Protein AF-A0A7C8ESF1-F1 (afdb_monomer_lite)

Radius of gyration: 34.56 Å; chains: 1; bounding box: 86×54×99 Å

Structure (mmCIF, N/CA/C/O backbone):
data_AF-A0A7C8ESF1-F1
#
_entry.id   AF-A0A7C8ESF1-F1
#
loop_
_atom_site.group_PDB
_atom_site.id
_atom_site.type_symbol
_atom_site.label_atom_id
_atom_site.label_alt_id
_atom_site.label_comp_id
_atom_site.label_asym_id
_atom_site.label_entity_id
_atom_site.label_seq_id
_atom_site.pdbx_PDB_ins_code
_atom_site.Cartn_x
_atom_site.Cartn_y
_atom_site.Cartn_z
_atom_site.occupancy
_atom_site.B_iso_or_equiv
_atom_site.auth_seq_id
_atom_site.auth_comp_id
_atom_site.auth_asym_id
_atom_site.auth_atom_id
_atom_site.pdbx_PDB_model_num
ATOM 1 N N . MET A 1 1 ? -6.216 -26.451 42.206 1.00 38.75 1 MET A N 1
ATOM 2 C CA . MET A 1 1 ? -6.228 -25.078 41.640 1.00 38.75 1 MET A CA 1
ATOM 3 C C . MET A 1 1 ? -7.623 -24.472 41.781 1.00 38.75 1 MET A C 1
ATOM 5 O O . MET A 1 1 ? -8.581 -25.033 41.266 1.00 38.75 1 MET A O 1
ATOM 9 N N . ASN A 1 2 ? -7.763 -23.366 42.518 1.00 33.62 2 ASN A N 1
ATOM 10 C CA . ASN A 1 2 ? -9.049 -22.713 42.814 1.00 33.62 2 ASN A CA 1
ATOM 11 C C . ASN A 1 2 ? -9.488 -21.764 41.678 1.00 33.62 2 ASN A C 1
ATOM 13 O O . ASN A 1 2 ? -9.467 -20.542 41.820 1.00 33.62 2 ASN A O 1
ATOM 17 N N . TRP A 1 3 ? -9.931 -22.327 40.552 1.00 37.59 3 TRP A N 1
ATOM 18 C CA . TRP A 1 3 ? -10.369 -21.573 39.365 1.00 37.59 3 TRP A CA 1
ATOM 19 C C . TRP A 1 3 ? -11.531 -20.595 39.637 1.00 37.59 3 TRP A C 1
ATOM 21 O O . TRP A 1 3 ? -11.656 -19.569 38.970 1.00 37.59 3 TRP A O 1
ATOM 31 N N . ARG A 1 4 ? -12.339 -20.821 40.686 1.00 39.44 4 ARG A N 1
ATOM 32 C CA . ARG A 1 4 ? -13.482 -19.956 41.053 1.00 39.44 4 ARG A CA 1
ATOM 33 C C . ARG A 1 4 ? -13.109 -18.527 41.487 1.00 39.44 4 ARG A C 1
ATOM 35 O O . ARG A 1 4 ? -13.996 -17.675 41.472 1.00 39.44 4 ARG A O 1
ATOM 42 N N . ARG A 1 5 ? -11.845 -18.252 41.846 1.00 47.25 5 ARG A N 1
ATOM 43 C CA . ARG A 1 5 ? -11.350 -16.894 42.172 1.00 47.25 5 ARG A CA 1
ATOM 44 C C . ARG A 1 5 ? -10.657 -16.174 40.996 1.00 47.25 5 ARG A C 1
ATOM 46 O O . ARG A 1 5 ? -10.412 -14.984 41.125 1.00 47.25 5 ARG A O 1
ATOM 53 N N . SER A 1 6 ? -10.365 -16.856 39.878 1.00 54.59 6 SER A N 1
ATOM 54 C CA . SER A 1 6 ? -9.547 -16.318 38.760 1.00 54.59 6 SER A CA 1
ATOM 55 C C . SER A 1 6 ? -10.320 -15.484 37.726 1.00 54.59 6 SER A C 1
ATOM 57 O O . SER A 1 6 ? -9.838 -14.444 37.294 1.00 54.59 6 SER A O 1
ATOM 59 N N . VAL A 1 7 ? -11.571 -15.863 37.436 1.00 57.94 7 VAL A N 1
ATOM 60 C CA . VAL A 1 7 ? -12.437 -15.230 36.416 1.00 57.94 7 VAL A CA 1
ATOM 61 C C . VAL A 1 7 ? -12.548 -13.692 36.506 1.00 57.94 7 VAL A C 1
ATOM 63 O O . VAL A 1 7 ? -12.585 -13.054 35.456 1.00 57.94 7 VAL A O 1
ATOM 66 N N . PRO A 1 8 ? -12.609 -13.055 37.697 1.00 68.88 8 PRO A N 1
ATOM 67 C CA . PRO A 1 8 ? -12.653 -11.595 37.788 1.00 68.88 8 PRO A CA 1
ATOM 68 C C . PRO A 1 8 ? -11.363 -10.928 37.294 1.00 68.88 8 PRO A C 1
ATOM 70 O O . PRO A 1 8 ? -11.441 -9.923 36.600 1.00 68.88 8 PRO A O 1
ATOM 73 N N . GLY A 1 9 ? -10.195 -11.502 37.604 1.00 74.44 9 GLY A N 1
ATOM 74 C CA . GLY A 1 9 ? -8.898 -10.925 37.237 1.00 74.44 9 GLY A CA 1
ATOM 75 C C . GLY A 1 9 ? -8.623 -10.996 35.735 1.00 74.44 9 GLY A C 1
ATOM 76 O O . GLY A 1 9 ? -8.138 -10.029 35.152 1.00 74.44 9 GLY A O 1
ATOM 77 N N . ASP A 1 10 ? -9.003 -12.102 35.095 1.00 81.25 10 ASP A N 1
ATOM 78 C CA . ASP A 1 10 ? -8.840 -12.271 33.647 1.00 81.25 10 ASP A CA 1
ATOM 79 C C . ASP A 1 10 ? -9.777 -11.331 32.869 1.00 81.25 10 ASP A C 1
ATOM 81 O O . ASP A 1 10 ? -9.379 -10.719 31.877 1.00 81.25 10 ASP A O 1
ATOM 85 N N . ALA A 1 11 ? -11.012 -11.149 33.353 1.00 82.56 11 ALA A N 1
ATOM 86 C CA . ALA A 1 11 ? -11.959 -10.199 32.773 1.00 82.56 11 ALA A CA 1
ATOM 87 C C . ALA A 1 11 ? -11.512 -8.737 32.965 1.00 82.56 11 ALA A C 1
ATOM 89 O O . ALA A 1 11 ? -11.650 -7.938 32.041 1.00 82.56 11 ALA A O 1
ATOM 90 N N . GLU A 1 12 ? -10.951 -8.389 34.130 1.00 83.56 12 GLU A N 1
ATOM 91 C CA . GLU A 1 12 ? -10.347 -7.074 34.389 1.00 83.56 12 GLU A CA 1
ATOM 92 C C . GLU A 1 12 ? -9.217 -6.774 33.394 1.00 83.56 12 GLU A C 1
ATOM 94 O O . GLU A 1 12 ? -9.239 -5.729 32.739 1.00 83.56 12 GLU A O 1
ATOM 99 N N . PHE A 1 13 ? -8.272 -7.707 33.228 1.00 84.62 13 PHE A N 1
ATOM 100 C CA . PHE A 1 13 ? -7.167 -7.569 32.277 1.00 84.62 13 PHE A CA 1
ATOM 101 C C . PHE A 1 13 ? -7.671 -7.371 30.844 1.00 84.62 13 PHE A C 1
ATOM 103 O O . PHE A 1 13 ? -7.254 -6.431 30.168 1.00 84.62 13 PHE A O 1
ATOM 110 N N . LEU A 1 14 ? -8.602 -8.213 30.389 1.00 87.44 14 LEU A N 1
ATOM 111 C CA . LEU A 1 14 ? -9.125 -8.136 29.027 1.00 87.44 14 LEU A CA 1
ATOM 112 C C . LEU A 1 14 ? -9.928 -6.854 28.770 1.00 87.44 14 LEU A C 1
ATOM 114 O O . LEU A 1 14 ? -9.835 -6.300 27.678 1.00 87.44 14 LEU A O 1
ATOM 118 N N . LEU A 1 15 ? -10.683 -6.347 29.753 1.00 87.94 15 LEU A N 1
ATOM 119 C CA . LEU A 1 15 ? -11.397 -5.073 29.618 1.00 87.94 15 LEU A CA 1
ATOM 120 C C . LEU A 1 15 ? -10.437 -3.886 29.515 1.00 87.94 15 LEU A C 1
ATOM 122 O O . LEU A 1 15 ? -10.655 -3.007 28.684 1.00 87.94 15 LEU A O 1
ATOM 126 N N . VAL A 1 16 ? -9.367 -3.865 30.313 1.00 87.31 16 VAL A N 1
ATOM 127 C CA . VAL A 1 16 ? -8.328 -2.826 30.226 1.00 87.31 16 VAL A CA 1
ATOM 128 C C . VAL A 1 16 ? -7.547 -2.938 28.915 1.00 87.31 16 VAL A C 1
ATOM 130 O O . VAL A 1 16 ? -7.277 -1.920 28.281 1.00 87.31 16 VAL A O 1
ATOM 133 N N . ALA A 1 17 ? -7.230 -4.153 28.463 1.00 86.75 17 ALA A N 1
ATOM 134 C CA . ALA A 1 17 ? -6.596 -4.375 27.168 1.00 86.75 17 ALA A CA 1
ATOM 135 C C . ALA A 1 17 ? -7.489 -3.887 26.022 1.00 86.75 17 ALA A C 1
ATOM 137 O O . ALA A 1 17 ? -7.033 -3.133 25.170 1.00 86.75 17 ALA A O 1
ATOM 138 N N . LEU A 1 18 ? -8.782 -4.216 26.032 1.00 89.12 18 LEU A N 1
ATOM 139 C CA . LEU A 1 18 ? -9.747 -3.685 25.067 1.00 89.12 18 LEU A CA 1
ATOM 140 C C . LEU A 1 18 ? -9.844 -2.155 25.127 1.00 89.12 18 LEU A C 1
ATOM 142 O O . LEU A 1 18 ? -9.913 -1.509 24.083 1.00 89.12 18 LEU A O 1
ATOM 146 N N . ALA A 1 19 ? -9.797 -1.574 26.328 1.00 89.06 19 ALA A N 1
ATOM 147 C CA . ALA A 1 19 ? -9.779 -0.131 26.533 1.00 89.06 19 ALA A CA 1
ATOM 148 C C . ALA A 1 19 ? -8.524 0.534 25.929 1.00 89.06 19 ALA A C 1
ATOM 150 O O . ALA A 1 19 ? -8.604 1.615 25.352 1.00 89.06 19 ALA A O 1
ATOM 151 N N . ALA A 1 20 ? -7.371 -0.135 26.003 1.00 88.06 20 ALA A N 1
ATOM 152 C CA . ALA A 1 20 ? -6.144 0.299 25.342 1.00 88.06 20 ALA A CA 1
ATOM 153 C C . ALA A 1 20 ? -6.200 0.109 23.819 1.00 88.06 20 ALA A C 1
ATOM 155 O O . ALA A 1 20 ? -5.658 0.932 23.090 1.00 88.06 20 ALA A O 1
ATOM 156 N N . LEU A 1 21 ? -6.837 -0.953 23.324 1.00 86.06 21 LEU A N 1
ATOM 157 C CA . LEU A 1 21 ? -6.815 -1.321 21.906 1.00 86.06 21 LEU A CA 1
ATOM 158 C C . LEU A 1 21 ? -7.822 -0.551 21.056 1.00 86.06 21 LEU A C 1
ATOM 160 O O . LEU A 1 21 ? -7.535 -0.265 19.898 1.00 86.06 21 LEU A O 1
ATOM 164 N N . TRP A 1 22 ? -9.000 -0.225 21.588 1.00 86.12 22 TRP A N 1
ATOM 165 C CA . TRP A 1 22 ? -10.079 0.309 20.755 1.00 86.12 22 TRP A CA 1
ATOM 166 C C . TRP A 1 22 ? -9.762 1.628 20.028 1.00 86.12 22 TRP A C 1
ATOM 168 O O . TRP A 1 22 ? -10.202 1.752 18.885 1.00 86.12 22 TRP A O 1
ATOM 178 N N . PRO A 1 23 ? -8.973 2.585 20.568 1.00 84.56 23 PRO A N 1
ATOM 179 C CA . PRO A 1 23 ? -8.634 3.794 19.816 1.00 84.56 23 PRO A CA 1
ATOM 180 C C . PRO A 1 23 ? -7.794 3.479 18.569 1.00 84.56 23 PRO A C 1
ATOM 182 O O . PRO A 1 23 ? -7.879 4.177 17.560 1.00 84.56 23 PRO A O 1
ATOM 185 N N . TRP A 1 24 ? -7.030 2.381 18.603 1.00 77.69 24 TRP A N 1
ATOM 186 C CA . TRP A 1 24 ? -6.234 1.892 17.475 1.00 77.69 24 TRP A CA 1
ATOM 187 C C . TRP A 1 24 ? -7.077 1.195 16.402 1.00 77.69 24 TRP A C 1
ATOM 189 O O . TRP A 1 24 ? -6.559 0.900 15.329 1.00 77.69 24 TRP A O 1
ATOM 199 N N . GLU A 1 25 ? -8.379 0.972 16.624 1.00 72.50 25 GLU A N 1
ATOM 200 C CA . GLU A 1 25 ? -9.291 0.444 15.598 1.00 72.50 25 GLU A CA 1
ATOM 201 C C . GLU A 1 25 ? -9.361 1.364 14.365 1.00 72.50 25 GLU A C 1
ATOM 203 O O . GLU A 1 25 ? -9.624 0.895 13.258 1.00 72.50 25 GLU A O 1
ATOM 208 N N . ALA A 1 26 ? -9.051 2.658 14.533 1.00 63.19 26 ALA A N 1
ATOM 209 C CA . ALA A 1 26 ? -8.864 3.602 13.432 1.00 63.19 26 ALA A CA 1
ATOM 210 C C . ALA A 1 26 ? -7.755 3.175 12.455 1.00 63.19 26 ALA A C 1
ATOM 212 O O . ALA A 1 26 ? -7.830 3.505 11.282 1.00 63.19 26 ALA A O 1
ATOM 213 N N . TYR A 1 27 ? -6.762 2.426 12.927 1.00 61.25 27 TYR A N 1
ATOM 214 C CA . TYR A 1 27 ? -5.633 1.903 12.168 1.00 61.25 27 TYR A CA 1
ATOM 215 C C . TYR A 1 27 ? -5.773 0.396 11.970 1.00 61.25 27 TYR A C 1
ATOM 217 O O . TYR A 1 27 ? -4.797 -0.311 12.166 1.00 61.25 27 TYR A O 1
ATOM 225 N N . GLY A 1 28 ? -6.968 -0.121 11.655 1.00 59.97 28 GLY A N 1
ATOM 226 C CA . GLY A 1 28 ? -7.347 -1.543 11.767 1.00 59.97 28 GLY A CA 1
ATOM 227 C C . GLY A 1 28 ? -6.354 -2.620 11.276 1.00 59.97 28 GLY A C 1
ATOM 228 O O . GLY A 1 28 ? -6.535 -3.786 11.617 1.00 59.97 28 GLY A O 1
ATOM 229 N N . PHE A 1 29 ? -5.310 -2.259 10.527 1.00 59.25 29 PHE A N 1
ATOM 230 C CA . PHE A 1 29 ? -4.129 -3.064 10.218 1.00 59.25 29 PHE A CA 1
ATOM 231 C C . PHE A 1 29 ? -3.128 -3.286 11.382 1.00 59.25 29 PHE A C 1
ATOM 233 O O . PHE A 1 29 ? -2.571 -4.374 11.471 1.00 59.25 29 PHE A O 1
ATOM 240 N N . LEU A 1 30 ? -2.920 -2.321 12.292 1.00 58.16 30 LEU A N 1
ATOM 241 C CA . LEU A 1 30 ? -1.971 -2.401 13.427 1.00 58.16 30 LEU A CA 1
ATOM 242 C C . LEU A 1 30 ? -2.368 -3.429 14.488 1.00 58.16 30 LEU A C 1
ATOM 244 O O . LEU A 1 30 ? -1.597 -3.755 15.386 1.00 58.16 30 LEU A O 1
ATOM 248 N N . LEU A 1 31 ? -3.603 -3.908 14.401 1.00 62.31 31 LEU A N 1
ATOM 249 C CA . LEU A 1 31 ? -4.202 -4.816 15.360 1.00 62.31 31 LEU A CA 1
ATOM 250 C C . LEU A 1 31 ? -4.304 -6.237 14.814 1.00 62.31 31 LEU A C 1
ATOM 252 O O . LEU A 1 31 ? -4.970 -7.051 15.442 1.00 62.31 31 LEU A O 1
ATOM 256 N N . PHE A 1 32 ? -3.707 -6.568 13.668 1.00 66.69 32 PHE A N 1
ATOM 257 C CA . PHE A 1 32 ? -3.646 -7.965 13.242 1.00 66.69 32 PHE A CA 1
ATOM 258 C C . PHE A 1 32 ? -2.593 -8.719 14.045 1.00 66.69 32 PHE A C 1
ATOM 260 O O . PHE A 1 32 ? -1.491 -8.224 14.286 1.00 66.69 32 PHE A O 1
ATOM 267 N N . ILE A 1 33 ? -2.945 -9.936 14.447 1.00 63.16 33 ILE A N 1
ATOM 268 C CA . ILE A 1 33 ? -1.964 -10.878 14.969 1.00 63.16 33 ILE A CA 1
ATOM 269 C C . ILE A 1 33 ? -1.245 -11.476 13.748 1.00 63.16 33 ILE A C 1
ATOM 271 O O . ILE A 1 33 ? -1.924 -12.001 12.862 1.00 63.16 33 ILE A O 1
ATOM 275 N N . PRO A 1 34 ? 0.094 -11.396 13.652 1.00 58.56 34 PRO A N 1
ATOM 276 C CA . PRO A 1 34 ? 0.841 -11.966 12.533 1.00 58.56 34 PRO A CA 1
ATOM 277 C C . PRO A 1 34 ? 0.426 -13.411 12.229 1.00 58.56 34 PRO A C 1
ATOM 279 O O . PRO A 1 34 ? 0.375 -14.245 13.130 1.00 58.56 34 PRO A O 1
ATOM 282 N N . GLY A 1 35 ? 0.092 -13.700 10.968 1.00 57.66 35 GLY A N 1
ATOM 283 C CA . GLY A 1 35 ? -0.333 -15.035 10.519 1.00 57.66 35 GLY A CA 1
ATOM 284 C C . GLY A 1 35 ? -1.775 -15.433 10.868 1.00 57.66 35 GLY A C 1
ATOM 285 O O . GLY A 1 35 ? -2.270 -16.426 10.344 1.00 57.66 35 GLY A O 1
ATOM 286 N N . LEU A 1 36 ? -2.486 -14.655 11.689 1.00 57.06 36 LEU A N 1
ATOM 287 C CA . LEU A 1 36 ? -3.892 -14.878 12.020 1.00 57.06 36 LEU A CA 1
ATOM 288 C C . LEU A 1 36 ? -4.739 -13.760 11.401 1.00 57.06 36 LEU A C 1
ATOM 290 O O . LEU A 1 36 ? -4.570 -12.582 11.701 1.00 57.06 36 LEU A O 1
ATOM 294 N N . HIS A 1 37 ? -5.722 -14.113 10.572 1.00 63.81 37 HIS A N 1
ATOM 295 C CA . HIS A 1 37 ? -6.664 -13.156 9.965 1.00 63.81 37 HIS A CA 1
ATOM 296 C C . HIS A 1 37 ? -7.643 -12.508 10.979 1.00 63.81 37 HIS A C 1
ATOM 298 O O . HIS A 1 37 ? -8.702 -12.007 10.596 1.00 63.81 37 HIS A O 1
ATOM 304 N N . VAL A 1 38 ? -7.311 -12.510 12.274 1.00 66.00 38 VAL A N 1
ATOM 305 C CA . VAL A 1 38 ? -8.133 -12.025 13.387 1.00 66.00 38 VAL A CA 1
ATOM 306 C C . VAL A 1 38 ? -7.488 -10.780 13.994 1.00 66.00 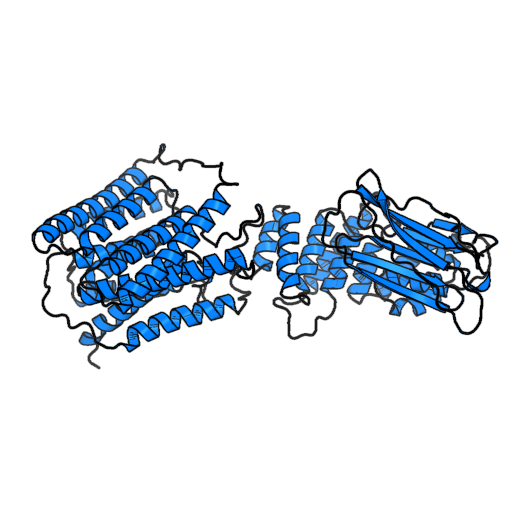38 VAL A C 1
ATOM 308 O O . VAL A 1 38 ? -6.279 -10.737 14.225 1.00 66.00 38 VAL A O 1
ATOM 311 N N . THR A 1 39 ? -8.300 -9.757 14.273 1.00 76.69 39 THR A N 1
ATOM 312 C CA . THR A 1 39 ? -7.829 -8.559 14.976 1.00 76.69 39 THR A CA 1
ATOM 313 C C . THR A 1 39 ? -7.701 -8.828 16.474 1.00 76.69 39 THR A C 1
ATOM 315 O O . THR A 1 39 ? -8.508 -9.551 17.059 1.00 76.69 39 THR A O 1
ATOM 318 N N . LEU A 1 40 ? -6.734 -8.199 17.135 1.00 78.56 40 LEU A N 1
ATOM 319 C CA . LEU A 1 40 ? -6.502 -8.320 18.569 1.00 78.56 40 LEU A CA 1
ATOM 320 C C . LEU A 1 40 ? -7.717 -7.847 19.376 1.00 78.56 40 LEU A C 1
ATOM 322 O O . LEU A 1 40 ? -8.057 -8.460 20.384 1.00 78.56 40 LEU A O 1
ATOM 326 N N . ILE A 1 41 ? -8.427 -6.818 18.893 1.00 82.75 41 ILE A N 1
ATOM 327 C CA . ILE A 1 41 ? -9.723 -6.406 19.454 1.00 82.75 41 ILE A CA 1
ATOM 328 C C . ILE A 1 41 ? -10.737 -7.546 19.349 1.00 82.75 41 ILE A C 1
ATOM 330 O O . ILE A 1 41 ? -11.419 -7.831 20.326 1.00 82.75 41 ILE A O 1
ATOM 334 N N . GLY A 1 42 ? -10.833 -8.208 18.192 1.00 83.88 42 GLY A N 1
ATOM 335 C CA . GLY A 1 42 ? -11.729 -9.348 17.998 1.00 83.88 42 GLY A CA 1
ATOM 336 C C . GLY A 1 42 ? -11.398 -10.507 18.937 1.00 83.88 42 GLY A C 1
ATOM 337 O O . GLY A 1 42 ? -12.298 -11.048 19.575 1.00 83.88 42 GLY A O 1
ATOM 338 N N . PHE A 1 43 ? -10.112 -10.833 19.090 1.00 84.50 43 PHE A N 1
ATOM 339 C CA . PHE A 1 43 ? -9.645 -11.880 20.000 1.00 84.50 43 PHE A CA 1
ATOM 340 C C . PHE A 1 43 ? -9.943 -11.547 21.469 1.00 84.50 43 PHE A C 1
ATOM 342 O O . PHE A 1 43 ? -10.525 -12.360 22.188 1.00 84.50 43 PHE A O 1
ATOM 349 N N . ALA A 1 44 ? -9.616 -10.331 21.913 1.00 86.12 44 ALA A N 1
ATOM 350 C CA . ALA A 1 44 ? -9.881 -9.893 23.280 1.00 86.12 44 ALA A CA 1
ATOM 351 C C . ALA A 1 44 ? -11.391 -9.784 23.568 1.00 86.12 44 ALA A C 1
ATOM 353 O O . ALA A 1 44 ? -11.848 -10.212 24.627 1.00 86.12 44 ALA A O 1
ATOM 354 N N . ALA A 1 45 ? -12.185 -9.290 22.611 1.00 87.62 45 ALA A N 1
ATOM 355 C CA . ALA A 1 45 ? -13.641 -9.234 22.716 1.00 87.62 45 ALA A CA 1
ATOM 356 C C . ALA A 1 45 ? -14.244 -10.637 22.819 1.00 87.62 45 ALA A C 1
ATOM 358 O O . ALA A 1 45 ? -15.082 -10.878 23.688 1.00 87.62 45 ALA A O 1
ATOM 359 N N . PHE A 1 46 ? -13.781 -11.575 21.988 1.00 88.81 46 PHE A N 1
ATOM 360 C CA . PHE A 1 46 ? -14.187 -12.974 22.068 1.00 88.81 46 PHE A CA 1
ATOM 361 C C . PHE A 1 46 ? -13.848 -13.573 23.435 1.00 88.81 46 PHE A C 1
ATOM 363 O O . PHE A 1 46 ? -14.708 -14.207 24.037 1.00 88.81 46 PHE A O 1
ATOM 370 N N . GLY A 1 47 ? -12.654 -13.306 23.974 1.00 88.25 47 GLY A N 1
ATOM 371 C CA . GLY A 1 47 ? -12.268 -13.727 25.323 1.00 88.25 47 GLY A CA 1
ATOM 372 C C . GLY A 1 47 ? -13.225 -13.214 26.406 1.00 88.25 47 GLY A C 1
ATOM 373 O O . GLY A 1 47 ? -13.713 -13.996 27.220 1.00 88.25 47 GLY A O 1
ATOM 374 N N . VAL A 1 48 ? -13.571 -11.921 26.386 1.00 88.06 48 VAL A N 1
ATOM 375 C CA . VAL A 1 48 ? -14.522 -11.328 27.348 1.00 88.06 48 VAL A CA 1
ATOM 376 C C . VAL A 1 48 ? -15.924 -11.930 27.206 1.00 88.06 48 VAL A C 1
ATOM 378 O O . VAL A 1 48 ? -16.564 -12.255 28.210 1.00 88.06 48 VAL A O 1
ATOM 381 N N . ILE A 1 49 ? -16.400 -12.118 25.973 1.00 89.81 49 ILE A N 1
ATOM 382 C CA . ILE A 1 49 ? -17.705 -12.732 25.692 1.00 89.81 49 ILE A CA 1
ATOM 383 C C . ILE A 1 49 ? -17.717 -14.203 26.133 1.00 89.81 49 ILE A C 1
ATOM 385 O O . ILE A 1 49 ? -18.682 -14.642 26.757 1.00 89.81 49 ILE A O 1
ATOM 389 N N . ALA A 1 50 ? -16.646 -14.955 25.879 1.00 89.44 50 ALA A N 1
ATOM 390 C CA . ALA A 1 50 ? -16.507 -16.350 26.287 1.00 89.44 50 ALA A CA 1
ATOM 391 C C . ALA A 1 50 ? -16.481 -16.490 27.816 1.00 89.44 50 ALA A C 1
ATOM 393 O O . ALA A 1 50 ? -17.178 -17.343 28.364 1.00 89.44 50 ALA A O 1
ATOM 394 N N . LEU A 1 51 ? -15.764 -15.610 28.525 1.00 87.38 51 LEU A N 1
ATOM 395 C CA . LEU A 1 51 ? -15.787 -15.559 29.992 1.00 87.38 51 LEU A CA 1
ATOM 396 C C . LEU A 1 51 ? -17.185 -15.235 30.528 1.00 87.38 51 LEU A C 1
ATOM 398 O O . LEU A 1 51 ? -17.620 -15.818 31.526 1.00 87.38 51 LEU A O 1
ATOM 402 N N . TRP A 1 52 ? -17.912 -14.325 29.872 1.00 88.44 52 TRP A N 1
ATOM 403 C CA . TRP A 1 52 ? -19.299 -14.021 30.220 1.00 88.44 52 TRP A CA 1
ATOM 404 C C . TRP A 1 52 ? -20.213 -15.234 30.013 1.00 88.44 52 TRP A C 1
ATOM 406 O O . TRP A 1 52 ? -20.964 -15.586 30.926 1.00 88.44 52 TRP A O 1
ATOM 416 N N . ALA A 1 53 ? -20.116 -15.899 28.860 1.00 86.69 53 ALA A N 1
ATOM 417 C CA . ALA A 1 53 ? -20.900 -17.084 28.528 1.00 86.69 53 ALA A CA 1
ATOM 418 C C . ALA A 1 53 ? -20.605 -18.236 29.498 1.00 86.69 53 ALA A C 1
ATOM 420 O O . ALA A 1 53 ? -21.526 -18.833 30.052 1.00 86.69 53 ALA A O 1
ATOM 421 N N . TYR A 1 54 ? -19.331 -18.484 29.807 1.00 85.38 54 TYR A N 1
ATOM 422 C CA . TYR A 1 54 ? -18.933 -19.455 30.822 1.00 85.38 54 TYR A CA 1
ATOM 423 C C . TYR A 1 54 ? -19.518 -19.111 32.196 1.00 85.38 54 TYR A C 1
ATOM 425 O O . TYR A 1 54 ? -20.088 -19.969 32.867 1.00 85.38 54 TYR A O 1
ATOM 433 N N . ALA A 1 55 ? -19.447 -17.844 32.617 1.00 81.44 55 ALA A N 1
ATOM 434 C CA . ALA A 1 55 ? -20.029 -17.408 33.883 1.00 81.44 55 ALA A CA 1
ATOM 435 C C . ALA A 1 55 ? -21.563 -17.536 33.912 1.00 81.44 55 ALA A C 1
ATOM 437 O O . ALA A 1 55 ? -22.131 -17.709 34.995 1.00 81.44 55 ALA A O 1
ATOM 438 N N . LEU A 1 56 ? -22.225 -17.431 32.757 1.00 82.75 56 LEU A N 1
ATOM 439 C CA . LEU A 1 56 ? -23.658 -17.657 32.601 1.00 82.75 56 LEU A CA 1
ATOM 440 C C . LEU A 1 56 ? -23.993 -19.145 32.765 1.00 82.75 56 LEU A C 1
ATOM 442 O O . LEU A 1 56 ? -24.815 -19.474 33.618 1.00 82.75 56 LEU A O 1
ATOM 446 N N . VAL A 1 57 ? -23.305 -20.025 32.029 1.00 83.31 57 VAL A N 1
ATOM 447 C CA . VAL A 1 57 ? -23.494 -21.487 32.068 1.00 83.31 57 VAL A CA 1
ATOM 448 C C . VAL A 1 57 ? -23.159 -22.054 33.449 1.00 83.31 57 VAL A C 1
ATOM 450 O O . VAL A 1 57 ? -23.941 -22.800 34.028 1.00 83.31 57 VAL A O 1
ATOM 453 N N . ALA A 1 58 ? -22.032 -21.653 34.037 1.00 81.00 58 ALA A N 1
ATOM 454 C CA . ALA A 1 58 ? -21.565 -22.201 35.308 1.00 81.00 58 ALA A CA 1
ATOM 455 C C . ALA A 1 58 ? -22.413 -21.773 36.519 1.00 81.00 58 ALA A C 1
ATOM 457 O O . ALA A 1 58 ? -22.337 -22.403 37.574 1.00 81.00 58 ALA A O 1
ATOM 458 N N . ARG A 1 59 ? -23.174 -20.672 36.423 1.00 73.75 59 ARG A N 1
ATOM 459 C CA . ARG A 1 59 ? -23.945 -20.118 37.554 1.00 73.75 59 ARG A CA 1
ATOM 460 C C . ARG A 1 59 ? -25.450 -20.036 37.312 1.00 73.75 59 ARG A C 1
ATOM 462 O O . ARG A 1 59 ? -26.147 -19.627 38.238 1.00 73.75 59 ARG A O 1
ATOM 469 N N . TRP A 1 60 ? -25.933 -20.355 36.107 1.00 63.34 60 TRP A N 1
ATOM 470 C CA . TRP A 1 60 ? -27.347 -20.300 35.699 1.00 63.34 60 TRP A CA 1
ATOM 471 C C . TRP A 1 60 ? -28.075 -19.005 36.104 1.00 63.34 60 TRP A C 1
ATOM 473 O O . TRP A 1 60 ? -29.267 -18.994 36.397 1.00 63.34 60 TRP A O 1
ATOM 483 N N . ARG A 1 61 ? -27.352 -17.879 36.178 1.00 67.88 61 ARG A N 1
ATOM 484 C CA . ARG A 1 61 ? -27.900 -16.593 36.638 1.00 67.88 61 ARG A CA 1
ATOM 485 C C . ARG A 1 61 ? -27.458 -15.454 35.729 1.00 67.88 61 ARG A C 1
ATOM 487 O O . ARG A 1 61 ? -26.330 -14.944 35.823 1.00 67.88 61 ARG A O 1
ATOM 494 N N . LEU A 1 62 ? -28.396 -15.012 34.894 1.00 64.44 62 LEU A N 1
ATOM 495 C CA . LEU A 1 62 ? -28.337 -13.732 34.199 1.00 64.44 62 LEU A CA 1
ATOM 496 C C . LEU A 1 62 ? -28.460 -12.636 35.263 1.00 64.44 62 LEU A C 1
ATOM 498 O O . LEU A 1 62 ? -29.518 -12.407 35.830 1.00 64.44 62 LEU A O 1
ATOM 502 N N . GLN A 1 63 ? -27.335 -12.011 35.607 1.00 67.19 63 GLN A N 1
ATOM 503 C CA . GLN A 1 63 ? -27.301 -10.945 36.612 1.00 67.19 63 GLN A CA 1
ATOM 504 C C . GLN A 1 63 ? -27.444 -9.555 35.977 1.00 67.19 63 GLN A C 1
ATOM 506 O O . GLN A 1 63 ? -27.023 -8.583 36.600 1.00 67.19 63 GLN A O 1
ATOM 511 N N . LEU A 1 64 ? -27.957 -9.438 34.746 1.00 68.25 64 LEU A N 1
ATOM 512 C CA . LEU A 1 64 ? -28.307 -8.120 34.215 1.00 68.25 64 LEU A CA 1
ATOM 513 C C . LEU A 1 64 ? -29.655 -7.676 34.791 1.00 68.25 64 LEU A C 1
ATOM 515 O O . LEU A 1 64 ? -30.548 -8.513 34.928 1.00 68.25 64 LEU A O 1
ATOM 519 N N . PRO A 1 65 ? -29.824 -6.378 35.100 1.00 73.06 65 PRO A N 1
ATOM 520 C CA . PRO A 1 65 ? -31.136 -5.820 35.396 1.00 73.06 65 PRO A CA 1
ATOM 521 C C . PRO A 1 65 ? -32.110 -6.163 34.271 1.00 73.06 65 PRO A C 1
ATOM 523 O O . PRO A 1 65 ? -31.763 -6.038 33.094 1.00 73.06 65 PRO A O 1
ATOM 526 N N . PHE A 1 66 ? -33.330 -6.561 34.630 1.00 76.69 66 PHE A N 1
ATOM 527 C CA . PHE A 1 66 ? -34.391 -6.879 33.670 1.00 76.69 66 PHE A CA 1
ATOM 528 C C . PHE A 1 66 ? -34.582 -5.762 32.627 1.00 76.69 66 PHE A C 1
ATOM 530 O O . PHE A 1 66 ? -34.698 -6.023 31.432 1.00 76.69 66 PHE A O 1
ATOM 537 N N . GLU A 1 67 ? -34.486 -4.512 33.086 1.00 74.44 67 GLU A N 1
ATOM 538 C CA . GLU A 1 67 ? -34.600 -3.284 32.292 1.00 74.44 67 GLU A CA 1
ATOM 539 C C . GLU A 1 67 ? -33.559 -3.164 31.164 1.00 74.44 67 GLU A C 1
ATOM 541 O O . GLU A 1 67 ? -33.793 -2.443 30.199 1.00 74.44 67 GLU A O 1
ATOM 546 N N . LEU A 1 68 ? -32.421 -3.855 31.279 1.00 76.25 68 LEU A N 1
ATOM 547 C CA . LEU A 1 68 ? -31.366 -3.899 30.263 1.00 76.25 68 LEU A CA 1
ATOM 548 C C . LEU A 1 68 ? -31.389 -5.207 29.472 1.00 76.25 68 LEU A C 1
ATOM 550 O O . LEU A 1 68 ? -31.032 -5.217 28.297 1.00 76.25 68 LEU A O 1
ATOM 554 N N . ALA A 1 69 ? -31.823 -6.310 30.084 1.00 83.12 69 ALA A N 1
ATOM 555 C CA . ALA A 1 69 ? -31.859 -7.611 29.429 1.00 83.12 69 ALA A CA 1
ATOM 556 C C . ALA A 1 69 ? -32.869 -7.647 28.271 1.00 83.12 69 ALA A C 1
ATOM 558 O O . ALA A 1 69 ? -32.537 -8.119 27.187 1.00 83.12 69 ALA A O 1
ATOM 559 N N . TRP A 1 70 ? -34.076 -7.110 28.468 1.00 83.75 70 TRP A N 1
ATOM 560 C CA . TRP A 1 70 ? -35.139 -7.199 27.464 1.00 83.75 70 TRP A CA 1
ATOM 561 C C . TRP A 1 70 ? -34.864 -6.386 26.182 1.00 83.75 70 TRP A C 1
ATOM 563 O O . TRP A 1 70 ? -34.934 -6.969 25.098 1.00 83.75 70 TRP A O 1
ATOM 573 N N . PRO A 1 71 ? -34.443 -5.106 26.250 1.00 82.88 71 PRO A N 1
ATOM 574 C CA . PRO A 1 71 ? -34.059 -4.353 25.052 1.00 82.88 71 PRO A CA 1
ATOM 575 C C . PRO A 1 71 ? -32.867 -4.976 24.308 1.00 82.88 71 PRO A C 1
ATOM 577 O O . PRO A 1 71 ? -32.812 -4.948 23.083 1.00 82.88 71 PRO A O 1
ATOM 580 N N . THR A 1 72 ? -31.931 -5.586 25.043 1.00 85.12 72 THR A N 1
ATOM 581 C CA . THR A 1 72 ? -30.784 -6.302 24.461 1.00 85.12 72 THR A CA 1
ATOM 582 C C . THR A 1 72 ? -31.235 -7.534 23.674 1.00 85.12 72 THR A C 1
ATOM 584 O O . THR A 1 72 ? -30.781 -7.745 22.551 1.00 85.12 72 THR A O 1
ATOM 587 N N . LEU A 1 73 ? -32.139 -8.345 24.237 1.00 88.94 73 LEU A N 1
ATOM 588 C CA . LEU A 1 73 ? -32.696 -9.520 23.559 1.00 88.94 73 LEU A CA 1
ATOM 589 C C . LEU A 1 73 ? -33.502 -9.123 22.318 1.00 88.94 73 LEU A C 1
ATOM 591 O O . LEU A 1 73 ? -33.345 -9.747 21.272 1.00 88.94 73 LEU A O 1
ATOM 595 N N . ALA A 1 74 ? -34.303 -8.057 22.413 1.00 86.38 74 ALA A N 1
ATOM 596 C CA . ALA A 1 74 ? -35.035 -7.506 21.276 1.00 86.38 74 ALA A CA 1
ATOM 597 C C . ALA A 1 74 ? -34.080 -7.046 20.162 1.00 86.38 74 ALA A C 1
ATOM 599 O O . ALA A 1 74 ? -34.270 -7.399 19.000 1.00 86.38 74 ALA A O 1
ATOM 600 N N . LEU A 1 75 ? -33.006 -6.330 20.514 1.00 85.06 75 LEU A N 1
ATOM 601 C CA . LEU A 1 75 ? -31.993 -5.893 19.556 1.00 85.06 75 LEU A CA 1
ATOM 602 C C . LEU A 1 75 ? -31.282 -7.080 18.886 1.00 85.06 75 LEU A C 1
ATOM 604 O O . LEU A 1 75 ? -31.101 -7.069 17.672 1.00 85.06 75 LEU A O 1
ATOM 608 N N . LEU A 1 76 ? -30.919 -8.122 19.642 1.00 88.50 76 LEU A N 1
ATOM 609 C CA . LEU A 1 76 ? -30.330 -9.345 19.082 1.00 88.50 76 LEU A CA 1
ATOM 610 C C . LEU A 1 76 ? -31.288 -10.052 18.118 1.00 88.50 76 LEU A C 1
ATOM 612 O O . LEU A 1 76 ? -30.873 -10.435 17.026 1.00 88.50 76 LEU A O 1
ATOM 616 N N . ALA A 1 77 ? -32.562 -10.192 18.490 1.00 88.75 77 ALA A N 1
ATOM 617 C CA . ALA A 1 77 ? -33.573 -10.796 17.628 1.00 88.75 77 ALA A CA 1
ATOM 618 C C . ALA A 1 77 ? -33.731 -10.011 16.315 1.00 88.75 77 ALA A C 1
ATOM 620 O O . ALA A 1 77 ? -33.773 -10.611 15.243 1.00 88.75 77 ALA A O 1
ATOM 621 N N . LEU A 1 78 ? -33.738 -8.676 16.382 1.00 83.75 78 LEU A N 1
ATOM 622 C CA . LEU A 1 78 ? -33.820 -7.810 15.204 1.00 83.75 78 LEU A CA 1
ATOM 623 C C . LEU A 1 78 ? -32.569 -7.888 14.322 1.00 83.75 78 LEU A C 1
ATOM 625 O O . LEU A 1 78 ? -32.704 -7.937 13.102 1.00 83.75 78 LEU A O 1
ATOM 629 N N . ILE A 1 79 ? -31.369 -7.965 14.908 1.00 83.50 79 ILE A N 1
ATOM 630 C CA . ILE A 1 79 ? -30.114 -8.169 14.162 1.00 83.50 79 ILE A CA 1
ATOM 631 C C . ILE A 1 79 ? -30.170 -9.479 13.367 1.00 83.50 79 ILE A C 1
ATOM 633 O O . ILE A 1 79 ? -29.833 -9.497 12.183 1.00 83.50 79 ILE A O 1
ATOM 637 N N . TRP A 1 80 ? -30.615 -10.570 13.991 1.00 86.81 80 TRP A N 1
ATOM 638 C CA . TRP A 1 80 ? -30.713 -11.871 13.325 1.00 86.81 80 TRP A CA 1
ATOM 639 C C . TRP A 1 80 ? -31.862 -11.941 12.317 1.00 86.81 80 TRP A C 1
ATOM 641 O O . TRP A 1 80 ? -31.695 -12.540 11.257 1.00 86.81 80 TRP A O 1
ATOM 651 N N . ALA A 1 81 ? -32.982 -11.261 12.571 1.00 84.44 81 ALA A N 1
ATOM 652 C CA . ALA A 1 81 ? -34.036 -11.087 11.576 1.00 84.44 81 ALA A CA 1
ATOM 653 C C . ALA A 1 81 ? -33.530 -10.295 10.353 1.00 84.44 81 ALA A C 1
ATOM 655 O O . ALA A 1 81 ? -33.806 -10.674 9.217 1.00 84.44 81 ALA A O 1
ATOM 656 N N . ALA A 1 82 ? -32.718 -9.250 10.563 1.00 79.62 82 ALA A N 1
ATOM 657 C CA . ALA A 1 82 ? -32.062 -8.503 9.484 1.00 79.62 82 ALA A CA 1
ATOM 658 C C . ALA A 1 82 ? -31.148 -9.395 8.641 1.00 79.62 82 ALA A C 1
ATOM 660 O O . ALA A 1 82 ? -31.126 -9.295 7.413 1.00 79.62 82 ALA A O 1
ATOM 661 N N . ALA A 1 83 ? -30.389 -10.254 9.323 1.00 82.31 83 ALA A N 1
ATOM 662 C CA . ALA A 1 83 ? -29.469 -11.201 8.716 1.00 82.31 83 ALA A CA 1
ATOM 663 C C . ALA A 1 83 ? -30.207 -12.221 7.845 1.00 82.31 83 ALA A C 1
ATOM 665 O O . ALA A 1 83 ? -29.840 -12.419 6.690 1.00 82.31 83 ALA A O 1
ATOM 666 N N . ALA A 1 84 ? -31.273 -12.821 8.384 1.00 85.19 84 ALA A N 1
ATOM 667 C CA . ALA A 1 84 ? -32.083 -13.820 7.691 1.00 85.19 84 ALA A CA 1
ATOM 668 C C . ALA A 1 84 ? -32.738 -13.263 6.417 1.00 85.19 84 ALA A C 1
ATOM 670 O O . ALA A 1 84 ? -32.912 -13.986 5.443 1.00 85.19 84 ALA A O 1
ATOM 671 N N . LEU A 1 85 ? -33.050 -11.964 6.402 1.00 82.88 85 LEU A N 1
ATOM 672 C CA . LEU A 1 85 ? -33.614 -11.265 5.246 1.00 82.88 85 LEU A CA 1
ATOM 673 C C . LEU A 1 85 ? -32.554 -10.728 4.267 1.00 82.88 85 LEU A C 1
ATOM 675 O O . LEU A 1 85 ? -32.903 -10.002 3.339 1.00 82.88 85 LEU A O 1
ATOM 679 N N . GLY A 1 86 ? -31.263 -11.011 4.483 1.00 76.25 86 GLY A N 1
ATOM 680 C CA . GLY A 1 86 ? -30.168 -10.528 3.631 1.00 76.25 86 GLY A CA 1
ATOM 681 C C . GLY A 1 86 ? -29.927 -9.014 3.698 1.00 76.25 86 GLY A C 1
ATOM 682 O O . GLY A 1 86 ? -29.197 -8.466 2.876 1.00 76.25 86 GLY A O 1
ATOM 683 N N . LYS A 1 87 ? -30.525 -8.317 4.675 1.00 72.88 87 LYS A N 1
ATOM 684 C CA . LYS A 1 87 ? -30.461 -6.850 4.801 1.00 72.88 87 LYS A CA 1
ATOM 685 C C . LYS A 1 87 ? -29.247 -6.359 5.588 1.00 72.88 87 LYS A C 1
ATOM 687 O O . LYS A 1 87 ? -28.956 -5.165 5.591 1.00 72.88 87 LYS A O 1
ATOM 692 N N . LEU A 1 88 ? -28.529 -7.261 6.258 1.00 69.06 88 LEU A N 1
ATOM 693 C CA . LEU A 1 88 ? -27.383 -6.930 7.099 1.00 69.06 88 LEU A CA 1
ATOM 694 C C . LEU A 1 88 ? -26.109 -7.604 6.587 1.00 69.06 88 LEU A C 1
ATOM 696 O O . LEU A 1 88 ? -25.997 -8.824 6.594 1.00 69.06 88 LEU A O 1
ATOM 700 N N . HIS A 1 89 ? -25.118 -6.794 6.208 1.00 63.03 89 HIS A N 1
ATOM 701 C CA . HIS A 1 89 ? -23.841 -7.282 5.670 1.00 63.03 89 HIS A CA 1
ATOM 702 C C . HIS A 1 89 ? -22.951 -7.981 6.715 1.00 63.03 89 HIS A C 1
ATOM 704 O O . HIS A 1 89 ? -22.088 -8.770 6.346 1.00 63.03 89 HIS A O 1
ATOM 710 N N . SER A 1 90 ? -23.114 -7.685 8.013 1.00 71.19 90 SER A N 1
ATOM 711 C CA . SER A 1 90 ? -22.249 -8.239 9.069 1.00 71.19 90 SER A CA 1
ATOM 712 C C . SER A 1 90 ? -22.999 -8.496 10.388 1.00 71.19 90 SER A C 1
ATOM 714 O O . SER A 1 90 ? -22.814 -7.778 11.378 1.00 71.19 90 SER A O 1
ATOM 716 N N . PRO A 1 91 ? -23.867 -9.525 10.435 1.00 79.25 91 PRO A N 1
ATOM 717 C CA . PRO A 1 91 ? -24.657 -9.846 11.626 1.00 79.25 91 PRO A CA 1
ATOM 718 C C . PRO A 1 91 ? -23.807 -10.287 12.817 1.00 79.25 91 PRO A C 1
ATOM 720 O O . PRO A 1 91 ? -24.135 -9.983 13.966 1.00 79.25 91 PRO A O 1
ATOM 723 N N . PHE A 1 92 ? -22.676 -10.944 12.556 1.00 82.31 92 PHE A N 1
ATOM 724 C CA . PHE A 1 92 ? -21.752 -11.389 13.595 1.00 82.31 92 PHE A CA 1
ATOM 725 C C . PHE A 1 92 ? -21.085 -10.221 14.324 1.00 82.31 92 PHE A C 1
ATOM 727 O O . PHE A 1 92 ? -20.962 -10.262 15.546 1.00 82.31 92 PHE A O 1
ATOM 734 N N . LEU A 1 93 ? -20.706 -9.156 13.610 1.00 79.12 93 LEU A N 1
ATOM 735 C CA . LEU A 1 93 ? -20.091 -7.974 14.220 1.00 79.12 93 LEU A CA 1
ATOM 736 C C . LEU A 1 93 ? -21.098 -7.203 15.083 1.00 79.12 93 LEU A C 1
ATOM 738 O O . LEU A 1 93 ? -20.783 -6.824 16.211 1.00 79.12 93 LEU A O 1
ATOM 742 N N . ALA A 1 94 ? -22.326 -7.032 14.584 1.00 79.88 94 ALA A N 1
ATOM 743 C CA . ALA A 1 94 ? -23.414 -6.407 15.333 1.00 79.88 94 ALA A CA 1
ATOM 744 C C . ALA A 1 94 ? -23.765 -7.216 16.595 1.00 79.88 94 ALA A C 1
ATOM 746 O O . ALA A 1 94 ? -23.854 -6.657 17.687 1.00 79.88 94 ALA A O 1
ATOM 747 N N . THR A 1 95 ? -23.864 -8.542 16.469 1.00 87.44 95 THR A N 1
ATOM 748 C CA . THR A 1 95 ? -24.069 -9.454 17.605 1.00 87.44 95 THR A CA 1
ATOM 749 C C . THR A 1 95 ? -22.922 -9.356 18.608 1.00 87.44 95 THR A C 1
ATOM 751 O O . THR A 1 95 ? -23.161 -9.196 19.803 1.00 87.44 95 THR A O 1
ATOM 754 N N . GLY A 1 96 ? -21.672 -9.387 18.137 1.00 87.31 96 GLY A N 1
ATOM 755 C CA . GLY A 1 96 ? -20.485 -9.247 18.978 1.00 87.31 96 GLY A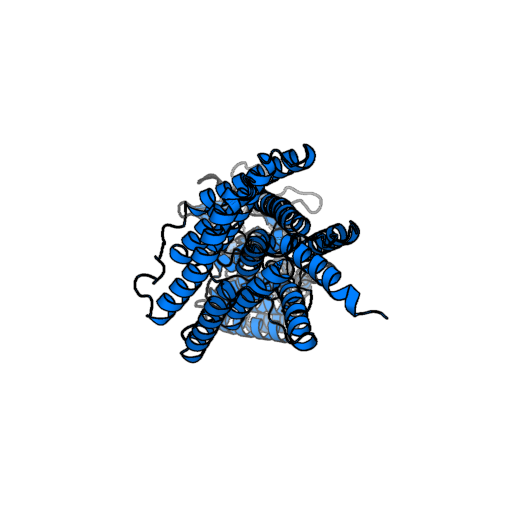 CA 1
ATOM 756 C C . GLY A 1 96 ? -20.461 -7.927 19.750 1.00 87.31 96 GLY A C 1
ATOM 757 O O . GLY A 1 96 ? -20.127 -7.923 20.929 1.00 87.31 96 GLY A O 1
ATOM 758 N N . CYS A 1 97 ? -20.888 -6.825 19.129 1.00 86.69 97 CYS A N 1
ATOM 759 C CA . CYS A 1 97 ? -21.011 -5.521 19.780 1.00 86.69 97 CYS A CA 1
ATOM 760 C C . CYS A 1 97 ? -22.022 -5.557 20.939 1.00 86.69 97 CYS A C 1
ATOM 762 O O . CYS A 1 97 ? -21.706 -5.137 22.055 1.00 86.69 97 CYS A O 1
ATOM 764 N N . VAL A 1 98 ? -23.207 -6.133 20.712 1.00 87.50 98 VAL A N 1
ATOM 765 C CA . VAL A 1 98 ? -24.245 -6.264 21.747 1.00 87.50 98 VAL A CA 1
ATOM 766 C C . VAL A 1 98 ? -23.798 -7.198 22.876 1.00 87.50 98 VAL A C 1
ATOM 768 O O . VAL A 1 98 ? -23.957 -6.871 24.050 1.00 87.50 98 VAL A O 1
ATOM 771 N N . LEU A 1 99 ? -23.182 -8.336 22.553 1.00 90.62 99 LEU A N 1
ATOM 772 C CA . LEU A 1 99 ? -22.658 -9.263 23.560 1.00 90.62 99 LEU A CA 1
ATOM 773 C C . LEU A 1 99 ? -21.521 -8.640 24.377 1.00 90.62 99 LEU A C 1
ATOM 775 O O . LEU A 1 99 ? -21.466 -8.828 25.593 1.00 90.62 99 LEU A O 1
ATOM 779 N N . LEU A 1 100 ? -20.642 -7.864 23.739 1.00 90.69 100 LEU A N 1
ATOM 780 C CA . LEU A 1 100 ? -19.565 -7.163 24.431 1.00 90.69 100 LEU A CA 1
ATOM 781 C C . LEU A 1 100 ? -20.105 -6.068 25.356 1.00 90.69 100 LEU A C 1
ATOM 783 O O . LEU A 1 100 ? -19.604 -5.935 26.469 1.00 90.69 100 LEU A O 1
ATOM 787 N N . PHE A 1 101 ? -21.162 -5.355 24.953 1.00 89.56 101 PHE A N 1
ATOM 788 C CA . PHE A 1 101 ? -21.895 -4.437 25.831 1.00 89.56 101 PHE A CA 1
ATOM 789 C C . PHE A 1 101 ? -22.374 -5.140 27.106 1.00 89.56 101 PHE A C 1
ATOM 791 O O . PHE A 1 101 ? -22.084 -4.689 28.215 1.00 89.56 101 PHE A O 1
ATOM 798 N N . VAL A 1 102 ? -23.045 -6.286 26.962 1.00 88.56 102 VAL A N 1
ATOM 799 C CA . VAL A 1 102 ? -23.562 -7.072 28.092 1.00 88.56 102 VAL A CA 1
ATOM 800 C C . VAL A 1 102 ? -22.428 -7.569 28.994 1.00 88.56 102 VAL A C 1
ATOM 802 O O . VAL A 1 102 ? -22.525 -7.506 30.225 1.00 88.56 102 VAL A O 1
ATOM 805 N N . ALA A 1 103 ? -21.348 -8.069 28.394 1.00 88.88 103 ALA A N 1
ATOM 806 C CA . ALA A 1 103 ? -20.207 -8.599 29.123 1.00 88.88 103 ALA A CA 1
ATOM 807 C C . ALA A 1 103 ? -19.454 -7.494 29.883 1.00 88.88 103 ALA A C 1
ATOM 809 O O . ALA A 1 103 ? -19.196 -7.646 31.080 1.00 88.88 103 ALA A O 1
ATOM 810 N N . ALA A 1 104 ? -19.185 -6.356 29.238 1.00 89.00 104 ALA A N 1
ATOM 811 C CA . ALA A 1 104 ? -18.551 -5.197 29.860 1.00 89.00 104 ALA A CA 1
ATOM 812 C C . ALA A 1 104 ? -19.425 -4.590 30.968 1.00 89.00 104 ALA A C 1
ATOM 814 O O . ALA A 1 104 ? -18.912 -4.311 32.049 1.00 89.00 104 ALA A O 1
ATOM 815 N N . ALA A 1 105 ? -20.747 -4.499 30.776 1.00 85.81 105 ALA A N 1
ATOM 816 C CA . ALA A 1 105 ? -21.681 -4.057 31.817 1.00 85.81 105 ALA A CA 1
ATOM 817 C C . ALA A 1 105 ? -21.667 -4.974 33.055 1.00 85.81 105 ALA A C 1
ATOM 819 O O . ALA A 1 105 ? -21.832 -4.526 34.192 1.00 85.81 105 ALA A O 1
ATOM 820 N N . ARG A 1 106 ? -21.459 -6.282 32.855 1.00 84.56 106 ARG A N 1
ATOM 821 C CA . ARG A 1 106 ? -21.398 -7.262 33.947 1.00 84.56 106 ARG A CA 1
ATOM 822 C C . ARG A 1 106 ? -20.069 -7.225 34.697 1.00 84.56 106 ARG A C 1
ATOM 824 O O . ARG A 1 106 ? -20.081 -7.286 35.927 1.00 84.56 106 ARG A O 1
ATOM 831 N N . PHE A 1 107 ? -18.951 -7.226 33.978 1.00 83.81 107 PHE A N 1
ATOM 832 C CA . PHE A 1 107 ? -17.616 -7.309 34.574 1.00 83.81 107 PHE A CA 1
ATOM 833 C C . PHE A 1 107 ? -17.103 -5.942 35.055 1.00 83.81 107 PHE A C 1
ATOM 835 O O . PHE A 1 107 ? -16.384 -5.880 36.044 1.00 83.81 107 PHE A O 1
ATOM 842 N N . GLY A 1 108 ? -17.571 -4.843 34.456 1.00 75.94 108 GLY A N 1
ATOM 843 C CA . GLY A 1 108 ? -17.236 -3.455 34.793 1.00 75.94 108 GLY A CA 1
ATOM 844 C C . GLY A 1 108 ? -17.794 -2.920 36.117 1.00 75.94 108 GLY A C 1
ATOM 845 O O . GLY A 1 108 ? -17.802 -1.715 36.324 1.00 75.94 108 GLY A O 1
ATOM 846 N N . ARG A 1 109 ? -18.312 -3.765 37.016 1.00 73.81 109 ARG A N 1
ATOM 847 C CA . ARG A 1 109 ? -19.050 -3.316 38.218 1.00 73.81 109 ARG A CA 1
ATOM 848 C C . ARG A 1 109 ? -18.204 -2.573 39.253 1.00 73.81 109 ARG A C 1
ATOM 850 O O . ARG A 1 109 ? -18.760 -1.929 40.138 1.00 73.81 109 ARG A O 1
ATOM 857 N N . ALA A 1 110 ? -16.880 -2.691 39.190 1.00 74.50 110 ALA A N 1
ATOM 858 C CA . ALA A 1 110 ? -15.992 -1.946 40.068 1.00 74.50 110 ALA A CA 1
ATOM 859 C C . ALA A 1 110 ? -15.752 -0.537 39.501 1.00 74.50 110 ALA A C 1
ATOM 861 O O . ALA A 1 110 ? -15.180 -0.396 38.422 1.00 74.50 110 ALA A O 1
ATOM 862 N N . GLU A 1 111 ? -16.120 0.508 40.252 1.00 72.19 111 GLU A N 1
ATOM 863 C CA . GLU A 1 111 ? -15.937 1.912 39.830 1.00 72.19 111 GLU A CA 1
ATOM 864 C C . GLU A 1 111 ? -14.477 2.207 39.437 1.00 72.19 111 GLU A C 1
ATOM 866 O O . GLU A 1 111 ? -14.217 2.845 38.418 1.00 72.19 111 GLU A O 1
ATOM 871 N N . GLY A 1 112 ? -13.518 1.662 40.195 1.00 77.50 112 GLY A N 1
ATOM 872 C CA . GLY A 1 112 ? -12.093 1.812 39.900 1.00 77.50 112 GLY A CA 1
ATOM 873 C C . GLY A 1 112 ? -11.657 1.153 38.588 1.00 77.50 112 GLY A C 1
ATOM 874 O O . GLY A 1 112 ? -10.723 1.642 37.966 1.00 77.50 112 GLY A O 1
ATOM 875 N N . LEU A 1 113 ? -12.322 0.086 38.135 1.00 81.12 113 LEU A N 1
ATOM 876 C CA . LEU A 1 113 ? -12.025 -0.548 36.846 1.00 81.12 113 LEU A CA 1
ATOM 877 C C . LEU A 1 113 ? -12.524 0.312 35.681 1.00 81.12 113 LEU A C 1
ATOM 879 O O . LEU A 1 113 ? -11.809 0.470 34.697 1.00 81.12 113 LEU A O 1
ATOM 883 N N . VAL A 1 114 ? -13.720 0.898 35.805 1.00 82.31 114 VAL A N 1
ATOM 884 C CA . VAL A 1 114 ? -14.284 1.795 34.782 1.00 82.31 114 VAL A CA 1
ATOM 885 C C . VAL A 1 114 ? -13.423 3.045 34.636 1.00 82.31 114 VAL A C 1
ATOM 887 O O . VAL A 1 114 ? -13.054 3.398 33.519 1.00 82.31 114 VAL A O 1
ATOM 890 N N . GLU A 1 115 ? -13.040 3.681 35.750 1.00 82.31 115 GLU A N 1
ATOM 891 C CA . GLU A 1 115 ? -12.145 4.844 35.709 1.00 82.31 115 GLU A CA 1
ATOM 892 C C . GLU A 1 115 ? -10.804 4.487 35.054 1.00 82.31 115 GLU A C 1
ATOM 894 O O . GLU A 1 115 ? -10.332 5.224 34.190 1.00 82.31 115 GLU A O 1
ATOM 899 N N . ARG A 1 116 ? -10.210 3.339 35.412 1.00 84.88 116 ARG A N 1
ATOM 900 C CA . ARG A 1 116 ? -8.951 2.881 34.811 1.00 84.88 116 ARG A CA 1
ATOM 901 C C . ARG A 1 116 ? -9.087 2.594 33.321 1.00 84.88 116 ARG A C 1
ATOM 903 O O . ARG A 1 116 ? -8.265 3.074 32.554 1.00 84.88 116 ARG A O 1
ATOM 910 N N . ALA A 1 117 ? -10.134 1.898 32.889 1.00 87.62 117 ALA A N 1
ATOM 911 C CA . ALA A 1 117 ? -10.380 1.633 31.473 1.00 87.62 117 ALA A CA 1
ATOM 912 C C . ALA A 1 117 ? -10.565 2.934 30.665 1.00 87.62 117 ALA A C 1
ATOM 914 O O . ALA A 1 117 ? -9.966 3.096 29.600 1.00 87.62 117 ALA A O 1
ATOM 915 N N . LEU A 1 118 ? -11.337 3.898 31.177 1.00 86.81 118 LEU A N 1
ATOM 916 C CA . LEU A 1 118 ? -11.510 5.203 30.527 1.00 86.81 118 LEU A CA 1
ATOM 917 C C . LEU A 1 118 ? -10.199 6.000 30.491 1.00 86.81 118 LEU A C 1
ATOM 919 O O . LEU A 1 118 ? -9.883 6.625 29.480 1.00 86.81 118 LEU A O 1
ATOM 923 N N . TRP A 1 119 ? -9.410 5.948 31.564 1.00 87.19 119 TRP A N 1
ATOM 924 C CA . TRP A 1 119 ? -8.094 6.580 31.619 1.00 87.19 119 TRP A CA 1
ATOM 925 C C . TRP A 1 119 ? -7.127 5.980 30.590 1.00 87.19 119 TRP A C 1
ATOM 927 O O . TRP A 1 119 ? -6.502 6.711 29.821 1.00 87.19 119 TRP A O 1
ATOM 937 N N . THR A 1 120 ? -7.059 4.652 30.505 1.00 88.69 120 THR A N 1
ATOM 938 C CA . THR A 1 120 ? -6.252 3.940 29.507 1.00 88.69 120 THR A CA 1
ATOM 939 C C . THR A 1 120 ? -6.715 4.252 28.082 1.00 88.69 120 THR A C 1
ATOM 941 O O . THR A 1 120 ? -5.881 4.471 27.205 1.00 88.69 120 THR A O 1
ATOM 944 N N . SER A 1 121 ? -8.029 4.358 27.858 1.00 89.31 121 SER A N 1
ATOM 945 C CA . SER A 1 121 ? -8.603 4.778 26.570 1.00 89.31 121 SER A CA 1
ATOM 946 C C . SER A 1 121 ? -8.175 6.195 26.185 1.00 89.31 121 SER A C 1
ATOM 948 O O . SER A 1 121 ? -7.845 6.442 25.028 1.00 89.31 121 SER A O 1
ATOM 950 N N . CYS A 1 122 ? -8.143 7.122 27.148 1.00 89.44 122 CYS A N 1
ATOM 951 C CA . CYS A 1 122 ? -7.693 8.498 26.939 1.00 89.44 122 CYS A CA 1
ATOM 952 C C . CYS A 1 122 ? -6.219 8.555 26.517 1.00 89.44 122 CYS A C 1
ATOM 954 O O . CYS A 1 122 ? -5.891 9.191 25.516 1.00 89.44 122 CYS A O 1
ATOM 956 N N . LEU A 1 123 ? -5.333 7.875 27.253 1.00 89.50 123 LEU A N 1
ATOM 957 C CA . LEU A 1 123 ? -3.902 7.842 26.933 1.00 89.50 123 LEU A CA 1
ATOM 958 C C . LEU A 1 123 ? -3.637 7.175 25.582 1.00 89.50 123 LEU A C 1
ATOM 960 O O . LEU A 1 123 ? -2.860 7.684 24.776 1.00 89.50 123 LEU A O 1
ATOM 964 N N . SER A 1 124 ? -4.319 6.060 25.315 1.00 87.69 124 SER A N 1
ATOM 965 C CA . SER A 1 124 ? -4.216 5.360 24.038 1.00 87.69 124 SER A CA 1
ATOM 966 C C . SER A 1 124 ? -4.723 6.223 22.876 1.00 87.69 124 SER A C 1
ATOM 968 O O . SER A 1 124 ? -4.045 6.340 21.859 1.00 87.69 124 SER A O 1
ATOM 970 N N . GLY A 1 125 ? -5.844 6.932 23.053 1.00 86.69 125 GLY A N 1
ATOM 971 C CA . GLY A 1 125 ? -6.340 7.911 22.083 1.00 86.69 125 GLY A CA 1
ATOM 972 C C . GLY A 1 125 ? -5.346 9.045 21.809 1.00 86.69 125 GLY A C 1
ATOM 973 O O . GLY A 1 125 ? -5.159 9.426 20.656 1.00 86.69 125 GLY A O 1
ATOM 974 N N . GLY A 1 126 ? -4.649 9.535 22.840 1.00 87.00 126 GLY A N 1
ATOM 975 C CA . GLY A 1 126 ? -3.559 10.504 22.691 1.00 87.00 126 GLY A CA 1
ATOM 976 C C . GLY A 1 126 ? -2.382 9.960 21.873 1.00 87.00 126 GLY A C 1
ATOM 977 O O . GLY A 1 126 ? -1.878 10.652 20.991 1.00 87.00 126 GLY A O 1
ATOM 978 N N . ALA A 1 127 ? -1.982 8.705 22.101 1.00 86.06 127 ALA A N 1
ATOM 979 C CA . ALA A 1 127 ? -0.924 8.047 21.330 1.00 86.06 127 ALA A CA 1
ATOM 980 C C . ALA A 1 127 ? -1.313 7.856 19.852 1.00 86.06 127 ALA A C 1
ATOM 982 O O . ALA A 1 127 ? -0.530 8.172 18.957 1.00 86.06 127 ALA A O 1
ATOM 983 N N . VAL A 1 128 ? -2.548 7.416 19.592 1.00 82.50 128 VAL A N 1
ATOM 984 C CA . VAL A 1 128 ? -3.133 7.303 18.245 1.00 82.50 128 VAL A CA 1
ATOM 985 C C . VAL A 1 128 ? -3.163 8.664 17.548 1.00 82.50 128 VAL A C 1
ATOM 987 O O . VAL A 1 128 ? -2.801 8.771 16.375 1.00 82.50 128 VAL A O 1
ATOM 990 N N . ALA A 1 129 ? -3.546 9.728 18.256 1.00 84.44 129 ALA A N 1
ATOM 991 C CA . ALA A 1 129 ? -3.532 11.087 17.723 1.00 84.44 129 ALA A CA 1
ATOM 992 C C . ALA A 1 129 ? -2.109 11.572 17.402 1.00 84.44 129 ALA A C 1
ATOM 994 O O . ALA A 1 129 ? -1.883 12.120 16.325 1.00 84.44 129 ALA A O 1
ATOM 995 N N . GLY A 1 130 ? -1.137 11.300 18.276 1.00 85.00 130 GLY A N 1
ATOM 996 C CA . GLY A 1 130 ? 0.278 11.589 18.029 1.00 85.00 130 GLY A CA 1
ATOM 997 C C . GLY A 1 130 ? 0.820 10.867 16.793 1.00 85.00 130 GLY A C 1
ATOM 998 O O . GLY A 1 130 ? 1.433 11.499 15.937 1.00 85.00 130 GLY A O 1
ATOM 999 N N . ALA A 1 131 ? 0.518 9.573 16.640 1.00 78.44 131 ALA A N 1
ATOM 1000 C CA . ALA A 1 131 ? 0.866 8.809 15.440 1.00 78.44 131 ALA A CA 1
ATOM 1001 C C . ALA A 1 131 ? 0.199 9.384 14.177 1.00 78.44 131 ALA A C 1
ATOM 1003 O O . ALA A 1 131 ? 0.830 9.460 13.125 1.00 78.44 131 ALA A O 1
ATOM 1004 N N . THR A 1 132 ? -1.046 9.858 14.293 1.00 76.69 132 THR A N 1
ATOM 1005 C CA . THR A 1 132 ? -1.785 10.498 13.190 1.00 76.69 132 THR A CA 1
ATOM 1006 C C . THR A 1 132 ? -1.120 11.797 12.754 1.00 76.69 132 THR A C 1
ATOM 1008 O O . THR A 1 132 ? -0.896 12.006 11.566 1.00 76.69 132 THR A O 1
ATOM 1011 N N . LEU A 1 133 ? -0.753 12.654 13.707 1.00 80.56 133 LEU A N 1
ATOM 1012 C CA . LEU A 1 133 ? -0.039 13.901 13.434 1.00 80.56 133 LEU A CA 1
ATOM 1013 C C . LEU A 1 133 ? 1.340 13.641 12.831 1.00 80.56 133 LEU A C 1
ATOM 1015 O O . LEU A 1 133 ? 1.702 14.269 11.841 1.00 80.56 133 LEU A O 1
ATOM 1019 N N . TRP A 1 134 ? 2.084 12.678 13.380 1.00 78.00 134 TRP A N 1
ATOM 1020 C CA . TRP A 1 134 ? 3.374 12.280 12.826 1.00 78.00 134 TRP A CA 1
ATOM 1021 C C . TRP A 1 134 ? 3.240 11.812 11.379 1.00 78.00 134 TRP A C 1
ATOM 1023 O O . TRP A 1 134 ? 4.045 12.192 10.531 1.00 78.00 134 TRP A O 1
ATOM 1033 N N . ALA A 1 135 ? 2.211 11.025 11.070 1.00 70.81 135 ALA A N 1
ATOM 1034 C CA . ALA A 1 135 ? 1.949 10.577 9.713 1.00 70.81 135 ALA A CA 1
ATOM 1035 C C . ALA A 1 135 ? 1.597 11.726 8.760 1.00 70.81 135 ALA A C 1
ATOM 1037 O O . ALA A 1 135 ? 2.105 11.759 7.642 1.00 70.81 135 ALA A O 1
ATOM 1038 N N . LEU A 1 136 ? 0.765 12.670 9.213 1.00 70.50 136 LEU A N 1
ATOM 1039 C CA . LEU A 1 136 ? 0.397 13.865 8.451 1.00 70.50 136 LEU A CA 1
ATOM 1040 C C . LEU A 1 136 ? 1.619 14.735 8.120 1.00 70.50 136 LEU A C 1
ATOM 1042 O O . LEU A 1 136 ? 1.681 15.286 7.027 1.00 70.50 136 LEU A O 1
ATOM 1046 N N . ILE A 1 137 ? 2.580 14.845 9.045 1.00 73.31 137 ILE A N 1
ATOM 1047 C CA . ILE A 1 137 ? 3.782 15.680 8.885 1.00 73.31 137 ILE A CA 1
ATOM 1048 C C . ILE A 1 137 ? 4.866 14.969 8.064 1.00 73.31 137 ILE A C 1
ATOM 1050 O O . ILE A 1 137 ? 5.450 15.564 7.166 1.00 73.31 137 ILE A O 1
ATOM 1054 N N . SER A 1 138 ? 5.169 13.711 8.390 1.00 64.44 138 SER A N 1
ATOM 1055 C CA . SER A 1 138 ? 6.327 12.996 7.833 1.00 64.44 138 SER A CA 1
ATOM 1056 C C . SER A 1 138 ? 6.038 12.270 6.520 1.00 64.44 138 SER A C 1
ATOM 1058 O O . SER A 1 138 ? 6.971 11.929 5.799 1.00 64.44 138 SER A O 1
ATOM 1060 N N . GLY A 1 139 ? 4.774 11.928 6.246 1.00 56.06 139 GLY A N 1
ATOM 1061 C CA . GLY A 1 139 ? 4.414 11.006 5.163 1.00 56.06 139 GLY A CA 1
ATOM 1062 C C . GLY A 1 139 ? 4.983 9.584 5.324 1.00 56.06 139 GLY A C 1
ATOM 1063 O O . GLY A 1 139 ? 4.837 8.768 4.420 1.00 56.06 139 GLY A O 1
ATOM 1064 N N . MET A 1 140 ? 5.635 9.265 6.455 1.00 52.22 140 MET A N 1
ATOM 1065 C CA . MET A 1 140 ? 6.394 8.019 6.650 1.00 52.22 140 MET A CA 1
ATOM 1066 C C . MET A 1 140 ? 5.587 6.866 7.249 1.00 52.22 140 MET A C 1
ATOM 1068 O O . MET A 1 140 ? 6.048 5.723 7.218 1.00 52.22 140 MET A O 1
ATOM 1072 N N . LEU A 1 141 ? 4.424 7.135 7.840 1.00 53.62 141 LEU A N 1
ATOM 1073 C CA . LEU A 1 141 ? 3.527 6.085 8.319 1.00 53.62 141 LEU A CA 1
ATOM 1074 C C . LEU A 1 141 ? 2.507 5.773 7.221 1.00 53.62 141 LEU A C 1
ATOM 1076 O O . LEU A 1 141 ? 1.939 6.709 6.656 1.00 53.62 141 LEU A O 1
ATOM 1080 N N . PRO A 1 142 ? 2.236 4.487 6.931 1.00 49.41 142 PRO A N 1
ATOM 1081 C CA . PRO A 1 142 ? 1.354 4.051 5.860 1.00 49.41 142 PRO A CA 1
ATOM 1082 C C . PRO A 1 142 ? -0.087 4.146 6.367 1.00 49.41 142 PRO A C 1
ATOM 1084 O O . PRO A 1 142 ? -0.801 3.193 6.657 1.00 49.41 142 PRO A O 1
ATOM 1087 N N . VAL A 1 143 ? -0.482 5.376 6.575 1.00 45.09 143 VAL A N 1
ATOM 1088 C CA . VAL A 1 143 ? -1.834 5.832 6.784 1.00 45.09 143 VAL A CA 1
ATOM 1089 C C . VAL A 1 143 ? -2.547 5.505 5.469 1.00 45.09 143 VAL A C 1
ATOM 1091 O O . VAL A 1 143 ? -2.117 5.974 4.420 1.00 45.09 143 VAL A O 1
ATOM 1094 N N . ALA A 1 144 ? -3.444 4.510 5.507 1.00 39.16 144 ALA A N 1
ATOM 1095 C CA . ALA A 1 144 ? -3.719 3.636 4.366 1.00 39.16 144 ALA A CA 1
ATOM 1096 C C . ALA A 1 144 ? -3.890 4.320 3.002 1.00 39.16 144 ALA A C 1
ATOM 1098 O O . ALA A 1 144 ? -4.424 5.424 2.886 1.00 39.16 144 ALA A O 1
ATOM 1099 N N . PRO A 1 145 ? -3.501 3.613 1.928 1.00 38.38 145 PRO A N 1
ATOM 1100 C CA . PRO A 1 145 ? -3.347 4.193 0.609 1.00 38.38 145 PRO A CA 1
ATOM 1101 C C . PRO A 1 145 ? -4.698 4.403 -0.094 1.00 38.38 145 PRO A C 1
ATOM 1103 O O . PRO A 1 145 ? -5.057 3.640 -0.990 1.00 38.38 145 PRO A O 1
ATOM 1106 N N . TRP A 1 146 ? -5.401 5.501 0.196 1.00 33.50 146 TRP A N 1
ATOM 1107 C CA . TRP A 1 146 ? -6.336 6.112 -0.761 1.00 33.50 146 TRP A CA 1
ATOM 1108 C C . TRP A 1 146 ? -5.549 6.977 -1.755 1.00 33.50 146 TRP A C 1
ATOM 1110 O O . TRP A 1 146 ? -5.648 8.205 -1.797 1.00 33.50 146 TRP A O 1
ATOM 1120 N N . VAL A 1 147 ? -4.754 6.305 -2.593 1.00 35.25 147 VAL A N 1
ATOM 1121 C CA . VAL A 1 147 ? -3.924 6.879 -3.673 1.00 35.25 147 VAL A CA 1
ATOM 1122 C C . VAL A 1 147 ? -4.797 7.348 -4.850 1.00 35.25 147 VAL A C 1
ATOM 1124 O O . VAL A 1 147 ? -4.560 7.059 -6.013 1.00 35.25 147 VAL A O 1
ATOM 1127 N N . ARG A 1 148 ? -5.866 8.093 -4.573 1.00 33.84 148 ARG A N 1
ATOM 1128 C CA . ARG A 1 148 ? -6.557 8.880 -5.603 1.00 33.84 148 ARG A CA 1
ATOM 1129 C C . ARG A 1 148 ? -6.621 10.367 -5.293 1.00 33.84 148 ARG A C 1
ATOM 1131 O O . ARG A 1 148 ? -6.969 11.125 -6.188 1.00 33.84 148 ARG A O 1
ATOM 1138 N N . LEU A 1 149 ? -6.264 10.797 -4.079 1.00 30.53 149 LEU A N 1
ATOM 1139 C CA . LEU A 1 149 ? -6.455 12.187 -3.662 1.00 30.53 149 LEU A CA 1
ATOM 1140 C C . LEU A 1 149 ? -5.362 12.738 -2.735 1.00 30.53 149 LEU A C 1
ATOM 1142 O O . LEU A 1 149 ? -5.659 13.692 -2.040 1.00 30.53 149 LEU A O 1
ATOM 1146 N N . GLY A 1 150 ? -4.132 12.208 -2.686 1.00 28.89 150 GLY A N 1
ATOM 1147 C CA . GLY A 1 150 ? -3.024 12.843 -1.939 1.00 28.89 150 GLY A CA 1
ATOM 1148 C C . GLY A 1 150 ? -3.369 13.274 -0.502 1.00 28.89 150 GLY A C 1
ATOM 1149 O O . GLY A 1 150 ? -3.066 14.399 -0.118 1.00 28.89 150 GLY A O 1
ATOM 1150 N N . VAL A 1 151 ? -4.066 12.419 0.252 1.00 31.62 151 VAL A N 1
ATOM 1151 C CA . VAL A 1 151 ? -4.384 12.640 1.669 1.00 31.62 151 VAL A CA 1
ATOM 1152 C C . VAL A 1 151 ? -3.561 11.639 2.484 1.00 31.62 151 VAL A C 1
ATOM 1154 O O . VAL A 1 151 ? -3.718 10.438 2.259 1.00 31.62 151 VAL A O 1
ATOM 1157 N N . PRO A 1 152 ? -2.737 12.070 3.454 1.00 30.72 152 PRO A N 1
ATOM 1158 C CA . PRO A 1 152 ? -2.300 11.211 4.545 1.00 30.72 152 PRO A CA 1
ATOM 1159 C C . PRO A 1 152 ? -3.507 11.022 5.481 1.00 30.72 152 PRO A C 1
ATOM 1161 O O . PRO A 1 152 ? -3.643 11.667 6.514 1.00 30.72 152 PRO A O 1
ATOM 1164 N N . GLY A 1 153 ? -4.463 10.190 5.069 1.00 31.59 153 GLY A N 1
ATOM 1165 C CA . GLY A 1 153 ? -5.665 9.862 5.834 1.00 31.59 153 GLY A CA 1
ATOM 1166 C C . GLY A 1 153 ? -5.596 8.417 6.296 1.00 31.59 153 GLY A C 1
ATOM 1167 O O . GLY A 1 153 ? -5.436 7.519 5.476 1.00 31.59 153 GLY A O 1
ATOM 1168 N N . VAL A 1 154 ? -5.620 8.212 7.613 1.00 34.41 154 VAL A N 1
ATOM 1169 C CA . VAL A 1 154 ? -5.414 6.911 8.275 1.00 34.41 154 VAL A CA 1
ATOM 1170 C C . VAL A 1 154 ? -6.396 5.906 7.677 1.00 34.41 154 VAL A C 1
ATOM 1172 O O . VAL A 1 154 ? -7.419 6.333 7.149 1.00 34.41 154 VAL A O 1
ATOM 1175 N N . ASP A 1 155 ? -6.139 4.597 7.774 1.00 33.41 155 ASP A N 1
ATOM 1176 C CA . ASP A 1 155 ? -7.084 3.527 7.388 1.00 33.41 155 ASP A CA 1
ATOM 1177 C C . ASP A 1 155 ? -8.362 3.491 8.248 1.00 33.41 155 ASP A C 1
ATOM 1179 O O . ASP A 1 155 ? -8.816 2.458 8.740 1.00 33.41 155 ASP A O 1
ATOM 1183 N N . ALA A 1 156 ? -8.970 4.651 8.444 1.00 38.72 156 ALA A N 1
ATOM 1184 C CA . ALA A 1 156 ? -10.327 4.848 8.839 1.00 38.72 156 ALA A CA 1
ATOM 1185 C C . ALA A 1 156 ? -11.185 4.283 7.709 1.00 38.72 156 ALA A C 1
ATOM 1187 O O . ALA A 1 156 ? -11.587 5.013 6.806 1.00 38.72 156 ALA A O 1
ATOM 1188 N N . ARG A 1 157 ? -11.479 2.976 7.769 1.00 43.53 157 ARG A N 1
ATOM 1189 C CA . ARG A 1 157 ? -12.449 2.291 6.893 1.00 43.53 157 ARG A CA 1
ATOM 1190 C C . ARG A 1 157 ? -13.706 3.133 6.626 1.00 43.53 157 ARG A C 1
ATOM 1192 O O . ARG A 1 157 ? -14.274 3.028 5.549 1.00 43.53 157 ARG A O 1
ATOM 1199 N N . GLU A 1 158 ? -14.063 4.008 7.571 1.00 55.66 158 GLU A N 1
ATOM 1200 C CA . GLU A 1 158 ? -14.897 5.194 7.376 1.00 55.66 158 GLU A CA 1
ATOM 1201 C C . GLU A 1 158 ? -14.266 6.387 8.120 1.00 55.66 158 GLU A C 1
ATOM 1203 O O . GLU A 1 158 ? -14.070 6.322 9.340 1.00 55.66 158 GLU A O 1
ATOM 1208 N N . LEU A 1 159 ? -13.995 7.496 7.423 1.00 56.91 159 LEU A N 1
ATOM 1209 C CA . LEU A 1 159 ? -13.496 8.753 8.011 1.00 56.91 159 LEU A CA 1
ATOM 1210 C C . LEU A 1 159 ? -14.412 9.245 9.148 1.00 56.91 159 LEU A C 1
ATOM 1212 O O . LEU A 1 159 ? -13.946 9.709 10.188 1.00 56.91 159 LEU A O 1
ATOM 1216 N N . ALA A 1 160 ? -15.717 9.014 8.986 1.00 60.69 160 ALA A N 1
ATOM 1217 C CA . ALA A 1 160 ? -16.743 9.229 9.997 1.00 60.69 160 ALA A CA 1
ATOM 1218 C C . ALA A 1 160 ? -16.521 8.416 11.285 1.00 60.69 160 ALA A C 1
ATOM 1220 O O . ALA A 1 160 ? -16.598 8.968 12.380 1.00 60.69 160 ALA A O 1
ATOM 1221 N N . GLY A 1 161 ? -16.220 7.119 11.171 1.00 61.22 161 GLY A N 1
ATOM 1222 C CA . GLY A 1 161 ? -16.022 6.247 12.330 1.00 61.22 161 GLY A CA 1
ATOM 1223 C C . GLY A 1 161 ? -14.764 6.600 13.128 1.00 61.22 161 GLY A C 1
ATOM 1224 O O . GLY A 1 161 ? -14.774 6.544 14.356 1.00 61.22 161 GLY A O 1
ATOM 1225 N N . SER A 1 162 ? -13.687 7.015 12.456 1.00 65.50 162 SER A N 1
ATOM 1226 C CA . SER A 1 162 ? -12.472 7.474 13.148 1.00 65.50 162 SER A CA 1
ATOM 1227 C C . SER A 1 162 ? -12.623 8.881 13.729 1.00 65.50 162 SER A C 1
ATOM 1229 O O . SER A 1 162 ? -12.157 9.120 14.840 1.00 65.50 162 SER A O 1
ATOM 1231 N N . GLY A 1 163 ? -13.335 9.784 13.044 1.00 72.12 163 GLY A N 1
ATOM 1232 C CA . GLY A 1 163 ? -13.721 11.082 13.606 1.00 72.12 163 GLY A CA 1
ATOM 1233 C C . GLY A 1 163 ? -14.543 10.926 14.887 1.00 72.12 163 GLY A C 1
ATOM 1234 O O . GLY A 1 163 ? -14.236 11.553 15.898 1.00 72.12 163 GLY A O 1
ATOM 1235 N N . LEU A 1 164 ? -15.520 10.013 14.886 1.00 73.31 164 LEU A N 1
ATOM 1236 C CA . LEU A 1 164 ? -16.305 9.674 16.073 1.00 73.31 164 LEU A CA 1
ATOM 1237 C C . LEU A 1 164 ? -15.430 9.115 17.204 1.00 73.31 164 LEU A C 1
ATOM 1239 O O . LEU A 1 164 ? -15.575 9.534 18.350 1.00 73.31 164 LEU A O 1
ATOM 1243 N N . GLY A 1 165 ? -14.477 8.233 16.889 1.00 77.94 165 GLY A N 1
ATOM 1244 C CA . GLY A 1 165 ? -13.497 7.735 17.857 1.00 77.94 165 GLY A CA 1
ATOM 1245 C C . GLY A 1 165 ? -12.677 8.854 18.512 1.00 77.94 165 GLY A C 1
ATOM 1246 O O . GLY A 1 165 ? -12.589 8.905 19.738 1.00 77.94 165 GLY A O 1
ATOM 1247 N N . PHE A 1 166 ? -12.148 9.797 17.721 1.00 80.88 166 PHE A N 1
ATOM 1248 C CA . PHE A 1 166 ? -11.420 10.958 18.248 1.00 80.88 166 PHE A CA 1
ATOM 1249 C C . PHE A 1 166 ? -12.297 11.844 19.128 1.00 80.88 166 PHE A C 1
ATOM 1251 O O . PHE A 1 166 ? -11.852 12.269 20.190 1.00 80.88 166 PHE A O 1
ATOM 1258 N N . VAL A 1 167 ? -13.547 12.087 18.737 1.00 83.12 167 VAL A N 1
ATOM 1259 C CA . VAL A 1 167 ? -14.494 12.874 19.535 1.00 83.12 167 VAL A CA 1
ATOM 1260 C C . VAL A 1 167 ? -14.783 12.202 20.884 1.00 83.12 167 VAL A C 1
ATOM 1262 O O . VAL A 1 167 ? -14.786 12.874 21.917 1.00 83.12 167 VAL A O 1
ATOM 1265 N N . LEU A 1 168 ? -14.953 10.877 20.908 1.00 83.38 168 LEU A N 1
ATOM 1266 C CA . LEU A 1 168 ? -15.132 10.118 22.150 1.00 83.38 168 LEU A CA 1
ATOM 1267 C C . LEU A 1 168 ? -13.882 10.184 23.043 1.00 83.38 168 LEU A C 1
ATOM 1269 O O . LEU A 1 168 ? -13.999 10.463 24.237 1.00 83.38 168 LEU A O 1
ATOM 1273 N N . CYS A 1 169 ? -12.683 9.999 22.480 1.00 86.75 169 CYS A N 1
ATOM 1274 C CA . CYS A 1 169 ? -11.428 10.150 23.224 1.00 86.75 169 CYS A CA 1
ATOM 1275 C C . CYS A 1 169 ? -11.227 11.583 23.743 1.00 86.75 169 CYS A C 1
ATOM 1277 O O . CYS A 1 169 ? -10.770 11.764 24.871 1.00 86.75 169 CYS A O 1
ATOM 1279 N N . LEU A 1 170 ? -11.592 12.600 22.956 1.00 87.81 170 LEU A N 1
ATOM 1280 C CA . LEU A 1 170 ? -11.505 14.007 23.348 1.00 87.81 170 LEU A CA 1
ATOM 1281 C C . LEU A 1 170 ? -12.417 14.299 24.538 1.00 87.81 170 LEU A C 1
ATOM 1283 O O . LEU A 1 170 ? -11.992 14.949 25.490 1.00 87.81 170 LEU A O 1
ATOM 1287 N N . ALA A 1 171 ? -13.643 13.773 24.521 1.00 85.12 171 ALA A N 1
ATOM 1288 C CA . ALA A 1 171 ? -14.561 13.905 25.642 1.00 85.12 171 ALA A CA 1
ATOM 1289 C C . ALA A 1 171 ? -13.947 13.306 26.923 1.00 85.12 171 ALA A C 1
ATOM 1291 O O . ALA A 1 171 ? -13.931 13.964 27.968 1.00 85.12 171 ALA A O 1
ATOM 1292 N N . MET A 1 172 ? -13.365 12.100 26.842 1.00 87.31 172 MET A N 1
ATOM 1293 C CA . MET A 1 172 ? -12.668 11.474 27.977 1.00 87.31 172 MET A CA 1
ATOM 1294 C C . MET A 1 172 ? -11.489 12.327 28.469 1.00 87.31 172 MET A C 1
ATOM 1296 O O . MET A 1 172 ? -11.327 12.510 29.677 1.00 87.31 172 MET A O 1
ATOM 1300 N N . ALA A 1 173 ? -10.694 12.885 27.553 1.00 88.44 173 ALA A N 1
ATOM 1301 C CA . ALA A 1 173 ? -9.558 13.744 27.879 1.00 88.44 173 ALA A CA 1
ATOM 1302 C C . ALA A 1 173 ? -9.989 15.026 28.606 1.00 88.44 173 ALA A C 1
ATOM 1304 O O . ALA A 1 173 ? -9.425 15.358 29.648 1.00 88.44 173 ALA A O 1
ATOM 1305 N N . ILE A 1 174 ? -11.035 15.700 28.119 1.00 87.81 174 ILE A N 1
ATOM 1306 C CA . ILE A 1 174 ? -11.626 16.879 28.767 1.00 87.81 174 ILE A CA 1
ATOM 1307 C C . ILE A 1 174 ? -12.077 16.517 30.185 1.00 87.81 174 ILE A C 1
ATOM 1309 O O . ILE A 1 174 ? -11.728 17.202 31.145 1.00 87.81 174 ILE A O 1
ATOM 1313 N N . HIS A 1 175 ? -12.788 15.402 30.349 1.00 85.81 175 HIS A N 1
ATOM 1314 C CA . HIS A 1 175 ? -13.242 14.970 31.665 1.00 85.81 175 HIS A CA 1
ATOM 1315 C C . HIS A 1 175 ? -12.086 14.790 32.658 1.00 85.81 175 HIS A C 1
ATOM 1317 O O . HIS A 1 175 ? -12.138 15.332 33.761 1.00 85.81 175 HIS A O 1
ATOM 1323 N N . PHE A 1 176 ? -11.031 14.062 32.282 1.00 87.56 176 PHE A N 1
ATOM 1324 C CA . PHE A 1 176 ? -9.893 13.848 33.178 1.00 87.56 176 PHE A CA 1
ATOM 1325 C C . PHE A 1 176 ? -9.054 15.109 33.400 1.00 87.56 176 PHE A C 1
ATOM 1327 O O . PHE A 1 176 ? -8.487 15.247 34.481 1.00 87.56 176 PHE A O 1
ATOM 1334 N N . ALA A 1 177 ? -9.001 16.037 32.439 1.00 86.88 177 ALA A N 1
ATOM 1335 C CA . ALA A 1 177 ? -8.309 17.317 32.589 1.00 86.88 177 ALA A CA 1
ATOM 1336 C C . ALA A 1 177 ? -8.997 18.233 33.617 1.00 86.88 177 ALA A C 1
ATOM 1338 O O . ALA A 1 177 ? -8.319 18.874 34.423 1.00 86.88 177 ALA A O 1
ATOM 1339 N N . PHE A 1 178 ? -10.335 18.246 33.633 1.00 85.06 178 PHE A N 1
ATOM 1340 C CA . PHE A 1 178 ? -11.141 19.109 34.507 1.00 85.06 178 PHE A CA 1
ATOM 1341 C C . PHE A 1 178 ? -11.693 18.409 35.761 1.00 85.06 178 PHE A C 1
ATOM 1343 O O . PHE A 1 178 ? -12.323 19.051 36.600 1.00 85.06 178 PHE A O 1
ATOM 1350 N N . SER A 1 179 ? -11.457 17.107 35.937 1.00 81.00 179 SER A N 1
ATOM 1351 C CA . SER A 1 179 ? -11.903 16.380 37.129 1.00 81.00 179 SER A CA 1
ATOM 1352 C C . SER A 1 179 ? -11.138 16.834 38.376 1.00 81.00 179 SER A C 1
ATOM 1354 O O . SER A 1 179 ? -9.927 16.636 38.491 1.00 81.00 179 SER A O 1
ATOM 1356 N N . GLY A 1 180 ? -11.861 17.377 39.362 1.00 73.19 180 GLY A N 1
ATOM 1357 C CA . GLY A 1 180 ? -11.304 17.756 40.669 1.00 73.19 180 GLY A CA 1
ATOM 1358 C C . GLY A 1 180 ? -10.811 16.575 41.517 1.00 73.19 180 GLY A C 1
ATOM 1359 O O . GLY A 1 180 ? -10.119 16.783 42.508 1.00 73.19 180 GLY A O 1
ATOM 1360 N N . VAL A 1 181 ? -11.134 15.338 41.121 1.00 74.44 181 VAL A N 1
ATOM 1361 C CA . VAL A 1 181 ? -10.755 14.099 41.827 1.00 74.44 181 VAL A CA 1
ATOM 1362 C C . VAL A 1 181 ? -9.451 13.500 41.270 1.00 74.44 181 VAL A C 1
ATOM 1364 O O . VAL A 1 181 ? -8.833 12.643 41.899 1.00 74.44 181 VAL A O 1
ATOM 1367 N N . ALA A 1 182 ? -8.993 13.950 40.098 1.00 79.12 182 ALA A N 1
ATOM 1368 C CA . ALA A 1 182 ? -7.792 13.429 39.455 1.00 79.12 182 ALA A CA 1
ATOM 1369 C C . ALA A 1 182 ? -6.499 14.068 40.006 1.00 79.12 182 ALA A C 1
ATOM 1371 O O . ALA A 1 182 ? -6.415 15.276 40.257 1.00 79.12 182 ALA A O 1
ATOM 1372 N N . SER A 1 183 ? -5.437 13.261 40.127 1.00 88.00 183 SER A N 1
ATOM 1373 C CA . SER A 1 183 ? -4.099 13.762 40.469 1.00 88.00 183 SER A CA 1
ATOM 1374 C C . SER A 1 183 ? -3.617 14.799 39.445 1.00 88.00 183 SER A C 1
ATOM 1376 O O . SER A 1 183 ? -4.040 14.804 38.286 1.00 88.00 183 SER A O 1
ATOM 1378 N N . ARG A 1 184 ? -2.694 15.682 39.850 1.00 88.62 184 ARG A N 1
ATOM 1379 C CA . ARG A 1 184 ? -2.103 16.685 38.942 1.00 88.62 184 ARG A CA 1
ATOM 1380 C C . ARG A 1 184 ? -1.481 16.032 37.700 1.00 88.62 184 ARG A C 1
ATOM 1382 O O . ARG A 1 184 ? -1.657 16.538 36.601 1.00 88.62 184 ARG A O 1
ATOM 1389 N N . THR A 1 185 ? -0.823 14.884 37.866 1.00 87.56 185 THR A N 1
ATOM 1390 C CA . THR A 1 185 ? -0.218 14.115 36.768 1.00 87.56 185 THR A CA 1
ATOM 1391 C C . THR A 1 185 ? -1.254 13.605 35.766 1.00 87.56 185 THR A C 1
ATOM 1393 O O . THR A 1 185 ? -1.079 13.814 34.568 1.00 87.56 185 THR A O 1
ATOM 1396 N N . LYS A 1 186 ? -2.364 13.014 36.238 1.00 88.06 186 LYS A N 1
ATOM 1397 C CA . LYS A 1 186 ? -3.471 12.576 35.370 1.00 88.06 186 LYS A CA 1
ATOM 1398 C C . LYS A 1 186 ? -4.067 13.754 34.596 1.00 88.06 186 LYS A C 1
ATOM 1400 O O . LYS A 1 186 ? -4.254 13.649 33.391 1.00 88.06 186 LYS A O 1
ATOM 1405 N N . ARG A 1 187 ? -4.298 14.892 35.260 1.00 88.81 187 ARG A N 1
ATOM 1406 C CA . ARG A 1 187 ? -4.845 16.101 34.619 1.00 88.81 187 ARG A CA 1
ATOM 1407 C C . ARG A 1 187 ? -3.947 16.630 33.502 1.00 88.81 187 ARG A C 1
ATOM 1409 O O . ARG A 1 187 ? -4.434 16.902 32.410 1.00 88.81 187 ARG A O 1
ATOM 1416 N N . VAL A 1 188 ? -2.641 16.730 33.753 1.00 91.12 188 VAL A N 1
ATOM 1417 C CA . VAL A 1 188 ? -1.667 17.197 32.751 1.00 91.12 188 VAL A CA 1
ATOM 1418 C C . VAL A 1 188 ? -1.597 16.236 31.562 1.00 91.12 188 VAL A C 1
ATOM 1420 O O . VAL A 1 188 ? -1.698 16.674 30.420 1.00 91.12 188 VAL A O 1
ATOM 1423 N N . ALA A 1 189 ? -1.492 14.927 31.803 1.00 90.44 189 ALA A N 1
ATOM 1424 C CA . ALA A 1 189 ? -1.451 13.939 30.725 1.00 90.44 189 ALA A CA 1
ATOM 1425 C C . ALA A 1 189 ? -2.764 13.889 29.914 1.00 90.44 189 ALA A C 1
ATOM 1427 O O . ALA A 1 189 ? -2.725 13.725 28.692 1.00 90.44 189 ALA A O 1
ATOM 1428 N N . ALA A 1 190 ? -3.917 14.098 30.561 1.00 90.12 190 ALA A N 1
ATOM 1429 C CA . ALA A 1 190 ? -5.207 14.243 29.887 1.00 90.12 190 ALA A CA 1
ATOM 1430 C C . ALA A 1 190 ? -5.245 15.486 28.990 1.00 90.12 190 ALA A C 1
ATOM 1432 O O . ALA A 1 190 ? -5.678 15.396 27.847 1.00 90.12 190 ALA A O 1
ATOM 1433 N N . ALA A 1 191 ? -4.750 16.628 29.480 1.00 92.38 191 ALA A N 1
ATOM 1434 C CA . ALA A 1 191 ? -4.691 17.868 28.712 1.00 92.38 191 ALA A CA 1
ATOM 1435 C C . ALA A 1 191 ? -3.792 17.732 27.472 1.00 92.38 191 ALA A C 1
ATOM 1437 O O . ALA A 1 191 ? -4.195 18.130 26.382 1.00 92.38 191 ALA A O 1
ATOM 1438 N N . ILE A 1 192 ? -2.620 17.099 27.614 1.00 93.62 192 ILE A N 1
ATOM 1439 C CA . ILE A 1 192 ? -1.723 16.802 26.485 1.00 93.62 192 ILE A CA 1
ATOM 1440 C C . ILE A 1 192 ? -2.417 15.879 25.477 1.00 93.62 192 ILE A C 1
ATOM 1442 O O . ILE A 1 192 ? -2.435 16.173 24.284 1.00 93.62 192 ILE A O 1
ATOM 1446 N N . SER A 1 193 ? -3.033 14.790 25.949 1.00 92.38 193 SER A N 1
ATOM 1447 C CA . SER A 1 193 ? -3.763 13.855 25.081 1.00 92.38 193 SER A CA 1
ATOM 1448 C C . SER A 1 193 ? -4.904 14.559 24.344 1.00 92.38 193 SER A C 1
ATOM 1450 O O . SER A 1 193 ? -5.055 14.383 23.141 1.00 92.38 193 SER A O 1
ATOM 1452 N N . GLY A 1 194 ? -5.669 15.404 25.040 1.00 91.88 194 GLY A N 1
ATOM 1453 C CA . GLY A 1 194 ? -6.751 16.198 24.461 1.00 91.88 194 GLY A CA 1
ATOM 1454 C C . GLY A 1 194 ? -6.260 17.183 23.402 1.00 91.88 194 GLY A C 1
ATOM 1455 O O . GLY A 1 194 ? -6.868 17.272 22.339 1.00 91.88 194 GLY A O 1
ATOM 1456 N N . ALA A 1 195 ? -5.135 17.862 23.644 1.00 93.06 195 ALA A N 1
ATOM 1457 C CA . ALA A 1 195 ? -4.515 18.752 22.666 1.00 93.06 195 ALA A CA 1
ATOM 1458 C C . ALA A 1 195 ? -4.063 17.992 21.407 1.00 93.06 195 ALA A C 1
ATOM 1460 O O . ALA A 1 195 ? -4.356 18.431 20.296 1.00 93.06 195 ALA A O 1
ATOM 1461 N N . LEU A 1 196 ? -3.421 16.827 21.567 1.00 91.62 196 LEU A N 1
ATOM 1462 C CA . LEU A 1 196 ? -3.026 15.968 20.444 1.00 91.62 196 LEU A CA 1
ATOM 1463 C C . LEU A 1 196 ? -4.241 15.480 19.651 1.00 91.62 196 LEU A C 1
ATOM 1465 O O . LEU A 1 196 ? -4.240 15.557 18.425 1.00 91.62 196 LEU A O 1
ATOM 1469 N N . ILE A 1 197 ? -5.287 15.009 20.336 1.00 89.31 197 ILE A N 1
ATOM 1470 C CA . ILE A 1 197 ? -6.528 14.539 19.706 1.00 89.31 197 ILE A CA 1
ATOM 1471 C C . ILE A 1 197 ? -7.200 15.668 18.924 1.00 89.31 197 ILE A C 1
ATOM 1473 O O . ILE A 1 197 ? -7.599 15.460 17.781 1.00 89.31 197 ILE A O 1
ATOM 1477 N N . LEU A 1 198 ? -7.301 16.863 19.511 1.00 90.69 198 LEU A N 1
ATOM 1478 C CA . LEU A 1 198 ? -7.889 18.021 18.845 1.00 90.69 198 LEU A CA 1
ATOM 1479 C C . LEU A 1 198 ? -7.076 18.423 17.610 1.00 90.69 198 LEU A C 1
ATOM 1481 O O . LEU A 1 198 ? -7.653 18.622 16.545 1.00 90.69 198 LEU A O 1
ATOM 1485 N N . ALA A 1 199 ? -5.748 18.483 17.726 1.00 88.75 199 ALA A N 1
ATOM 1486 C CA . ALA A 1 199 ? -4.868 18.786 16.603 1.00 88.75 199 ALA A CA 1
ATOM 1487 C C . ALA A 1 199 ? -4.987 17.739 15.482 1.00 88.75 199 ALA A C 1
ATOM 1489 O O . ALA A 1 199 ? -5.085 18.106 14.313 1.00 88.75 199 ALA A O 1
ATOM 1490 N N . ALA A 1 200 ? -5.042 16.445 15.819 1.00 83.81 200 ALA A N 1
ATOM 1491 C CA . ALA A 1 200 ? -5.243 15.374 14.844 1.00 83.81 200 ALA A CA 1
ATOM 1492 C C . ALA A 1 200 ? -6.611 15.486 14.156 1.00 83.81 200 ALA A C 1
ATOM 1494 O O . ALA A 1 200 ? -6.691 15.376 12.935 1.00 83.81 200 ALA A O 1
ATOM 1495 N N . LEU A 1 201 ? -7.678 15.758 14.916 1.00 81.75 201 LEU A N 1
ATOM 1496 C CA . LEU A 1 201 ? -9.026 15.946 14.380 1.00 81.75 201 LEU A CA 1
ATOM 1497 C C . LEU A 1 201 ? -9.081 17.140 13.417 1.00 81.75 201 LEU A C 1
ATOM 1499 O O . LEU A 1 201 ? -9.594 16.999 12.310 1.00 81.75 201 LEU A O 1
ATOM 1503 N N . VAL A 1 202 ? -8.507 18.284 13.802 1.00 84.06 202 VAL A N 1
ATOM 1504 C CA . VAL A 1 202 ? -8.400 19.472 12.939 1.00 84.06 202 VAL A CA 1
ATOM 1505 C C . VAL A 1 202 ? -7.586 19.156 11.687 1.00 84.06 202 VAL A C 1
ATOM 1507 O O . VAL A 1 202 ? -8.022 19.490 10.591 1.00 84.06 202 VAL A O 1
ATOM 1510 N N . GLY A 1 203 ? -6.452 18.463 11.819 1.00 77.19 203 GLY A N 1
ATOM 1511 C CA . GLY A 1 203 ? -5.622 18.056 10.685 1.00 77.19 203 GLY A CA 1
ATOM 1512 C C . GLY A 1 203 ? -6.361 17.142 9.705 1.00 77.19 203 GLY A C 1
ATOM 1513 O O . GLY A 1 203 ? -6.301 17.359 8.496 1.00 77.19 203 GLY A O 1
ATOM 1514 N N . VAL A 1 204 ? -7.110 16.156 10.205 1.00 73.00 204 VAL A N 1
ATOM 1515 C CA . VAL A 1 204 ? -7.926 15.256 9.373 1.00 73.00 204 VAL A CA 1
ATOM 1516 C C . VAL A 1 204 ? -9.059 16.021 8.682 1.00 73.00 204 VAL A C 1
ATOM 1518 O O . VAL A 1 204 ? -9.273 15.840 7.484 1.00 73.00 204 VAL A O 1
ATOM 1521 N N . VAL A 1 205 ? -9.764 16.898 9.403 1.00 72.62 205 VAL A N 1
ATOM 1522 C CA . VAL A 1 205 ? -10.876 17.689 8.853 1.00 72.62 205 VAL A CA 1
ATOM 1523 C C . VAL A 1 205 ? -10.382 18.704 7.820 1.00 72.62 205 VAL A C 1
ATOM 1525 O O . VAL A 1 205 ? -10.944 18.767 6.731 1.00 72.62 205 VAL A O 1
ATOM 1528 N N . ALA A 1 206 ? -9.313 19.449 8.104 1.00 72.12 206 ALA A N 1
ATOM 1529 C CA . ALA A 1 206 ? -8.746 20.436 7.186 1.00 72.12 206 ALA A CA 1
ATOM 1530 C C . ALA A 1 206 ? -8.277 19.793 5.871 1.00 72.12 206 ALA A C 1
ATOM 1532 O O . ALA A 1 206 ? -8.573 20.305 4.792 1.00 72.12 206 ALA A O 1
ATOM 1533 N N . ASN A 1 207 ? -7.627 18.625 5.947 1.00 62.00 207 ASN A N 1
ATOM 1534 C CA . ASN A 1 207 ? -7.234 17.866 4.758 1.00 62.00 207 ASN A CA 1
ATOM 1535 C C . ASN A 1 207 ? -8.432 17.218 4.035 1.00 62.00 207 ASN A C 1
ATOM 1537 O O . ASN A 1 207 ? -8.389 17.028 2.819 1.00 62.00 207 ASN A O 1
ATOM 1541 N N . GLY A 1 208 ? -9.511 16.891 4.755 1.00 55.12 208 GLY A N 1
ATOM 1542 C CA . GLY A 1 208 ? -10.724 16.285 4.195 1.00 55.12 208 GLY A CA 1
ATOM 1543 C C . GLY A 1 208 ? -11.676 17.276 3.511 1.00 55.12 208 GLY A C 1
ATOM 1544 O O . GLY A 1 208 ? -12.261 16.942 2.476 1.00 55.12 208 GLY A O 1
ATOM 1545 N N . LEU A 1 209 ? -11.820 18.494 4.047 1.00 49.31 209 LEU A N 1
ATOM 1546 C CA . LEU A 1 209 ? -12.762 19.519 3.570 1.00 49.31 209 LEU A CA 1
ATOM 1547 C C . LEU A 1 209 ? -12.461 20.003 2.147 1.00 49.31 209 LEU A C 1
ATOM 1549 O O . LEU A 1 209 ? -13.386 20.282 1.391 1.00 49.31 209 LEU A O 1
ATOM 1553 N N . GLY A 1 210 ? -11.191 20.030 1.737 1.00 44.78 210 GLY A N 1
ATOM 1554 C CA . GLY A 1 210 ? -10.815 20.440 0.380 1.00 44.78 210 GLY A CA 1
ATOM 1555 C C . GLY A 1 210 ? -11.245 19.467 -0.727 1.00 44.78 210 GLY A C 1
ATOM 1556 O O . GLY A 1 210 ? -11.124 19.804 -1.902 1.00 44.78 210 GLY A O 1
ATOM 1557 N N . ARG A 1 211 ? -11.686 18.241 -0.390 1.00 44.56 211 ARG A N 1
ATOM 1558 C CA . ARG A 1 211 ? -11.876 17.148 -1.371 1.00 44.56 211 ARG A CA 1
ATOM 1559 C C . ARG A 1 211 ? -13.132 16.290 -1.149 1.00 44.56 211 ARG A C 1
ATOM 1561 O O . ARG A 1 211 ? -13.379 15.375 -1.929 1.00 44.56 211 ARG A O 1
ATOM 1568 N N . SER A 1 212 ? -13.951 16.607 -0.140 1.00 39.84 212 SER A N 1
ATOM 1569 C CA . SER A 1 212 ? -15.135 15.828 0.269 1.00 39.84 212 SER A CA 1
ATOM 1570 C C . SER A 1 212 ? -16.450 16.605 0.105 1.00 39.84 212 SER A C 1
ATOM 1572 O O . SER A 1 212 ? -17.213 16.734 1.054 1.00 39.84 212 SER A O 1
ATOM 1574 N N . PHE A 1 213 ? -16.752 17.108 -1.096 1.00 34.69 213 PHE A N 1
ATOM 1575 C CA . PHE A 1 213 ? -18.108 17.595 -1.426 1.00 34.69 213 PHE A CA 1
ATOM 1576 C C . PHE A 1 213 ? -19.002 16.522 -2.071 1.00 34.69 213 PHE A C 1
ATOM 1578 O O . PHE A 1 213 ? -20.085 16.814 -2.563 1.00 34.69 213 PHE A O 1
ATOM 1585 N N . GLY A 1 214 ? -18.592 15.254 -2.009 1.00 38.50 214 GLY A N 1
ATOM 1586 C CA . GLY A 1 214 ? -19.466 14.110 -2.256 1.00 38.50 214 GLY A CA 1
ATOM 1587 C C . GLY A 1 214 ? -20.081 13.589 -0.959 1.00 38.50 214 GLY A C 1
ATOM 1588 O O . GLY A 1 214 ? -19.911 12.412 -0.651 1.00 38.50 214 GLY A O 1
ATOM 1589 N N . TYR A 1 215 ? -20.737 14.440 -0.159 1.00 41.31 215 TYR A N 1
ATOM 1590 C CA . TYR A 1 215 ? -21.596 13.927 0.912 1.00 41.31 215 TYR A CA 1
ATOM 1591 C C . TYR A 1 215 ? -22.781 13.235 0.242 1.00 41.31 215 TYR A C 1
ATOM 1593 O O . TYR A 1 215 ? -23.742 13.876 -0.173 1.00 41.31 215 TYR A O 1
ATOM 1601 N N . ILE A 1 216 ? -22.679 11.917 0.081 1.00 41.28 216 ILE A N 1
ATOM 1602 C CA . ILE A 1 216 ? -23.841 11.091 -0.211 1.00 41.28 216 ILE A CA 1
ATOM 1603 C C . ILE A 1 216 ? -24.525 10.928 1.146 1.00 41.28 216 ILE A C 1
ATOM 1605 O O . ILE A 1 216 ? -23.960 10.238 2.003 1.00 41.28 216 ILE A O 1
ATOM 1609 N N . PRO A 1 217 ? -25.680 11.579 1.394 1.00 38.50 217 PRO A N 1
ATOM 1610 C CA . PRO A 1 217 ? -26.422 11.325 2.613 1.00 38.50 217 PRO A CA 1
ATOM 1611 C C . PRO A 1 217 ? -26.622 9.814 2.714 1.00 38.50 217 PRO A C 1
ATOM 1613 O O . PRO A 1 217 ? -26.935 9.167 1.704 1.00 38.50 217 PRO A O 1
ATOM 1616 N N . PRO A 1 218 ? -26.423 9.216 3.896 1.00 41.78 218 PRO A N 1
ATOM 1617 C CA . PRO A 1 218 ? -26.789 7.829 4.061 1.00 41.78 218 PRO A CA 1
ATOM 1618 C C . PRO A 1 218 ? -28.245 7.666 3.616 1.00 41.78 218 PRO A C 1
ATOM 1620 O O . PRO A 1 218 ? -29.077 8.550 3.836 1.00 41.78 218 PRO A O 1
ATOM 1623 N N . ARG A 1 219 ? -28.581 6.515 3.035 1.00 43.81 219 ARG A N 1
ATOM 1624 C CA . ARG A 1 219 ? -29.956 6.141 2.664 1.00 43.81 219 ARG A CA 1
ATOM 1625 C C . ARG A 1 219 ? -30.886 5.974 3.889 1.00 43.81 219 ARG A C 1
ATOM 1627 O O . ARG A 1 219 ? -31.807 5.166 3.864 1.00 43.81 219 ARG A O 1
ATOM 1634 N N . TYR A 1 220 ? -30.663 6.706 4.985 1.00 44.19 220 TYR A N 1
ATOM 1635 C CA . TYR A 1 220 ? -31.484 6.653 6.191 1.00 44.19 220 TYR A CA 1
ATOM 1636 C C . TYR A 1 220 ? -32.868 7.305 5.999 1.00 44.19 220 TYR A C 1
ATOM 1638 O O . TYR A 1 220 ? -33.815 6.966 6.701 1.00 44.19 220 TYR A O 1
ATOM 1646 N N . PHE A 1 221 ? -33.044 8.163 4.989 1.00 41.84 221 PHE A N 1
ATOM 1647 C CA . PHE A 1 221 ? -34.383 8.613 4.576 1.00 41.84 221 PHE A CA 1
ATOM 1648 C C . PHE A 1 221 ? -35.175 7.538 3.806 1.00 41.84 221 PHE A C 1
ATOM 1650 O O . PHE A 1 221 ? -36.357 7.720 3.536 1.00 41.84 221 PHE A O 1
ATOM 1657 N N . SER A 1 222 ? -34.551 6.393 3.509 1.00 45.19 222 SER A N 1
ATOM 1658 C CA . SER A 1 222 ? -35.186 5.184 2.974 1.00 45.19 222 SER A CA 1
ATOM 1659 C C . SER A 1 222 ? -34.902 3.973 3.875 1.00 45.19 222 SER A C 1
ATOM 1661 O O . SER A 1 222 ? -34.572 2.893 3.381 1.00 45.19 222 SER A O 1
ATOM 1663 N N . LEU A 1 223 ? -34.930 4.154 5.203 1.00 53.59 223 LEU A N 1
ATOM 1664 C CA . LEU A 1 223 ? -34.779 3.042 6.144 1.00 53.59 223 LEU A CA 1
ATOM 1665 C C . LEU A 1 223 ? -35.915 2.038 5.947 1.00 53.59 223 LEU A C 1
ATOM 1667 O O . LEU A 1 223 ? -37.076 2.338 6.215 1.00 53.59 223 LEU A O 1
ATOM 1671 N N . ASP A 1 224 ? -35.563 0.815 5.557 1.00 61.66 224 ASP A N 1
ATOM 1672 C CA . ASP A 1 224 ? -36.446 -0.336 5.714 1.00 61.66 224 ASP A CA 1
ATOM 1673 C C . ASP A 1 224 ? -36.950 -0.412 7.165 1.00 61.66 224 ASP A C 1
ATOM 1675 O O . ASP A 1 224 ? -36.184 -0.183 8.108 1.00 61.66 224 ASP A O 1
ATOM 1679 N N . GLY A 1 225 ? -38.219 -0.789 7.365 1.00 68.56 225 GLY A N 1
ATOM 1680 C CA . GLY A 1 225 ? -38.853 -0.803 8.694 1.00 68.56 225 GLY A CA 1
ATOM 1681 C C . GLY A 1 225 ? -38.078 -1.595 9.757 1.00 68.56 225 GLY A C 1
ATOM 1682 O O . GLY A 1 225 ? -38.119 -1.272 10.942 1.00 68.56 225 GLY A O 1
ATOM 1683 N N . LEU A 1 226 ? -37.286 -2.582 9.337 1.00 67.12 226 LEU A N 1
ATOM 1684 C CA . LEU A 1 226 ? -36.446 -3.386 10.218 1.00 67.12 226 LEU A CA 1
ATOM 1685 C C . LEU A 1 226 ? -35.176 -2.658 10.699 1.00 67.12 226 LEU A C 1
ATOM 1687 O O . LEU A 1 226 ? -34.764 -2.803 11.851 1.00 67.12 226 LEU A O 1
ATOM 1691 N N . SER A 1 227 ? -34.580 -1.825 9.851 1.00 66.00 227 SER A N 1
ATOM 1692 C CA . SER A 1 227 ? -33.455 -0.968 10.230 1.00 66.00 227 SER A CA 1
ATOM 1693 C C . SER A 1 227 ? -33.914 0.140 11.182 1.00 66.00 227 SER A C 1
ATOM 1695 O O . SER A 1 227 ? -33.232 0.427 12.166 1.00 66.00 227 SER A O 1
ATOM 1697 N N . LEU A 1 228 ? -35.117 0.685 10.958 1.00 71.19 228 LEU A N 1
ATOM 1698 C CA . LEU A 1 228 ? -35.764 1.606 11.893 1.00 71.19 228 LEU A CA 1
ATOM 1699 C C . LEU A 1 228 ? -36.026 0.933 13.251 1.00 71.19 228 LEU A C 1
ATOM 1701 O O . LEU A 1 228 ? -35.673 1.491 14.286 1.00 71.19 228 LEU A O 1
ATOM 1705 N N . ALA A 1 229 ? -36.569 -0.288 13.267 1.00 74.12 229 ALA A N 1
ATOM 1706 C CA . ALA A 1 229 ? -36.795 -1.043 14.503 1.00 74.12 229 ALA A CA 1
ATOM 1707 C C . ALA A 1 229 ? -35.491 -1.330 15.272 1.00 74.12 229 ALA A C 1
ATOM 1709 O O . ALA A 1 229 ? -35.457 -1.257 16.504 1.00 74.12 229 ALA A O 1
ATOM 1710 N N . THR A 1 230 ? -34.401 -1.614 14.552 1.00 70.19 230 THR A N 1
ATOM 1711 C CA . THR A 1 230 ? -33.066 -1.828 15.133 1.00 70.19 230 THR A CA 1
ATOM 1712 C C . THR A 1 230 ? -32.539 -0.542 15.778 1.00 70.19 230 THR A C 1
ATOM 1714 O O . THR A 1 230 ? -32.091 -0.567 16.926 1.00 70.19 230 THR A O 1
ATOM 1717 N N . LEU A 1 231 ? -32.660 0.597 15.084 1.00 74.00 231 LEU A N 1
ATOM 1718 C CA . LEU A 1 231 ? -32.293 1.913 15.610 1.00 74.00 231 LEU A CA 1
ATOM 1719 C C . LEU A 1 231 ? -33.120 2.276 16.850 1.00 74.00 231 LEU A C 1
ATOM 1721 O O . LEU A 1 231 ? -32.556 2.670 17.868 1.00 74.00 231 LEU A O 1
ATOM 1725 N N . LEU A 1 232 ? -34.441 2.093 16.797 1.00 77.75 232 LEU A N 1
ATOM 1726 C CA . LEU A 1 232 ? -35.337 2.354 17.926 1.00 77.75 232 LEU A CA 1
ATOM 1727 C C . LEU A 1 232 ? -34.996 1.481 19.138 1.00 77.75 232 LEU A C 1
ATOM 1729 O O . LEU A 1 232 ? -35.007 1.968 20.265 1.00 77.75 232 LEU A O 1
ATOM 1733 N N . SER A 1 233 ? -34.627 0.217 18.921 1.00 75.62 233 SER A N 1
ATOM 1734 C CA . SER A 1 233 ? -34.202 -0.684 19.999 1.00 75.62 233 SER A CA 1
ATOM 1735 C C . SER A 1 233 ? -32.868 -0.257 20.622 1.00 75.62 233 SER A C 1
ATOM 1737 O O . SER A 1 233 ? -32.712 -0.299 21.843 1.00 75.62 233 SER A O 1
ATOM 1739 N N . ALA A 1 234 ? -31.919 0.224 19.814 1.00 73.81 234 ALA A N 1
ATOM 1740 C CA . ALA A 1 234 ? -30.671 0.800 20.315 1.00 73.81 234 ALA A CA 1
ATOM 1741 C C . ALA A 1 234 ? -30.916 2.102 21.105 1.00 73.81 234 ALA A C 1
ATOM 1743 O O . ALA A 1 234 ? -30.388 2.269 22.207 1.00 73.81 234 ALA A O 1
ATOM 1744 N N . LEU A 1 235 ? -31.772 2.991 20.590 1.00 78.38 235 LEU A N 1
ATOM 1745 C CA . LEU A 1 235 ? -32.199 4.210 21.283 1.00 78.38 235 LEU A CA 1
ATOM 1746 C C . LEU A 1 235 ? -32.955 3.895 22.579 1.00 78.38 235 LEU A C 1
ATOM 1748 O O . LEU A 1 235 ? -32.814 4.623 23.559 1.00 78.38 235 LEU A O 1
ATOM 1752 N N . TRP A 1 236 ? -33.701 2.790 22.628 1.00 82.38 236 TRP A N 1
ATOM 1753 C CA . TRP A 1 236 ? -34.376 2.335 23.839 1.00 82.38 236 TRP A CA 1
ATOM 1754 C C . TRP A 1 236 ? -33.386 1.918 24.931 1.00 82.38 236 TRP A C 1
ATOM 1756 O O . TRP A 1 236 ? -33.525 2.355 26.077 1.00 82.38 236 TRP A O 1
ATOM 1766 N N . ILE A 1 237 ? -32.355 1.136 24.582 1.00 77.19 237 ILE A N 1
ATOM 1767 C CA . ILE A 1 237 ? -31.250 0.805 25.500 1.00 77.19 237 ILE A CA 1
ATOM 1768 C C . ILE A 1 237 ? -30.601 2.094 26.009 1.00 77.19 237 ILE A C 1
ATOM 1770 O O . ILE A 1 237 ? -30.437 2.272 27.217 1.00 77.19 237 ILE A O 1
ATOM 1774 N N . PHE A 1 238 ? -30.277 3.011 25.096 1.00 76.94 238 PHE A N 1
ATOM 1775 C CA . PHE A 1 238 ? -29.664 4.292 25.428 1.00 76.94 238 PHE A CA 1
ATOM 1776 C C . PHE A 1 238 ? -30.527 5.112 26.396 1.00 76.94 238 PHE A C 1
ATOM 1778 O O . PHE A 1 238 ? -30.034 5.534 27.440 1.00 76.94 238 PHE A O 1
ATOM 1785 N N . ALA A 1 239 ? -31.820 5.275 26.110 1.00 79.44 239 ALA A N 1
ATOM 1786 C CA . ALA A 1 239 ? -32.745 6.022 26.955 1.00 79.44 239 ALA A CA 1
ATOM 1787 C C . ALA A 1 239 ? -32.839 5.427 28.369 1.00 79.44 239 ALA A C 1
ATOM 1789 O O . ALA A 1 239 ? -32.891 6.167 29.351 1.00 79.44 239 ALA A O 1
ATOM 1790 N N . ARG A 1 240 ? -32.803 4.093 28.504 1.00 81.12 240 ARG A N 1
ATOM 1791 C CA . ARG A 1 240 ? -32.792 3.421 29.814 1.00 81.12 240 ARG A CA 1
ATOM 1792 C C . ARG A 1 240 ? -31.504 3.680 30.588 1.00 81.12 240 ARG A C 1
ATOM 1794 O O . ARG A 1 240 ? -31.572 3.977 31.781 1.00 81.12 240 ARG A O 1
ATOM 1801 N N . VAL A 1 241 ? -30.352 3.606 29.925 1.00 75.38 241 VAL A N 1
ATOM 1802 C CA . VAL A 1 241 ? -29.057 3.926 30.544 1.00 75.38 241 VAL A CA 1
ATOM 1803 C C . VAL A 1 241 ? -29.012 5.399 30.961 1.00 75.38 241 VAL A C 1
ATOM 1805 O O . VAL A 1 241 ? -28.647 5.692 32.096 1.00 75.38 241 VAL A O 1
ATOM 1808 N N . ALA A 1 242 ? -29.456 6.315 30.097 1.00 75.94 242 ALA A N 1
ATOM 1809 C CA . ALA A 1 242 ? -29.519 7.748 30.380 1.00 75.94 242 ALA A CA 1
ATOM 1810 C C . ALA A 1 242 ? -30.450 8.068 31.561 1.00 75.94 242 ALA A C 1
ATOM 1812 O O . ALA A 1 242 ? -30.074 8.824 32.454 1.00 75.94 242 ALA A O 1
ATOM 1813 N N . ALA A 1 243 ? -31.631 7.444 31.622 1.00 76.88 243 ALA A N 1
ATOM 1814 C CA . ALA A 1 243 ? -32.561 7.621 32.734 1.00 76.88 243 ALA A CA 1
ATOM 1815 C C . ALA A 1 243 ? -31.954 7.163 34.071 1.00 76.88 243 ALA A C 1
ATOM 1817 O O . ALA A 1 243 ? -32.079 7.859 35.077 1.00 76.88 243 ALA A O 1
ATOM 1818 N N . LYS A 1 244 ? -31.248 6.024 34.094 1.00 76.31 244 LYS A N 1
ATOM 1819 C CA . LYS A 1 244 ? -30.538 5.566 35.300 1.00 76.31 244 LYS A CA 1
ATOM 1820 C C . LYS A 1 244 ? -29.371 6.482 35.660 1.00 76.31 244 LYS A C 1
ATOM 1822 O O . LYS A 1 244 ? -29.167 6.745 36.841 1.00 76.31 244 LYS A O 1
ATOM 1827 N N . ALA A 1 245 ? -28.658 7.010 34.664 1.00 71.69 245 ALA A N 1
ATOM 1828 C CA . ALA A 1 245 ? -27.572 7.962 34.885 1.00 71.69 245 ALA A CA 1
ATOM 1829 C C . ALA A 1 245 ? -28.090 9.236 35.554 1.00 71.69 245 ALA A C 1
ATOM 1831 O O . ALA A 1 245 ? -27.471 9.726 36.493 1.00 71.69 245 ALA A O 1
ATOM 1832 N N . GLU A 1 246 ? -29.250 9.731 35.121 1.00 75.94 246 GLU A N 1
ATOM 1833 C CA . GLU A 1 246 ? -29.881 10.916 35.699 1.00 75.94 246 GLU A CA 1
ATOM 1834 C C . GLU A 1 246 ? -30.369 10.677 37.133 1.00 75.94 246 GLU A C 1
ATOM 1836 O O . GLU A 1 246 ? -30.163 11.524 38.002 1.00 75.94 246 GLU A O 1
ATOM 1841 N N . VAL A 1 247 ? -30.956 9.510 37.418 1.00 77.06 247 VAL A N 1
ATOM 1842 C CA . VAL A 1 247 ? -31.315 9.130 38.796 1.00 77.06 247 VAL A CA 1
ATOM 1843 C C . VAL A 1 247 ? -30.061 9.072 39.673 1.00 77.06 247 VAL A C 1
ATOM 1845 O O . VAL A 1 247 ? -30.031 9.666 40.748 1.00 77.06 247 VAL A O 1
ATOM 1848 N N . GLN A 1 248 ? -28.984 8.453 39.185 1.00 71.00 248 GLN A N 1
ATOM 1849 C CA . GLN A 1 248 ? -27.738 8.336 39.938 1.00 71.00 248 GLN A CA 1
ATOM 1850 C C . GLN A 1 248 ? -27.006 9.678 40.109 1.00 71.00 248 GLN A C 1
ATOM 1852 O O . GLN A 1 248 ? -26.352 9.883 41.132 1.00 71.00 248 GLN A O 1
ATOM 1857 N N . ARG A 1 249 ? -27.147 10.621 39.166 1.00 70.94 249 ARG A N 1
ATOM 1858 C CA . ARG A 1 249 ? -26.629 11.995 39.285 1.00 70.94 249 ARG A CA 1
ATOM 1859 C C . ARG A 1 249 ? -27.187 12.701 40.519 1.00 70.94 249 ARG A C 1
ATOM 1861 O O . ARG A 1 249 ? -26.454 13.429 41.184 1.00 70.94 249 ARG A O 1
ATOM 1868 N N . ARG A 1 250 ? -28.467 12.471 40.834 1.00 72.06 250 ARG A N 1
ATOM 1869 C CA . ARG A 1 250 ? -29.131 13.045 42.017 1.00 72.06 250 ARG A CA 1
ATOM 1870 C C . ARG A 1 250 ? -28.601 12.451 43.323 1.00 72.06 250 ARG A C 1
ATOM 1872 O O . ARG A 1 250 ? -28.553 13.148 44.326 1.00 72.06 250 ARG A O 1
ATOM 1879 N N . GLU A 1 251 ? -28.165 11.193 43.297 1.00 71.94 251 GLU A N 1
ATOM 1880 C CA . GLU A 1 251 ? -27.614 10.484 44.461 1.00 71.94 251 GLU A CA 1
ATOM 1881 C C . GLU A 1 251 ? -26.097 10.688 44.638 1.00 71.94 251 GLU A C 1
ATOM 1883 O O . GLU A 1 251 ? -25.558 10.512 45.730 1.00 71.94 251 GLU A O 1
ATOM 1888 N N . SER A 1 252 ? -25.374 11.037 43.570 1.00 63.22 252 SER A N 1
ATOM 1889 C CA . SER A 1 252 ? -23.935 11.296 43.598 1.00 63.22 252 SER A CA 1
ATOM 1890 C C . SER A 1 252 ? -23.559 12.318 42.514 1.00 63.22 252 SER A C 1
ATOM 1892 O O . SER A 1 252 ? -23.517 11.960 41.338 1.00 63.22 252 SER A O 1
ATOM 1894 N N . PRO A 1 253 ? -23.229 13.575 42.863 1.00 58.28 253 PRO A N 1
ATOM 1895 C CA . PRO A 1 253 ? -22.973 14.650 41.897 1.00 58.28 253 PRO A CA 1
ATOM 1896 C C . PRO A 1 253 ? -21.564 14.579 41.274 1.00 58.28 253 PRO A C 1
ATOM 1898 O O . PRO A 1 253 ? -20.830 15.565 41.237 1.00 58.28 253 PRO A O 1
ATOM 1901 N N . ARG A 1 254 ? -21.127 13.404 40.803 1.00 61.84 254 ARG A N 1
ATOM 1902 C CA . ARG A 1 254 ? -19.797 13.252 40.185 1.00 61.84 254 ARG A CA 1
ATOM 1903 C C . ARG A 1 254 ? -19.798 13.659 38.698 1.00 61.84 254 ARG A C 1
ATOM 1905 O O . ARG A 1 254 ? -20.720 13.325 37.966 1.00 61.84 254 ARG A O 1
ATOM 1912 N N . PRO A 1 255 ? -18.729 14.295 38.187 1.00 59.53 255 PRO A N 1
ATOM 1913 C CA . PRO A 1 255 ? -18.661 14.805 36.808 1.00 59.53 255 PRO A CA 1
ATOM 1914 C C . PRO A 1 255 ? -18.614 13.722 35.712 1.00 59.53 255 PRO A C 1
ATOM 1916 O O . PRO A 1 255 ? -18.769 14.028 34.531 1.00 59.53 255 PRO A O 1
ATOM 1919 N N . ILE A 1 256 ? -18.410 12.454 36.083 1.00 61.91 256 ILE A N 1
ATOM 1920 C CA . ILE A 1 256 ? -18.346 11.309 35.162 1.00 61.91 256 ILE A CA 1
ATOM 1921 C C . ILE A 1 256 ? -19.679 11.121 34.393 1.00 61.91 256 ILE A C 1
ATOM 1923 O O . ILE A 1 256 ? -19.667 10.729 33.229 1.00 61.91 256 ILE A O 1
ATOM 1927 N N . TYR A 1 257 ? -20.827 11.484 34.983 1.00 61.53 257 TYR A N 1
ATOM 1928 C CA . TYR A 1 257 ? -22.148 11.319 34.350 1.00 61.53 257 TYR A CA 1
ATOM 1929 C C . TYR A 1 257 ? -22.392 12.245 33.147 1.00 61.53 257 TYR A C 1
ATOM 1931 O O . TYR A 1 257 ? -23.064 11.852 32.196 1.00 61.53 257 TYR A O 1
ATOM 1939 N N . VAL A 1 258 ? -21.828 13.458 33.155 1.00 61.06 258 VAL A N 1
ATOM 1940 C CA . VAL A 1 258 ? -21.975 14.423 32.046 1.00 61.06 258 VAL A CA 1
ATOM 1941 C C . VAL A 1 258 ? -21.180 13.961 30.827 1.00 61.06 258 VAL A C 1
ATOM 1943 O O . VAL A 1 258 ? -21.687 13.999 29.707 1.00 61.06 258 VAL A O 1
ATOM 1946 N N . LEU A 1 259 ? -19.971 13.433 31.056 1.00 63.75 259 LEU A N 1
ATOM 1947 C CA . LEU A 1 259 ? -19.182 12.769 30.021 1.00 63.75 259 LEU A CA 1
ATOM 1948 C C . LEU A 1 259 ? -19.967 11.607 29.396 1.00 63.75 259 LEU A C 1
ATOM 1950 O O . LEU A 1 259 ? -19.963 11.441 28.180 1.00 63.75 259 LEU A O 1
ATOM 1954 N N . PHE A 1 260 ? -20.656 10.816 30.219 1.00 64.88 260 PHE A N 1
ATOM 1955 C CA . PHE A 1 260 ? -21.422 9.664 29.756 1.00 64.88 260 PHE A CA 1
ATOM 1956 C C . PHE A 1 260 ? -22.616 10.032 28.872 1.00 64.88 260 PHE A C 1
ATOM 1958 O O . PHE A 1 260 ? -22.784 9.424 27.815 1.00 64.88 260 PHE A O 1
ATOM 1965 N N . LEU A 1 261 ? -23.406 11.039 29.254 1.00 63.75 261 LEU A N 1
ATOM 1966 C CA . LEU A 1 261 ? -24.501 11.558 28.424 1.00 63.75 261 LEU A CA 1
ATOM 1967 C C . LEU A 1 261 ? -23.981 12.159 27.113 1.00 63.75 261 LEU A C 1
ATOM 1969 O O . LEU A 1 261 ? -24.564 11.915 26.058 1.00 63.75 261 LEU A O 1
ATOM 1973 N N . ALA A 1 262 ? -22.854 12.876 27.163 1.00 63.94 262 ALA A N 1
ATOM 1974 C CA . ALA A 1 262 ? -22.224 13.448 25.979 1.00 63.94 262 ALA A CA 1
ATOM 1975 C C . ALA A 1 262 ? -21.702 12.363 25.025 1.00 63.94 262 ALA A C 1
ATOM 1977 O O . ALA A 1 262 ? -22.032 12.390 23.845 1.00 63.94 262 ALA A O 1
ATOM 1978 N N . MET A 1 263 ? -20.948 11.372 25.517 1.00 64.81 263 MET A N 1
ATOM 1979 C CA . MET A 1 263 ? -20.407 10.289 24.686 1.00 64.81 263 MET A CA 1
ATOM 1980 C C . MET A 1 263 ? -21.505 9.454 24.037 1.00 64.81 263 MET A C 1
ATOM 1982 O O . MET A 1 263 ? -21.422 9.123 22.858 1.00 64.81 263 MET A O 1
ATOM 1986 N N . ALA A 1 264 ? -22.543 9.121 24.795 1.00 62.34 264 ALA A N 1
ATOM 1987 C CA . ALA A 1 264 ? -23.600 8.267 24.295 1.00 62.34 264 ALA A CA 1
ATOM 1988 C C . ALA A 1 264 ? -24.586 9.048 23.388 1.00 62.34 264 ALA A C 1
ATOM 1990 O O . ALA A 1 264 ? -25.070 8.491 22.404 1.00 62.34 264 ALA A O 1
ATOM 1991 N N . GLY A 1 265 ? -24.775 10.357 23.612 1.00 66.25 265 GLY A N 1
ATOM 1992 C CA . GLY A 1 265 ? -25.446 11.259 22.667 1.00 66.25 265 GLY A CA 1
ATOM 1993 C C . GLY A 1 265 ? -24.659 11.465 21.367 1.00 66.25 265 GLY A C 1
ATOM 1994 O O . GLY A 1 265 ? -25.240 11.402 20.289 1.00 66.25 265 GLY A O 1
ATOM 1995 N N . LEU A 1 266 ? -23.334 11.624 21.445 1.00 65.69 266 LEU A N 1
ATOM 1996 C CA . LEU A 1 266 ? -22.439 11.725 20.284 1.00 65.69 266 LEU A CA 1
ATOM 1997 C C . LEU A 1 266 ? -22.385 10.421 19.482 1.00 65.69 266 LEU A C 1
ATOM 1999 O O . LEU A 1 266 ? -22.387 10.462 18.255 1.00 65.69 266 LEU A O 1
ATOM 2003 N N . ALA A 1 267 ? -22.394 9.269 20.156 1.00 61.69 267 ALA A N 1
ATOM 2004 C CA . ALA A 1 267 ? -22.484 7.963 19.511 1.00 61.69 267 ALA A CA 1
ATOM 2005 C C . ALA A 1 267 ? -23.834 7.770 18.803 1.00 61.69 267 ALA A C 1
ATOM 2007 O O . ALA A 1 267 ? -23.859 7.344 17.653 1.00 61.69 267 ALA A O 1
ATOM 2008 N N . ALA A 1 268 ? -24.950 8.125 19.450 1.00 62.25 268 ALA A N 1
ATOM 2009 C CA . ALA A 1 268 ? -26.283 8.047 18.850 1.00 62.25 268 ALA A CA 1
ATOM 2010 C C . ALA A 1 268 ? -26.448 9.020 17.671 1.00 62.25 268 ALA A C 1
ATOM 2012 O O . ALA A 1 268 ? -26.963 8.633 16.624 1.00 62.25 268 ALA A O 1
ATOM 2013 N N . PHE A 1 269 ? -25.961 10.256 17.810 1.00 64.19 269 PHE A N 1
ATOM 2014 C CA . PHE A 1 269 ? -25.939 11.243 16.732 1.00 64.19 269 PHE A CA 1
ATOM 2015 C C . PHE A 1 269 ? -25.074 10.759 15.567 1.00 64.19 269 PHE A C 1
ATOM 2017 O O . PHE A 1 269 ? -25.529 10.739 14.429 1.00 64.19 269 PHE A O 1
ATOM 2024 N N . GLY A 1 270 ? -23.860 10.284 15.847 1.00 60.25 270 GLY A N 1
ATOM 2025 C CA . GLY A 1 270 ? -22.968 9.740 14.832 1.00 60.25 270 GLY A CA 1
ATOM 2026 C C . GLY A 1 270 ? -23.551 8.528 14.110 1.00 60.25 270 GLY A C 1
ATOM 2027 O O . GLY A 1 270 ? -23.459 8.467 12.896 1.00 60.25 270 GLY A O 1
ATOM 2028 N N . LEU A 1 271 ? -24.213 7.607 14.811 1.00 58.06 271 LEU A N 1
ATOM 2029 C CA . LEU A 1 271 ? -24.875 6.449 14.194 1.00 58.06 271 LEU A CA 1
ATOM 2030 C C . LEU A 1 271 ? -26.120 6.824 13.373 1.00 58.06 271 LEU A C 1
ATOM 2032 O O . LEU A 1 271 ? -26.453 6.115 12.427 1.00 58.06 271 LEU A O 1
ATOM 2036 N N . ALA A 1 272 ? -26.819 7.903 13.734 1.00 59.56 272 ALA A N 1
ATOM 2037 C CA . ALA A 1 272 ? -28.004 8.368 13.012 1.00 59.56 272 ALA A CA 1
ATOM 2038 C C . ALA A 1 272 ? -27.661 9.242 11.792 1.00 59.56 272 ALA A C 1
ATOM 2040 O O . ALA A 1 272 ? -28.410 9.250 10.818 1.00 59.56 272 ALA A O 1
ATOM 2041 N N . TRP A 1 273 ? -26.544 9.974 11.839 1.00 55.41 273 TRP A N 1
ATOM 2042 C CA . TRP A 1 273 ? -26.203 11.001 10.847 1.00 55.41 273 TRP A CA 1
ATOM 2043 C C . TRP A 1 273 ? -24.972 10.679 9.999 1.00 55.41 273 TRP A C 1
ATOM 2045 O O . TRP A 1 273 ? -24.844 11.198 8.886 1.00 55.41 273 TRP A O 1
ATOM 2055 N N . LEU A 1 274 ? -24.074 9.822 10.488 1.00 55.84 274 LEU A N 1
ATOM 2056 C CA . LEU A 1 274 ? -22.902 9.371 9.750 1.00 55.84 274 LEU A CA 1
ATOM 2057 C C . LEU A 1 274 ? -23.092 7.908 9.320 1.00 55.84 274 LEU A C 1
ATOM 2059 O O . LEU A 1 274 ? -23.545 7.090 10.120 1.00 55.84 274 LEU A O 1
ATOM 2063 N N . PRO A 1 275 ? -22.717 7.538 8.084 1.00 54.16 275 PRO A N 1
ATOM 2064 C CA . PRO A 1 275 ? -22.732 6.152 7.632 1.00 54.16 275 PRO A CA 1
ATOM 2065 C C . PRO A 1 275 ? -21.546 5.406 8.264 1.00 54.16 275 PRO A C 1
ATOM 2067 O O . PRO A 1 275 ? -20.542 5.152 7.604 1.00 54.16 275 PRO A O 1
ATOM 2070 N N . ALA A 1 276 ? -21.624 5.139 9.568 1.00 57.59 276 ALA A N 1
ATOM 2071 C CA . ALA A 1 276 ? -20.590 4.441 10.319 1.00 57.59 276 ALA A CA 1
ATOM 2072 C C . ALA A 1 276 ? -21.034 3.006 10.633 1.00 57.59 276 ALA A C 1
ATOM 2074 O O . ALA A 1 276 ? -22.069 2.787 11.269 1.00 57.59 276 ALA A O 1
ATOM 2075 N N . ALA A 1 277 ? -20.248 2.015 10.218 1.00 60.91 277 ALA A N 1
ATOM 2076 C CA . ALA A 1 277 ? -20.480 0.623 10.562 1.00 60.91 277 ALA A CA 1
ATOM 2077 C C . ALA A 1 277 ? -20.352 0.405 12.086 1.00 60.91 277 ALA A C 1
ATOM 2079 O O . ALA A 1 277 ? -19.477 0.990 12.739 1.00 60.91 277 ALA A O 1
ATOM 2080 N N . PRO A 1 278 ? -21.189 -0.462 12.688 1.00 66.38 278 PRO A N 1
ATOM 2081 C CA . PRO A 1 278 ? -21.081 -0.783 14.105 1.00 66.38 278 PRO A CA 1
ATOM 2082 C C . PRO A 1 278 ? -19.743 -1.474 14.396 1.00 66.38 278 PRO A C 1
ATOM 2084 O O . PRO A 1 278 ? -19.401 -2.476 13.772 1.00 66.38 278 PRO A O 1
ATOM 2087 N N . ARG A 1 279 ? -19.001 -0.956 15.377 1.00 75.56 279 ARG A N 1
ATOM 2088 C CA . ARG A 1 279 ? -17.718 -1.489 15.848 1.00 75.56 279 ARG A CA 1
ATOM 2089 C C . ARG A 1 279 ? -17.862 -2.130 17.224 1.00 75.56 279 ARG A C 1
ATOM 2091 O O . ARG A 1 279 ? -18.727 -1.736 18.007 1.00 75.56 279 ARG A O 1
ATOM 2098 N N . LEU A 1 280 ? -16.992 -3.093 17.539 1.00 82.88 280 LEU A N 1
ATOM 2099 C CA . LEU A 1 280 ? -16.967 -3.745 18.859 1.00 82.88 280 LEU A CA 1
ATOM 2100 C C . LEU A 1 280 ? -16.671 -2.731 19.976 1.00 82.88 280 LEU A C 1
ATOM 2102 O O . LEU A 1 280 ? -17.230 -2.819 21.068 1.00 82.88 280 LEU A O 1
ATOM 2106 N N . SER A 1 281 ? -15.850 -1.724 19.677 1.00 81.44 281 SER A N 1
ATOM 2107 C CA . SER A 1 281 ? -15.511 -0.617 20.573 1.00 81.44 281 SER A CA 1
ATOM 2108 C C . SER A 1 281 ? -16.728 0.148 21.094 1.00 81.44 281 SER A C 1
ATOM 2110 O O . SER A 1 281 ? -16.778 0.478 22.278 1.00 81.44 281 SER A O 1
ATOM 2112 N N . HIS A 1 282 ? -17.756 0.356 20.266 1.00 79.44 282 HIS A N 1
ATOM 2113 C CA . HIS A 1 282 ? -18.994 1.006 20.701 1.00 79.44 282 HIS A CA 1
ATOM 2114 C C . HIS A 1 282 ? -19.703 0.193 21.794 1.00 79.44 282 HIS A C 1
ATOM 2116 O O . HIS A 1 282 ? -20.136 0.754 22.801 1.00 79.44 282 HIS A O 1
ATOM 2122 N N . GLY A 1 283 ? -19.762 -1.133 21.635 1.00 82.69 283 GLY A N 1
ATOM 2123 C CA . GLY A 1 283 ? -20.331 -2.046 22.627 1.00 82.69 283 GLY A CA 1
ATOM 2124 C C . GLY A 1 283 ? -19.553 -2.023 23.940 1.00 82.69 283 GLY A C 1
ATOM 2125 O O . GLY A 1 283 ? -20.151 -1.884 25.006 1.00 82.69 283 GLY A O 1
ATOM 2126 N N . LEU A 1 284 ? -18.217 -2.068 23.867 1.00 87.88 284 LEU A N 1
ATOM 2127 C CA . LEU A 1 284 ? -17.336 -1.945 25.032 1.00 87.88 284 LEU A CA 1
ATOM 2128 C C . LEU A 1 284 ? -17.600 -0.650 25.809 1.00 87.88 284 LEU A C 1
ATOM 2130 O O . LEU A 1 284 ? -17.849 -0.701 27.013 1.00 87.88 284 LEU A O 1
ATOM 2134 N N . LEU A 1 285 ? -17.555 0.499 25.128 1.00 83.00 285 LEU A N 1
ATOM 2135 C CA . LEU A 1 285 ? -17.715 1.809 25.759 1.00 83.00 285 LEU A CA 1
ATOM 2136 C C . LEU A 1 285 ? -19.095 1.946 26.402 1.00 83.00 285 LEU A C 1
ATOM 2138 O O . LEU A 1 285 ? -19.182 2.291 27.578 1.00 83.00 285 LEU A O 1
ATOM 2142 N N . MET A 1 286 ? -20.160 1.591 25.677 1.00 78.94 286 MET A N 1
ATOM 2143 C CA . MET A 1 286 ? -21.523 1.603 26.216 1.00 78.94 286 MET A CA 1
ATOM 2144 C C . MET A 1 286 ? -21.687 0.651 27.406 1.00 78.94 286 MET A C 1
ATOM 2146 O O . MET A 1 286 ? -22.408 0.965 28.352 1.00 78.94 286 MET A O 1
ATOM 2150 N N . GLY A 1 287 ? -21.006 -0.497 27.393 1.00 84.25 287 GLY A N 1
ATOM 2151 C CA . GLY A 1 287 ? -21.039 -1.460 28.490 1.00 84.25 287 GLY A CA 1
ATOM 2152 C C . GLY A 1 287 ? -20.325 -0.941 29.737 1.00 84.25 287 GLY A C 1
ATOM 2153 O O . GLY A 1 287 ? -20.871 -1.037 30.834 1.00 84.25 287 GLY A O 1
ATOM 2154 N N . LEU A 1 288 ? -19.152 -0.318 29.578 1.00 83.81 288 LEU A N 1
ATOM 2155 C CA . LEU A 1 288 ? -18.424 0.340 30.670 1.00 83.81 288 LEU A CA 1
ATOM 2156 C C . LEU A 1 288 ? -19.222 1.512 31.263 1.00 83.81 288 LEU A C 1
ATOM 2158 O O . LEU A 1 288 ? -19.293 1.646 32.485 1.00 83.81 288 LEU A O 1
ATOM 2162 N N . VAL A 1 289 ? -19.877 2.314 30.414 1.00 77.75 289 VAL A N 1
ATOM 2163 C CA . VAL A 1 289 ? -20.797 3.385 30.840 1.00 77.75 289 VAL A CA 1
ATOM 2164 C C . VAL A 1 289 ? -21.939 2.806 31.672 1.00 77.75 289 VAL A C 1
ATOM 2166 O O . VAL A 1 289 ? -22.213 3.272 32.776 1.00 77.75 289 VAL A O 1
ATOM 2169 N N . CYS A 1 290 ? -22.586 1.757 31.163 1.00 78.44 290 CYS A N 1
ATOM 2170 C CA . CYS A 1 290 ? -23.683 1.089 31.848 1.00 78.44 290 CYS A CA 1
ATOM 2171 C C . CYS A 1 290 ? -23.245 0.538 33.213 1.00 78.44 290 CYS A C 1
ATOM 2173 O O . CYS A 1 290 ? -23.951 0.719 34.205 1.00 78.44 290 CYS A O 1
ATOM 2175 N N . ALA A 1 291 ? -22.054 -0.056 33.297 1.00 79.44 291 ALA A N 1
ATOM 2176 C CA . ALA A 1 291 ? -21.526 -0.599 34.544 1.00 79.44 291 ALA A CA 1
ATOM 2177 C C . ALA A 1 291 ? -21.349 0.465 35.644 1.00 79.44 291 ALA A C 1
ATOM 2179 O O . ALA A 1 291 ? -21.589 0.171 36.813 1.00 79.44 291 ALA A O 1
ATOM 2180 N N . GLY A 1 292 ? -20.985 1.700 35.276 1.00 72.69 292 GLY A N 1
ATOM 2181 C CA . GLY A 1 292 ? -20.840 2.819 36.218 1.00 72.69 292 GLY A CA 1
ATOM 2182 C C . GLY A 1 292 ? -22.163 3.411 36.727 1.00 72.69 292 GLY A C 1
ATOM 2183 O O . GLY A 1 292 ? -22.165 4.160 37.705 1.00 72.69 292 GLY A O 1
ATOM 2184 N N . VAL A 1 293 ? -23.280 3.085 36.071 1.00 71.19 293 VAL A N 1
ATOM 2185 C CA . VAL A 1 293 ? -24.598 3.720 36.256 1.00 71.19 293 VAL A CA 1
ATOM 2186 C C . VAL A 1 293 ? -25.662 2.759 36.817 1.00 71.19 293 VAL A C 1
ATOM 2188 O O . VAL A 1 293 ? -26.734 3.180 37.247 1.00 71.19 293 VAL A O 1
ATOM 2191 N N . VAL A 1 294 ? -25.427 1.446 36.802 1.00 68.00 294 VAL A N 1
ATOM 2192 C CA . VAL A 1 294 ? -26.410 0.488 37.325 1.00 68.00 294 VAL A CA 1
ATOM 2193 C C . VAL A 1 294 ? -26.340 0.440 38.861 1.00 68.00 294 VAL A C 1
ATOM 2195 O O . VAL A 1 294 ? -25.312 0.030 39.410 1.00 68.00 294 VAL A O 1
ATOM 2198 N N . PRO A 1 295 ? -27.435 0.764 39.582 1.00 55.12 295 PRO A N 1
ATOM 2199 C CA . PRO A 1 295 ? -27.470 0.670 41.035 1.00 55.12 295 PRO A CA 1
ATOM 2200 C C . PRO A 1 295 ? -27.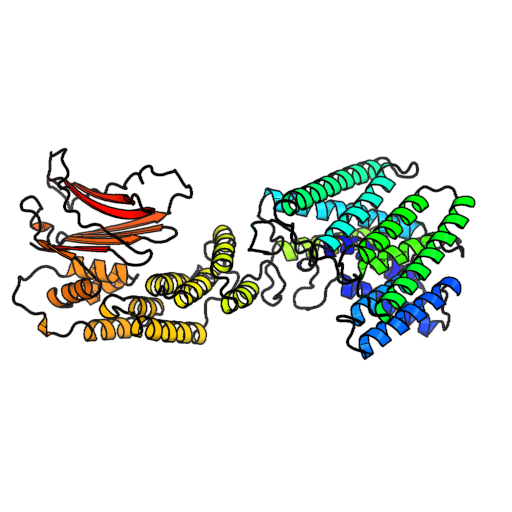502 -0.804 41.451 1.00 55.12 295 PRO A C 1
ATOM 2202 O O . PRO A 1 295 ? -28.479 -1.517 41.221 1.00 55.12 295 PRO A O 1
ATOM 2205 N N . GLY A 1 296 ? -26.421 -1.294 42.056 1.00 52.16 296 GLY A N 1
ATOM 2206 C CA . GLY A 1 296 ? -26.372 -2.678 42.521 1.00 52.16 296 GLY A CA 1
ATOM 2207 C C . GLY A 1 296 ? -24.990 -3.126 42.977 1.00 52.16 296 GLY A C 1
ATOM 2208 O O . GLY A 1 296 ? -24.169 -3.547 42.174 1.00 52.16 296 GLY A O 1
ATOM 2209 N N . LYS A 1 297 ? -24.781 -3.120 44.300 1.00 47.94 297 LYS A N 1
ATOM 2210 C CA . LYS A 1 297 ? -23.602 -3.654 45.011 1.00 47.94 297 LYS A CA 1
ATOM 2211 C C . LYS A 1 297 ? -22.271 -2.948 44.693 1.00 47.94 297 LYS A C 1
ATOM 2213 O O . LYS A 1 297 ? -21.307 -3.581 44.287 1.00 47.94 297 LYS A O 1
ATOM 2218 N N . ARG A 1 298 ? -22.173 -1.681 45.116 1.00 50.69 298 ARG A N 1
ATOM 2219 C CA . ARG A 1 298 ? -20.913 -0.954 45.414 1.00 50.69 298 ARG A CA 1
ATOM 2220 C C . ARG A 1 298 ? -20.020 -1.617 46.487 1.00 50.69 298 ARG A C 1
ATOM 2222 O O . ARG A 1 298 ? -18.995 -1.059 46.868 1.00 50.69 298 ARG A O 1
ATOM 2229 N N . ARG A 1 299 ? -20.398 -2.782 47.034 1.00 42.16 299 ARG A N 1
ATOM 2230 C CA . ARG A 1 299 ? -19.647 -3.451 48.107 1.00 42.16 299 ARG A CA 1
ATOM 2231 C C . ARG A 1 299 ? -18.369 -4.068 47.545 1.00 42.16 299 ARG A C 1
ATOM 2233 O O . ARG A 1 299 ? -18.401 -5.196 47.067 1.00 42.16 299 ARG A O 1
ATOM 2240 N N . ALA A 1 300 ? -17.281 -3.307 47.644 1.00 40.06 300 ALA A N 1
ATOM 2241 C CA . ALA A 1 300 ? -15.920 -3.790 47.865 1.00 40.06 300 ALA A CA 1
ATOM 2242 C C . ALA A 1 300 ? -15.503 -5.013 47.027 1.00 40.06 300 ALA A C 1
ATOM 2244 O O . ALA A 1 300 ? -14.930 -5.964 47.552 1.00 40.06 300 ALA A O 1
ATOM 2245 N N . ALA A 1 301 ? -15.764 -5.006 45.718 1.00 46.09 301 ALA A N 1
ATOM 2246 C CA . ALA A 1 301 ? -14.891 -5.768 44.839 1.00 46.09 301 ALA A CA 1
ATOM 2247 C C . ALA A 1 301 ? -13.554 -5.022 44.872 1.00 46.09 301 ALA A C 1
ATOM 2249 O O . ALA A 1 301 ? -13.417 -3.967 44.252 1.00 46.09 301 ALA A O 1
ATOM 2250 N N . GLU A 1 302 ? -12.624 -5.489 45.706 1.00 49.75 302 GLU A N 1
ATOM 2251 C CA . GLU A 1 302 ? -11.250 -5.005 45.684 1.00 49.75 302 GLU A CA 1
ATOM 2252 C C . GLU A 1 302 ? -10.736 -5.193 44.262 1.00 49.75 302 GLU A C 1
ATOM 2254 O O . GLU A 1 302 ? -10.506 -6.319 43.823 1.00 49.75 302 GLU A O 1
ATOM 2259 N N . VAL A 1 303 ? -10.604 -4.088 43.523 1.00 54.28 303 VAL A N 1
ATOM 2260 C CA . VAL A 1 303 ? -9.909 -4.118 42.239 1.00 54.28 303 VAL A CA 1
ATOM 2261 C C . VAL A 1 303 ? -8.528 -4.663 42.538 1.00 54.28 303 VAL A C 1
ATOM 2263 O O . VAL A 1 303 ? -7.835 -4.116 43.405 1.00 54.28 303 VAL A O 1
ATOM 2266 N N . SER A 1 304 ? -8.136 -5.728 41.840 1.00 55.53 304 SER A N 1
ATOM 2267 C CA . SER A 1 304 ? -6.813 -6.304 42.015 1.00 55.53 304 SER A CA 1
ATOM 2268 C C . SER A 1 304 ? -5.785 -5.183 41.851 1.00 55.53 304 SER A C 1
ATOM 2270 O O . SER A 1 304 ? -5.647 -4.584 40.782 1.00 55.53 304 SER A O 1
ATOM 2272 N N . ARG A 1 305 ? -5.076 -4.827 42.929 1.00 56.00 305 ARG A N 1
ATOM 2273 C CA . ARG A 1 305 ? -3.994 -3.826 42.903 1.00 56.00 305 ARG A CA 1
ATOM 2274 C C . ARG A 1 305 ? -2.736 -4.416 42.268 1.00 56.00 305 ARG A C 1
ATOM 2276 O O . ARG A 1 305 ? -1.641 -4.222 42.777 1.00 56.00 305 ARG A O 1
ATOM 2283 N N . ARG A 1 306 ? -2.876 -5.193 41.195 1.00 59.69 306 ARG A N 1
ATOM 2284 C CA . ARG A 1 306 ? -1.750 -5.716 40.427 1.00 59.69 306 ARG A CA 1
ATOM 2285 C C . ARG A 1 306 ? -1.447 -4.716 39.308 1.00 59.69 306 ARG A C 1
ATOM 2287 O O . ARG A 1 306 ? -2.033 -4.845 38.236 1.00 59.69 306 ARG A O 1
ATOM 2294 N N . PRO A 1 307 ? -0.539 -3.738 39.515 1.00 58.88 307 PRO A N 1
ATOM 2295 C CA . PRO A 1 307 ? -0.159 -2.775 38.475 1.00 58.88 307 PRO A CA 1
ATOM 2296 C C . PRO A 1 307 ? 0.389 -3.456 37.208 1.00 58.88 307 PRO A C 1
ATOM 2298 O O . PRO A 1 307 ? 0.360 -2.871 36.131 1.00 58.88 307 PRO A O 1
ATOM 2301 N N . GLY A 1 308 ? 0.832 -4.715 37.313 1.00 64.06 308 GLY A N 1
ATOM 2302 C CA . GLY A 1 308 ? 1.336 -5.492 36.184 1.00 64.06 308 GLY A CA 1
ATOM 2303 C C . GLY A 1 308 ? 0.312 -5.756 35.076 1.00 64.06 308 GLY A C 1
ATOM 2304 O O . GLY A 1 308 ? 0.720 -5.873 33.931 1.00 64.06 308 GLY A O 1
ATOM 2305 N N . ALA A 1 309 ? -0.993 -5.810 35.365 1.00 64.81 309 ALA A N 1
ATOM 2306 C CA . ALA A 1 309 ? -2.009 -6.104 34.346 1.00 64.81 309 ALA A CA 1
ATOM 2307 C C . ALA A 1 309 ? -2.179 -4.950 33.341 1.00 64.81 309 ALA A C 1
ATOM 2309 O O . ALA A 1 309 ? -2.223 -5.176 32.135 1.00 64.81 309 ALA A O 1
ATOM 2310 N N . GLU A 1 310 ? -2.214 -3.710 33.831 1.00 68.56 310 GLU A N 1
ATOM 2311 C CA . GLU A 1 310 ? -2.291 -2.502 32.999 1.00 68.56 310 GLU A CA 1
ATOM 2312 C C . GLU A 1 310 ? -1.012 -2.306 32.185 1.00 68.56 310 GLU A C 1
ATOM 2314 O O . GLU A 1 310 ? -1.076 -2.075 30.980 1.00 68.56 310 GLU A O 1
ATOM 2319 N N . ILE A 1 311 ? 0.150 -2.460 32.828 1.00 77.81 311 ILE A N 1
ATOM 2320 C CA . ILE A 1 311 ? 1.452 -2.334 32.163 1.00 77.81 311 ILE A CA 1
ATOM 2321 C C . ILE A 1 311 ? 1.619 -3.425 31.101 1.00 77.81 311 ILE A C 1
ATOM 2323 O O . ILE A 1 311 ? 2.054 -3.122 29.995 1.00 77.81 311 ILE A O 1
ATOM 2327 N N . ALA A 1 312 ? 1.229 -4.670 31.389 1.00 74.44 312 ALA A N 1
ATOM 2328 C CA . ALA A 1 312 ? 1.280 -5.759 30.417 1.00 74.44 312 ALA A CA 1
ATOM 2329 C C . ALA A 1 312 ? 0.316 -5.529 29.246 1.00 74.44 312 ALA A C 1
ATOM 2331 O O . ALA A 1 312 ? 0.691 -5.760 28.101 1.00 74.44 312 ALA A O 1
ATOM 2332 N N . ALA A 1 313 ? -0.899 -5.035 29.505 1.00 68.75 313 ALA A N 1
ATOM 2333 C CA . ALA A 1 313 ? -1.865 -4.725 28.455 1.00 68.75 313 ALA A CA 1
ATOM 2334 C C . ALA A 1 313 ? -1.363 -3.598 27.538 1.00 68.75 313 ALA A C 1
ATOM 2336 O O . ALA A 1 313 ? -1.360 -3.754 26.319 1.00 68.75 313 ALA A O 1
ATOM 2337 N N . VAL A 1 314 ? -0.883 -2.490 28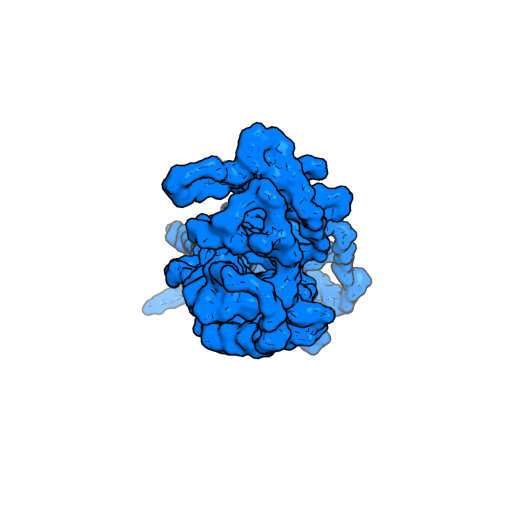.113 1.00 72.94 314 VAL A N 1
ATOM 2338 C CA . VAL A 1 314 ? -0.324 -1.359 27.353 1.00 72.94 314 VAL A CA 1
ATOM 2339 C C . VAL A 1 314 ? 0.961 -1.762 26.631 1.00 72.94 314 VAL A C 1
ATOM 2341 O O . VAL A 1 314 ? 1.129 -1.420 25.464 1.00 72.94 314 VAL A O 1
ATOM 2344 N N . GLY A 1 315 ? 1.841 -2.523 27.285 1.00 77.62 315 GLY A N 1
ATOM 2345 C CA . GLY A 1 315 ? 3.072 -3.046 26.695 1.00 77.62 315 GLY A CA 1
ATOM 2346 C C . GLY A 1 315 ? 2.806 -3.980 25.515 1.00 77.62 315 GLY A C 1
ATOM 2347 O O . GLY A 1 315 ? 3.476 -3.866 24.494 1.00 77.62 315 GLY A O 1
ATOM 2348 N N . LEU A 1 316 ? 1.784 -4.838 25.606 1.00 73.94 316 LEU A N 1
ATOM 2349 C CA . LEU A 1 316 ? 1.345 -5.689 24.500 1.00 73.94 316 LEU A CA 1
ATOM 2350 C C . LEU A 1 316 ? 0.841 -4.851 23.318 1.00 73.94 316 LEU A C 1
ATOM 2352 O O . LEU A 1 316 ? 1.244 -5.102 22.185 1.00 73.94 316 LEU A O 1
ATOM 2356 N N . VAL A 1 317 ? -0.002 -3.841 23.572 1.00 72.12 317 VAL A N 1
ATOM 2357 C CA . VAL A 1 317 ? -0.495 -2.933 22.520 1.00 72.12 317 VAL A CA 1
ATOM 2358 C C . VAL A 1 317 ? 0.671 -2.202 21.860 1.00 72.12 317 VAL A C 1
ATOM 2360 O O . VAL A 1 317 ? 0.784 -2.210 20.640 1.00 72.12 317 VAL A O 1
ATOM 2363 N N . ALA A 1 318 ? 1.566 -1.612 22.654 1.00 76.94 318 ALA A N 1
ATOM 2364 C CA . ALA A 1 318 ? 2.719 -0.875 22.152 1.00 76.94 318 ALA A CA 1
ATOM 2365 C C . ALA A 1 318 ? 3.662 -1.775 21.342 1.00 76.94 318 ALA A C 1
ATOM 2367 O O . ALA A 1 318 ? 4.053 -1.408 20.237 1.00 76.94 318 ALA A O 1
ATOM 2368 N N . GLY A 1 319 ? 3.979 -2.969 21.851 1.00 76.88 319 GLY A N 1
ATOM 2369 C CA . GLY A 1 319 ? 4.831 -3.940 21.168 1.00 76.88 319 GLY A CA 1
ATOM 2370 C C . GLY A 1 319 ? 4.247 -4.389 19.830 1.00 76.88 319 GLY A C 1
ATOM 2371 O O . GLY A 1 319 ? 4.959 -4.408 18.830 1.00 76.88 319 GLY A O 1
ATOM 2372 N N . LEU A 1 320 ? 2.944 -4.677 19.777 1.00 69.31 320 LEU A N 1
ATOM 2373 C CA . LEU A 1 320 ? 2.268 -5.062 18.534 1.00 69.31 320 LEU A CA 1
ATOM 2374 C C . LEU A 1 320 ? 2.134 -3.899 17.550 1.00 69.31 320 LEU A C 1
ATOM 2376 O O . LEU A 1 320 ? 2.296 -4.111 16.349 1.00 69.31 320 LEU A O 1
ATOM 2380 N N . SER A 1 321 ? 1.893 -2.677 18.029 1.00 69.75 321 SER A N 1
ATOM 2381 C CA . SER A 1 321 ? 1.909 -1.486 17.177 1.00 69.75 321 SER A CA 1
ATOM 2382 C C . SER A 1 321 ? 3.295 -1.270 16.570 1.00 69.75 321 SER A C 1
ATOM 2384 O O . SER A 1 321 ? 3.397 -1.065 15.367 1.00 69.75 321 SER A O 1
ATOM 2386 N N . ILE A 1 322 ? 4.369 -1.381 17.360 1.00 76.25 322 ILE A N 1
ATOM 2387 C CA . ILE A 1 322 ? 5.750 -1.273 16.860 1.00 76.25 322 ILE A CA 1
ATOM 2388 C C . ILE A 1 322 ? 6.033 -2.371 15.833 1.00 76.25 322 ILE A C 1
ATOM 2390 O O . ILE A 1 322 ? 6.554 -2.075 14.762 1.00 76.25 322 ILE A O 1
ATOM 2394 N N . LEU A 1 323 ? 5.645 -3.616 16.118 1.00 72.06 323 LEU A N 1
ATOM 2395 C CA . LEU A 1 323 ? 5.839 -4.746 15.213 1.00 72.06 323 LEU A CA 1
ATOM 2396 C C . LEU A 1 323 ? 5.126 -4.530 13.867 1.00 72.06 323 LEU A C 1
ATOM 2398 O O . LEU A 1 323 ? 5.737 -4.718 12.822 1.00 72.06 323 LEU A O 1
ATOM 2402 N N . ASN A 1 324 ? 3.868 -4.077 13.877 1.00 66.06 324 ASN A N 1
ATOM 2403 C C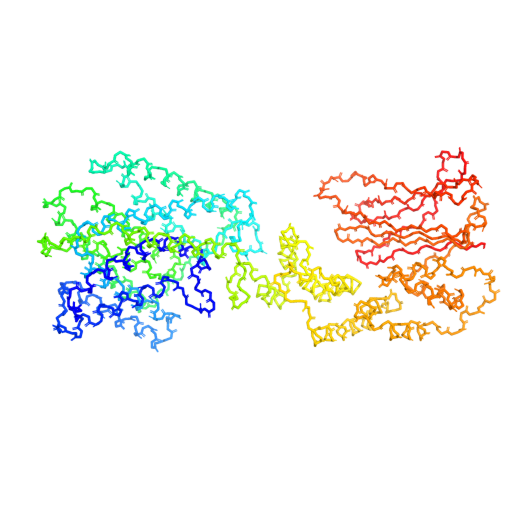A . ASN A 1 324 ? 3.106 -3.787 12.654 1.00 66.06 324 ASN A CA 1
ATOM 2404 C C . ASN A 1 324 ? 3.575 -2.514 11.923 1.00 66.06 324 ASN A C 1
ATOM 2406 O O . ASN A 1 324 ? 3.305 -2.343 10.737 1.00 66.06 324 ASN A O 1
ATOM 2410 N N . LEU A 1 325 ? 4.277 -1.606 12.606 1.00 69.69 325 LEU A N 1
ATOM 2411 C CA . LEU A 1 325 ? 4.896 -0.441 11.973 1.00 69.69 325 LEU A CA 1
ATOM 2412 C C . LEU A 1 325 ? 6.254 -0.760 11.349 1.00 69.69 325 LEU A C 1
ATOM 2414 O O . LEU A 1 325 ? 6.574 -0.214 10.292 1.00 69.69 325 LEU A O 1
ATOM 2418 N N . ALA A 1 326 ? 7.040 -1.613 12.005 1.00 70.88 326 ALA A N 1
ATOM 2419 C CA . ALA A 1 326 ? 8.405 -1.944 11.618 1.00 70.88 326 ALA A CA 1
ATOM 2420 C C . ALA A 1 326 ? 8.489 -3.112 10.627 1.00 70.88 326 ALA A C 1
ATOM 2422 O O . ALA A 1 326 ? 9.446 -3.180 9.859 1.00 70.88 326 ALA A O 1
ATOM 2423 N N . HIS A 1 327 ? 7.515 -4.024 10.635 1.00 69.00 327 HIS A N 1
ATOM 2424 C CA . HIS A 1 327 ? 7.534 -5.235 9.821 1.00 69.00 327 HIS A CA 1
ATOM 2425 C C . HIS A 1 327 ? 6.423 -5.235 8.769 1.00 69.00 327 HIS A C 1
ATOM 2427 O O . HIS A 1 327 ? 5.329 -4.721 8.993 1.00 69.00 327 HIS A O 1
ATOM 2433 N N . VAL A 1 328 ? 6.697 -5.839 7.614 1.00 67.81 328 VAL A N 1
ATOM 2434 C CA . VAL A 1 328 ? 5.703 -6.071 6.562 1.00 67.81 328 VAL A CA 1
ATOM 2435 C C . VAL A 1 328 ? 5.241 -7.512 6.667 1.00 67.81 328 VAL A C 1
ATOM 2437 O O . VAL A 1 328 ? 6.069 -8.410 6.670 1.00 67.81 328 VAL A O 1
ATOM 2440 N N . PHE A 1 329 ? 3.929 -7.741 6.750 1.00 69.75 329 PHE A N 1
ATOM 2441 C CA . PHE A 1 329 ? 3.353 -9.088 6.772 1.00 69.75 329 PHE A CA 1
ATOM 2442 C C . PHE A 1 329 ? 2.768 -9.433 5.393 1.00 69.75 329 PHE A C 1
ATOM 2444 O O . PHE A 1 329 ? 1.637 -9.021 5.110 1.00 69.75 329 PHE A O 1
ATOM 2451 N N . PRO A 1 330 ? 3.475 -10.202 4.537 1.00 66.38 330 PRO A N 1
ATOM 2452 C CA . PRO A 1 330 ? 3.035 -10.480 3.165 1.00 66.38 330 PRO A CA 1
ATOM 2453 C C . PRO A 1 330 ? 1.702 -11.236 3.105 1.00 66.38 330 PRO A C 1
ATOM 2455 O O . PRO A 1 330 ? 0.885 -10.992 2.223 1.00 66.38 330 PRO A O 1
ATOM 2458 N N . ALA A 1 331 ? 1.435 -12.098 4.094 1.00 67.06 331 ALA A N 1
ATOM 2459 C CA . ALA A 1 331 ? 0.188 -12.860 4.203 1.00 67.06 331 ALA A CA 1
ATOM 2460 C C . ALA A 1 331 ? -1.044 -11.993 4.538 1.00 67.06 331 ALA A C 1
ATOM 2462 O O . ALA A 1 331 ? -2.183 -12.432 4.382 1.00 67.06 331 ALA A O 1
ATOM 2463 N N . ASN A 1 332 ? -0.844 -10.762 5.017 1.00 67.31 332 ASN A N 1
ATOM 2464 C CA . ASN A 1 332 ? -1.937 -9.856 5.334 1.00 67.31 332 ASN A CA 1
ATOM 2465 C C . ASN A 1 332 ? -2.188 -8.902 4.158 1.00 67.31 332 ASN A C 1
ATOM 2467 O O . ASN A 1 332 ? -1.569 -7.845 4.050 1.00 67.31 332 ASN A O 1
ATOM 2471 N N . GLU A 1 333 ? -3.147 -9.246 3.297 1.00 67.38 333 GLU A N 1
ATOM 2472 C CA . GLU A 1 333 ? -3.580 -8.423 2.149 1.00 67.38 333 GLU A CA 1
ATOM 2473 C C . GLU A 1 333 ? -4.175 -7.055 2.532 1.00 67.38 333 GLU A C 1
ATOM 2475 O O . GLU A 1 333 ? -4.468 -6.210 1.681 1.00 67.38 333 GLU A O 1
ATOM 2480 N N . ARG A 1 334 ? -4.439 -6.850 3.824 1.00 60.84 334 ARG A N 1
ATOM 2481 C CA . ARG A 1 334 ? -4.954 -5.592 4.372 1.00 60.84 334 ARG A CA 1
ATOM 2482 C C . ARG A 1 334 ? -3.861 -4.771 5.040 1.00 60.84 334 ARG A C 1
ATOM 2484 O O . ARG A 1 334 ? -4.138 -3.675 5.511 1.00 60.84 334 ARG A O 1
ATOM 2491 N N . HIS A 1 335 ? -2.640 -5.292 5.107 1.00 62.78 335 HIS A N 1
ATOM 2492 C CA . HIS A 1 335 ? -1.519 -4.560 5.657 1.00 62.78 335 HIS A CA 1
ATOM 2493 C C . HIS A 1 335 ? -1.149 -3.411 4.710 1.00 62.78 335 HIS A C 1
ATOM 2495 O O . HIS A 1 335 ? -1.009 -3.634 3.509 1.00 62.78 335 HIS A O 1
ATOM 2501 N N . PRO A 1 336 ? -0.970 -2.178 5.197 1.00 61.66 336 PRO A N 1
ATOM 2502 C CA . PRO A 1 336 ? -0.804 -1.023 4.323 1.00 61.66 336 PRO A CA 1
ATOM 2503 C C . PRO A 1 336 ? 0.586 -0.989 3.677 1.00 61.66 336 PRO A C 1
ATOM 2505 O O . PRO A 1 336 ? 0.748 -0.401 2.610 1.00 61.66 336 PRO A O 1
ATOM 2508 N N . TRP A 1 337 ? 1.562 -1.694 4.263 1.00 69.12 337 TRP A N 1
ATOM 2509 C CA . TRP A 1 337 ? 2.851 -1.963 3.626 1.00 69.12 337 TRP A CA 1
ATOM 2510 C C . TRP A 1 337 ? 2.806 -3.114 2.601 1.00 69.12 337 TRP A C 1
ATOM 2512 O O . TRP A 1 337 ? 3.781 -3.330 1.890 1.00 69.12 337 TRP A O 1
ATOM 2522 N N . ASN A 1 338 ? 1.692 -3.852 2.487 1.00 77.06 338 ASN A N 1
ATOM 2523 C CA . ASN A 1 338 ? 1.518 -4.884 1.463 1.00 77.06 338 ASN A CA 1
ATOM 2524 C C . ASN A 1 338 ? 1.061 -4.249 0.144 1.00 77.06 338 ASN A C 1
ATOM 2526 O O . ASN A 1 338 ? -0.114 -4.302 -0.239 1.00 77.06 338 ASN A O 1
ATOM 2530 N N . TYR A 1 339 ? 2.003 -3.618 -0.552 1.00 82.00 339 TYR A N 1
ATOM 2531 C CA . TYR A 1 339 ? 1.729 -2.975 -1.832 1.00 82.00 339 TYR A CA 1
ATOM 2532 C C . TYR A 1 339 ? 1.362 -3.968 -2.935 1.00 82.00 339 TYR A C 1
ATOM 2534 O O . TYR A 1 339 ? 0.678 -3.565 -3.873 1.00 82.00 339 TYR A O 1
ATOM 2542 N N . GLU A 1 340 ? 1.734 -5.247 -2.819 1.00 85.75 340 GLU A N 1
ATOM 2543 C CA . GLU A 1 340 ? 1.366 -6.280 -3.787 1.00 85.75 340 GLU A CA 1
ATOM 2544 C C . GLU A 1 340 ? -0.152 -6.490 -3.825 1.00 85.75 340 GLU A C 1
ATOM 2546 O O . GLU A 1 340 ? -0.760 -6.453 -4.896 1.00 85.75 340 GLU A O 1
ATOM 2551 N N . SER A 1 341 ? -0.794 -6.621 -2.661 1.00 81.25 341 SER A N 1
ATOM 2552 C CA . SER A 1 341 ? -2.256 -6.727 -2.565 1.00 81.25 341 SER A CA 1
ATOM 2553 C C . SER A 1 341 ? -2.965 -5.525 -3.197 1.00 81.25 341 SER A C 1
ATOM 2555 O O . SER A 1 341 ? -3.989 -5.652 -3.869 1.00 81.25 341 SER A O 1
ATOM 2557 N N . ALA A 1 342 ? -2.398 -4.335 -3.012 1.00 76.62 342 ALA A N 1
ATOM 2558 C CA . ALA A 1 342 ? -2.970 -3.099 -3.499 1.00 76.62 342 ALA A CA 1
ATOM 2559 C C . ALA A 1 342 ? -2.719 -2.922 -5.009 1.00 76.62 342 ALA A C 1
ATOM 2561 O O . ALA A 1 342 ? -3.619 -2.487 -5.726 1.00 76.62 342 ALA A O 1
ATOM 2562 N N . ALA A 1 343 ? -1.561 -3.348 -5.520 1.00 85.38 343 ALA A N 1
ATOM 2563 C CA . ALA A 1 343 ? -1.267 -3.407 -6.948 1.00 85.38 343 ALA A CA 1
ATOM 2564 C C . ALA A 1 343 ? -2.174 -4.414 -7.678 1.00 85.38 343 ALA A C 1
ATOM 2566 O O . ALA A 1 343 ? -2.719 -4.083 -8.731 1.00 85.38 343 ALA A O 1
ATOM 2567 N N . ARG A 1 344 ? -2.449 -5.584 -7.075 1.00 86.44 344 ARG A N 1
ATOM 2568 C CA . ARG A 1 344 ? -3.429 -6.567 -7.580 1.00 86.44 344 ARG A CA 1
ATOM 2569 C C . ARG A 1 344 ? -4.851 -6.002 -7.680 1.00 86.44 344 ARG A C 1
ATOM 2571 O O . ARG A 1 344 ? -5.602 -6.445 -8.540 1.00 86.44 344 ARG A O 1
ATOM 2578 N N . ARG A 1 345 ? -5.220 -5.020 -6.845 1.00 80.12 345 ARG A N 1
ATOM 2579 C CA . ARG A 1 345 ? -6.513 -4.308 -6.927 1.00 80.12 345 ARG A CA 1
ATOM 2580 C C . ARG A 1 345 ? -6.509 -3.182 -7.964 1.00 80.12 345 ARG A C 1
ATOM 2582 O O . ARG A 1 345 ? -7.478 -3.030 -8.703 1.00 80.12 345 ARG A O 1
ATOM 2589 N N . ASP A 1 346 ? -5.442 -2.388 -8.019 1.00 80.62 346 ASP A N 1
ATOM 2590 C CA . ASP A 1 346 ? -5.377 -1.199 -8.878 1.00 80.62 346 ASP A CA 1
ATOM 2591 C C . ASP A 1 346 ? -5.128 -1.533 -10.356 1.00 80.62 346 ASP A C 1
ATOM 2593 O O . ASP A 1 346 ? -5.662 -0.852 -11.235 1.00 80.62 346 ASP A O 1
ATOM 2597 N N . PHE A 1 347 ? -4.366 -2.594 -10.637 1.00 88.25 347 PHE A N 1
ATOM 2598 C CA . PHE A 1 347 ? -4.042 -3.036 -11.994 1.00 88.25 347 PHE A CA 1
ATOM 2599 C C . PHE A 1 347 ? -5.277 -3.406 -12.846 1.00 88.25 347 PHE A C 1
ATOM 2601 O O . PHE A 1 347 ? -5.444 -2.798 -13.905 1.00 88.25 347 PHE A O 1
ATOM 2608 N N . PRO A 1 348 ? -6.177 -4.323 -12.424 1.00 87.56 348 PRO A N 1
ATOM 2609 C CA . PRO A 1 348 ? -7.370 -4.666 -13.208 1.00 87.56 348 PRO A CA 1
ATOM 2610 C C . PRO A 1 348 ? -8.370 -3.506 -13.302 1.00 87.56 348 PRO A C 1
ATOM 2612 O O . PRO A 1 348 ? -9.131 -3.426 -14.259 1.00 87.56 348 PRO A O 1
ATOM 2615 N N . ALA A 1 349 ? -8.350 -2.574 -12.344 1.00 81.88 349 ALA A N 1
ATOM 2616 C CA . ALA A 1 349 ? -9.178 -1.370 -12.363 1.00 81.88 349 ALA A CA 1
ATOM 2617 C C . ALA A 1 349 ? -8.613 -0.244 -13.259 1.00 81.88 349 ALA A C 1
ATOM 2619 O O . ALA A 1 349 ? -9.121 0.879 -13.204 1.00 81.88 349 ALA A O 1
ATOM 2620 N N . ALA A 1 350 ? -7.542 -0.509 -14.021 1.00 86.88 350 ALA A N 1
ATOM 2621 C CA . ALA A 1 350 ? -6.825 0.451 -14.864 1.00 86.88 350 ALA A CA 1
ATOM 2622 C C . ALA A 1 350 ? -6.367 1.726 -14.121 1.00 86.88 350 ALA A C 1
ATOM 2624 O O . ALA A 1 350 ? -6.232 2.807 -14.697 1.00 86.88 350 ALA A O 1
ATOM 2625 N N . ARG A 1 351 ? -6.095 1.625 -12.812 1.00 80.50 351 ARG A N 1
ATOM 2626 C CA . ARG A 1 351 ? -5.632 2.746 -11.975 1.00 80.50 351 ARG A CA 1
ATOM 2627 C C . ARG A 1 351 ? -4.106 2.869 -12.005 1.00 80.50 351 ARG A C 1
ATOM 2629 O O . ARG A 1 351 ? -3.466 2.979 -10.963 1.00 80.50 351 ARG A O 1
ATOM 2636 N N . TYR A 1 352 ? -3.513 2.873 -13.200 1.00 84.56 352 TYR A N 1
ATOM 2637 C CA . TYR A 1 352 ? -2.056 2.791 -13.384 1.00 84.56 352 TYR A CA 1
ATOM 2638 C C . TYR A 1 352 ? -1.290 3.938 -12.720 1.00 84.56 352 TYR A C 1
ATOM 2640 O O . TYR A 1 352 ? -0.295 3.690 -12.052 1.00 84.56 352 TYR A O 1
ATOM 2648 N N . ARG A 1 353 ? -1.796 5.176 -12.800 1.00 77.12 353 ARG A N 1
ATOM 2649 C CA . ARG A 1 353 ? -1.174 6.332 -12.131 1.00 77.12 353 ARG A CA 1
ATOM 2650 C C . ARG A 1 353 ? -1.119 6.165 -10.609 1.00 77.12 353 ARG A C 1
ATOM 2652 O O . ARG A 1 353 ? -0.130 6.530 -9.987 1.00 77.12 353 ARG A O 1
ATOM 2659 N N . ALA A 1 354 ? -2.175 5.605 -10.017 1.00 69.38 354 ALA A N 1
ATOM 2660 C CA . ALA A 1 354 ? -2.222 5.353 -8.579 1.00 69.38 354 ALA A CA 1
ATOM 2661 C C . ALA A 1 354 ? -1.257 4.231 -8.171 1.00 69.38 354 ALA A C 1
ATOM 2663 O O . ALA A 1 354 ? -0.604 4.309 -7.133 1.00 69.38 354 ALA A O 1
ATOM 2664 N N . LEU A 1 355 ? -1.142 3.201 -9.011 1.00 83.19 355 LEU A N 1
ATOM 2665 C CA . LEU A 1 355 ? -0.168 2.132 -8.834 1.00 83.19 355 LEU A CA 1
ATOM 2666 C C . LEU A 1 355 ? 1.262 2.690 -8.873 1.00 83.19 355 LEU A C 1
ATOM 2668 O O . LEU A 1 355 ? 2.023 2.424 -7.949 1.00 83.19 355 LEU A O 1
ATOM 2672 N N . GLU A 1 356 ? 1.608 3.497 -9.879 1.00 81.88 356 GLU A N 1
ATOM 2673 C CA . GLU A 1 356 ? 2.946 4.092 -10.032 1.00 81.88 356 GLU A CA 1
ATOM 2674 C C . GLU A 1 356 ? 3.333 4.980 -8.848 1.00 81.88 356 GLU A C 1
ATOM 2676 O O . GLU A 1 356 ? 4.395 4.769 -8.267 1.00 81.88 356 GLU A O 1
ATOM 2681 N N . GLN A 1 357 ? 2.434 5.882 -8.434 1.00 75.56 357 GLN A N 1
ATOM 2682 C CA . GLN A 1 357 ? 2.629 6.741 -7.260 1.00 75.56 357 GLN A CA 1
ATOM 2683 C C . GLN A 1 357 ? 2.851 5.935 -5.984 1.00 75.56 357 GLN A C 1
ATOM 2685 O O . GLN A 1 357 ? 3.623 6.330 -5.115 1.00 75.56 357 GLN A O 1
ATOM 2690 N N . ARG A 1 358 ? 2.162 4.796 -5.845 1.00 76.69 358 ARG A N 1
ATOM 2691 C CA . ARG A 1 358 ? 2.406 3.911 -4.712 1.00 76.69 358 ARG A CA 1
ATOM 2692 C C . ARG A 1 358 ? 3.808 3.322 -4.801 1.00 76.69 358 ARG A C 1
ATOM 2694 O O . ARG A 1 358 ? 4.512 3.370 -3.804 1.00 76.69 358 ARG A O 1
ATOM 2701 N N . MET A 1 359 ? 4.212 2.808 -5.963 1.00 85.94 359 MET A N 1
ATOM 2702 C CA . MET A 1 359 ? 5.560 2.264 -6.150 1.00 85.94 359 MET A CA 1
ATOM 2703 C C . MET A 1 359 ? 6.644 3.310 -5.834 1.00 85.94 359 MET A C 1
ATOM 2705 O O . MET A 1 359 ? 7.595 2.962 -5.150 1.00 85.94 359 MET A O 1
ATOM 2709 N N . ASP A 1 360 ? 6.449 4.590 -6.193 1.00 78.94 360 ASP A N 1
ATOM 2710 C CA . ASP A 1 360 ? 7.386 5.679 -5.844 1.00 78.94 360 ASP A CA 1
ATOM 2711 C C . ASP A 1 360 ? 7.612 5.788 -4.328 1.00 78.94 360 ASP A C 1
ATOM 2713 O O . ASP A 1 360 ? 8.736 5.966 -3.863 1.00 78.94 360 ASP A O 1
ATOM 2717 N N . VAL A 1 361 ? 6.543 5.674 -3.532 1.00 75.94 361 VAL A N 1
ATOM 2718 C CA . VAL A 1 361 ? 6.635 5.733 -2.063 1.00 75.94 361 VAL A CA 1
ATOM 2719 C C . VAL A 1 361 ? 7.448 4.561 -1.515 1.00 75.94 361 VAL A C 1
ATOM 2721 O O . VAL A 1 361 ? 8.229 4.743 -0.580 1.00 75.94 361 VAL A O 1
ATOM 2724 N N . PHE A 1 362 ? 7.272 3.366 -2.085 1.00 79.56 362 PHE A N 1
ATOM 2725 C CA . PHE A 1 362 ? 8.025 2.186 -1.665 1.00 79.56 362 PHE A CA 1
ATOM 2726 C C . PHE A 1 362 ? 9.484 2.269 -2.104 1.00 79.56 362 PHE A C 1
ATOM 2728 O O . PHE A 1 362 ? 10.344 2.023 -1.273 1.00 79.56 362 PHE A O 1
ATOM 2735 N N . GLU A 1 363 ? 9.778 2.711 -3.324 1.00 79.69 363 GLU A N 1
ATOM 2736 C CA . GLU A 1 363 ? 11.151 2.865 -3.826 1.00 79.69 363 GLU A CA 1
ATOM 2737 C C . GLU A 1 363 ? 11.935 3.941 -3.056 1.00 79.69 363 GLU A C 1
ATOM 2739 O O . GLU A 1 363 ? 13.099 3.737 -2.729 1.00 79.69 363 GLU A O 1
ATOM 2744 N N . ARG A 1 364 ? 11.296 5.043 -2.631 1.00 77.94 364 ARG A N 1
ATOM 2745 C CA . ARG A 1 364 ? 11.942 6.042 -1.751 1.00 77.94 364 ARG A CA 1
ATOM 2746 C C . ARG A 1 364 ? 12.405 5.455 -0.415 1.00 77.94 364 ARG A C 1
ATOM 2748 O O . ARG A 1 364 ? 13.348 5.962 0.187 1.00 77.94 364 ARG A O 1
ATOM 2755 N N . ARG A 1 365 ? 11.710 4.431 0.088 1.00 75.00 365 ARG A N 1
ATOM 2756 C CA . ARG A 1 365 ? 11.980 3.819 1.398 1.00 75.00 365 ARG A CA 1
ATOM 2757 C C . ARG A 1 365 ? 12.780 2.519 1.303 1.00 75.00 365 ARG A C 1
ATOM 2759 O O . ARG A 1 365 ? 13.558 2.218 2.204 1.00 75.00 365 ARG A O 1
ATOM 2766 N N . TRP A 1 366 ? 12.594 1.779 0.220 1.00 81.38 366 TRP A N 1
ATOM 2767 C CA . TRP A 1 366 ? 13.251 0.528 -0.132 1.00 81.38 366 TRP A CA 1
ATOM 2768 C C . TRP A 1 366 ? 13.735 0.636 -1.588 1.00 81.38 366 TRP A C 1
ATOM 2770 O O . TRP A 1 366 ? 13.104 0.078 -2.482 1.00 81.38 366 TRP A O 1
ATOM 2780 N N . PRO A 1 367 ? 14.847 1.351 -1.848 1.00 80.38 367 PRO A N 1
ATOM 2781 C CA . PRO A 1 367 ? 15.325 1.619 -3.212 1.00 80.38 367 PRO A CA 1
ATOM 2782 C C . PRO A 1 367 ? 15.735 0.357 -3.977 1.00 80.38 367 PRO A C 1
ATOM 2784 O O . PRO A 1 367 ? 15.760 0.358 -5.201 1.00 80.38 367 PRO A O 1
ATOM 2787 N N . ASN A 1 368 ? 16.012 -0.731 -3.257 1.00 82.88 368 ASN A N 1
ATOM 2788 C CA . ASN A 1 368 ? 16.385 -2.018 -3.838 1.00 82.88 368 ASN A CA 1
ATOM 2789 C C . ASN A 1 368 ? 15.177 -2.950 -4.042 1.00 82.88 368 ASN A C 1
ATOM 2791 O O . ASN A 1 368 ? 15.365 -4.129 -4.324 1.00 82.88 368 ASN A O 1
ATOM 2795 N N . GLU A 1 369 ? 13.945 -2.473 -3.840 1.00 87.12 369 GLU A N 1
ATOM 2796 C CA . GLU A 1 369 ? 12.744 -3.289 -4.002 1.00 87.12 369 GLU A CA 1
ATOM 2797 C C . GLU A 1 369 ? 12.471 -3.585 -5.483 1.00 87.12 369 GLU A C 1
ATOM 2799 O O . GLU A 1 369 ? 11.924 -2.770 -6.218 1.00 87.12 369 GLU A O 1
ATOM 2804 N N . THR A 1 370 ? 12.828 -4.782 -5.938 1.00 88.75 370 THR A N 1
ATOM 2805 C CA . THR A 1 370 ? 12.706 -5.173 -7.350 1.00 88.75 370 THR A CA 1
ATOM 2806 C C . THR A 1 370 ? 11.254 -5.419 -7.767 1.00 88.75 370 THR A C 1
ATOM 2808 O O . THR A 1 370 ? 10.874 -5.215 -8.926 1.00 88.75 370 THR A O 1
ATOM 2811 N N . ARG A 1 371 ? 10.390 -5.827 -6.830 1.00 91.06 371 ARG A N 1
ATOM 2812 C CA . ARG A 1 371 ? 9.002 -6.199 -7.127 1.00 91.06 371 ARG A CA 1
ATOM 2813 C C . ARG A 1 371 ? 8.134 -4.984 -7.481 1.00 91.06 371 ARG A C 1
ATOM 2815 O O . ARG A 1 371 ? 7.135 -5.152 -8.188 1.00 91.06 371 ARG A O 1
ATOM 2822 N N . THR A 1 372 ? 8.500 -3.763 -7.076 1.00 91.69 372 THR A N 1
ATOM 2823 C CA . THR A 1 372 ? 7.803 -2.536 -7.515 1.00 91.69 372 THR A CA 1
ATOM 2824 C C . THR A 1 372 ? 7.983 -2.304 -9.015 1.00 91.69 372 THR A C 1
ATOM 2826 O O . THR A 1 372 ? 7.004 -2.030 -9.721 1.00 91.69 372 THR A O 1
ATOM 2829 N N . HIS A 1 373 ? 9.196 -2.523 -9.530 1.00 92.19 373 HIS A N 1
ATOM 2830 C CA . HIS A 1 373 ? 9.514 -2.428 -10.953 1.00 92.19 373 HIS A CA 1
ATOM 2831 C C . HIS A 1 373 ? 8.728 -3.447 -11.788 1.00 92.19 373 HIS A C 1
ATOM 2833 O O . HIS A 1 373 ? 8.237 -3.115 -12.867 1.00 92.19 373 HIS A O 1
ATOM 2839 N N . TYR A 1 374 ? 8.476 -4.655 -11.268 1.00 94.62 374 TYR A N 1
ATOM 2840 C CA . TYR A 1 374 ? 7.632 -5.635 -11.964 1.00 94.62 374 TYR A CA 1
ATOM 2841 C C . TYR A 1 374 ? 6.193 -5.121 -12.159 1.00 94.62 374 TYR A C 1
ATOM 2843 O O . TYR A 1 374 ? 5.612 -5.235 -13.243 1.00 94.62 374 TYR A O 1
ATOM 2851 N N . TRP A 1 375 ? 5.608 -4.485 -11.139 1.00 94.81 375 TRP A N 1
ATOM 2852 C CA . TRP A 1 375 ? 4.276 -3.883 -11.256 1.00 94.81 375 TRP A CA 1
ATOM 2853 C C . TRP A 1 375 ? 4.248 -2.687 -12.212 1.00 94.81 375 TRP A C 1
ATOM 2855 O O . TRP A 1 375 ? 3.277 -2.531 -12.961 1.00 94.81 375 TRP A O 1
ATOM 2865 N N . ARG A 1 376 ? 5.313 -1.877 -12.244 1.00 92.94 376 ARG A N 1
ATOM 2866 C CA . ARG A 1 376 ? 5.481 -0.801 -13.235 1.00 92.94 376 ARG A CA 1
ATOM 2867 C C . ARG A 1 376 ? 5.584 -1.340 -14.650 1.00 92.94 376 ARG A C 1
ATOM 2869 O O . ARG A 1 376 ? 4.919 -0.808 -15.537 1.00 92.94 376 ARG A O 1
ATOM 2876 N N . ALA A 1 377 ? 6.331 -2.422 -14.846 1.00 94.25 377 ALA A N 1
ATOM 2877 C CA . ALA A 1 377 ? 6.461 -3.096 -16.129 1.00 94.25 377 ALA A CA 1
ATOM 2878 C C . ALA A 1 377 ? 5.093 -3.549 -16.653 1.00 94.25 377 ALA A C 1
ATOM 2880 O O . ALA A 1 377 ? 4.715 -3.225 -17.780 1.00 94.25 377 ALA A O 1
ATOM 2881 N N . LYS A 1 378 ? 4.290 -4.207 -15.805 1.00 95.44 378 LYS A N 1
ATOM 2882 C CA . LYS A 1 378 ? 2.918 -4.612 -16.153 1.00 95.44 378 LYS A CA 1
ATOM 2883 C C . LYS A 1 378 ? 2.038 -3.413 -16.497 1.00 95.44 378 LYS A C 1
ATOM 2885 O O . LYS A 1 378 ? 1.313 -3.454 -17.488 1.00 95.44 378 LYS A O 1
ATOM 2890 N N . ALA A 1 379 ? 2.086 -2.348 -15.696 1.00 93.75 379 ALA A N 1
ATOM 2891 C CA . ALA A 1 379 ? 1.300 -1.138 -15.933 1.00 93.75 379 ALA A CA 1
ATOM 2892 C C . ALA A 1 379 ? 1.720 -0.397 -17.216 1.00 93.75 379 ALA A C 1
ATOM 2894 O O . ALA A 1 379 ? 0.876 0.177 -17.900 1.00 93.75 379 ALA A O 1
ATOM 2895 N N . ALA A 1 380 ? 3.010 -0.387 -17.559 1.00 90.44 380 ALA A N 1
ATOM 2896 C CA . ALA A 1 380 ? 3.512 0.151 -18.822 1.00 90.44 380 ALA A CA 1
ATOM 2897 C C . ALA A 1 380 ? 3.043 -0.690 -20.018 1.00 90.44 380 ALA A C 1
ATOM 2899 O O . ALA A 1 380 ? 2.497 -0.133 -20.967 1.00 90.44 380 ALA A O 1
ATOM 2900 N N . LEU A 1 381 ? 3.138 -2.020 -19.925 1.00 92.94 381 LEU A N 1
ATOM 2901 C CA . LEU A 1 381 ? 2.667 -2.928 -20.972 1.00 92.94 381 LEU A CA 1
ATOM 2902 C C . LEU A 1 381 ? 1.163 -2.770 -21.228 1.00 92.94 381 LEU A C 1
ATOM 2904 O O . LEU A 1 381 ? 0.737 -2.656 -22.371 1.00 92.94 381 LEU A O 1
ATOM 2908 N N . ALA A 1 382 ? 0.359 -2.668 -20.167 1.00 92.12 382 ALA A N 1
ATOM 2909 C CA . ALA A 1 382 ? -1.086 -2.459 -20.277 1.00 92.12 382 ALA A CA 1
ATOM 2910 C C . ALA A 1 382 ? -1.475 -1.103 -20.902 1.00 92.12 382 ALA A C 1
ATOM 2912 O O . ALA A 1 382 ? -2.584 -0.957 -21.405 1.00 92.12 382 ALA A O 1
ATOM 2913 N N . ARG A 1 383 ? -0.570 -0.114 -20.880 1.00 88.69 383 ARG A N 1
ATOM 2914 C CA . ARG A 1 383 ? -0.737 1.188 -21.549 1.00 88.69 383 ARG A CA 1
ATOM 2915 C C . ARG A 1 383 ? -0.189 1.207 -22.980 1.00 88.69 383 ARG A C 1
ATOM 2917 O O . ARG A 1 383 ? -0.217 2.262 -23.601 1.00 88.69 383 ARG A O 1
ATOM 2924 N N . GLY A 1 384 ? 0.320 0.082 -23.489 1.00 87.00 384 GLY A N 1
ATOM 2925 C CA . GLY A 1 384 ? 0.931 0.009 -24.817 1.00 87.00 384 GLY A CA 1
ATOM 2926 C C . GLY A 1 384 ? 2.304 0.682 -24.900 1.00 87.00 384 GLY A C 1
ATOM 2927 O O . GLY A 1 384 ? 2.656 1.202 -25.951 1.00 87.00 384 GLY A O 1
ATOM 2928 N N . LEU A 1 385 ? 3.071 0.698 -23.802 1.00 86.12 385 LEU A N 1
ATOM 2929 C CA . LEU A 1 385 ? 4.418 1.285 -23.733 1.00 86.12 385 LEU A CA 1
ATOM 2930 C C . LEU A 1 385 ? 5.484 0.174 -23.605 1.00 86.12 385 LEU A C 1
ATOM 2932 O O . LEU A 1 385 ? 5.973 -0.081 -22.498 1.00 86.12 385 LEU A O 1
ATOM 2936 N N . PRO A 1 386 ? 5.837 -0.532 -24.699 1.00 88.94 386 PRO A N 1
ATOM 2937 C CA . PRO A 1 386 ? 6.649 -1.749 -24.642 1.00 88.94 386 PRO A CA 1
ATOM 2938 C C . PRO A 1 386 ? 8.090 -1.504 -24.177 1.00 88.94 386 PRO A C 1
ATOM 2940 O O . PRO A 1 386 ? 8.589 -2.259 -23.346 1.00 88.94 386 PRO A O 1
ATOM 2943 N N . HIS A 1 387 ? 8.755 -0.433 -24.624 1.00 86.62 387 HIS A N 1
ATOM 2944 C CA . HIS A 1 387 ? 10.132 -0.128 -24.203 1.00 86.62 387 HIS A CA 1
ATOM 2945 C C . HIS A 1 387 ? 10.236 0.136 -22.701 1.00 86.62 387 HIS A C 1
ATOM 2947 O O . HIS A 1 387 ? 11.105 -0.415 -22.022 1.00 86.62 387 HIS A O 1
ATOM 2953 N N . ARG A 1 388 ? 9.305 0.926 -22.159 1.00 85.94 388 ARG A N 1
ATOM 2954 C CA . ARG A 1 388 ? 9.224 1.177 -20.720 1.00 85.94 388 ARG A CA 1
ATOM 2955 C C . ARG A 1 388 ? 8.917 -0.091 -19.942 1.00 85.94 388 ARG A C 1
ATOM 2957 O O . ARG A 1 388 ? 9.511 -0.320 -18.892 1.00 85.94 388 ARG A O 1
ATOM 2964 N N . ALA A 1 389 ? 8.020 -0.922 -20.468 1.00 91.44 389 ALA A N 1
ATOM 2965 C CA . ALA A 1 389 ? 7.702 -2.209 -19.875 1.00 91.44 389 ALA A CA 1
ATOM 2966 C C . ALA A 1 389 ? 8.942 -3.113 -19.798 1.00 91.44 389 ALA A C 1
ATOM 2968 O O . ALA A 1 389 ? 9.242 -3.629 -18.726 1.00 91.44 389 ALA A O 1
ATOM 2969 N N . ALA A 1 390 ? 9.699 -3.241 -20.890 1.00 92.06 390 ALA A N 1
ATOM 2970 C CA . ALA A 1 390 ? 10.928 -4.028 -20.944 1.00 92.06 390 ALA A CA 1
ATOM 2971 C C . ALA A 1 390 ? 12.022 -3.498 -20.007 1.00 92.06 390 ALA A C 1
ATOM 2973 O O . ALA A 1 390 ? 12.700 -4.281 -19.348 1.00 92.06 390 ALA A O 1
ATOM 2974 N N . ARG A 1 391 ? 12.177 -2.172 -19.899 1.00 88.88 391 ARG A N 1
ATOM 2975 C CA . ARG A 1 391 ? 13.149 -1.555 -18.987 1.00 88.88 391 ARG A CA 1
ATOM 2976 C C . ARG A 1 391 ? 12.824 -1.838 -17.524 1.00 88.88 391 ARG A C 1
ATOM 2978 O O . ARG A 1 391 ? 13.691 -2.284 -16.779 1.00 88.88 391 ARG A O 1
ATOM 2985 N N . GLU A 1 392 ? 11.593 -1.559 -17.104 1.00 90.94 392 GLU A N 1
ATOM 2986 C CA . GLU A 1 392 ? 11.154 -1.817 -15.729 1.00 90.94 392 GLU A CA 1
ATOM 2987 C C . GLU A 1 392 ? 11.193 -3.318 -15.418 1.00 90.94 392 GLU A C 1
ATOM 2989 O O . GLU A 1 392 ? 11.580 -3.715 -14.326 1.00 90.94 392 GLU A O 1
ATOM 2994 N N . PHE A 1 393 ? 10.895 -4.170 -16.400 1.00 94.62 393 PHE A N 1
ATOM 2995 C CA . PHE A 1 393 ? 11.063 -5.612 -16.264 1.00 94.62 393 PHE A CA 1
ATOM 2996 C C . PHE A 1 393 ? 12.529 -6.000 -16.053 1.00 94.62 393 PHE A C 1
ATOM 2998 O O . PHE A 1 393 ? 12.824 -6.779 -15.153 1.00 94.62 393 PHE A O 1
ATOM 3005 N N . ALA A 1 394 ? 13.457 -5.399 -16.801 1.00 91.25 394 ALA A N 1
ATOM 3006 C CA . ALA A 1 394 ? 14.883 -5.621 -16.596 1.00 91.25 394 ALA A CA 1
ATOM 3007 C C . ALA A 1 394 ? 15.346 -5.186 -15.201 1.00 91.25 394 ALA A C 1
ATOM 3009 O O . ALA A 1 394 ? 16.089 -5.914 -14.552 1.00 91.25 394 ALA A O 1
ATOM 3010 N N . ARG A 1 395 ? 14.858 -4.044 -14.696 1.00 89.12 395 ARG A N 1
ATOM 3011 C CA . ARG A 1 395 ? 15.113 -3.606 -13.311 1.00 89.12 395 ARG A CA 1
ATOM 3012 C C . ARG A 1 395 ? 14.547 -4.589 -12.284 1.00 89.12 395 ARG A C 1
ATOM 3014 O O . ARG A 1 395 ? 15.207 -4.855 -11.288 1.00 89.12 395 ARG A O 1
ATOM 3021 N N . ALA A 1 396 ? 13.372 -5.158 -12.545 1.00 91.94 396 ALA A N 1
ATOM 3022 C CA . ALA A 1 396 ? 12.734 -6.132 -11.662 1.00 91.94 396 ALA A CA 1
ATOM 3023 C C . ALA A 1 396 ? 13.469 -7.479 -11.576 1.00 91.94 396 ALA A C 1
ATOM 3025 O O . ALA A 1 396 ? 13.265 -8.220 -10.617 1.00 91.94 396 ALA A O 1
ATOM 3026 N N . LEU A 1 397 ? 14.283 -7.805 -12.585 1.00 90.56 397 LEU A N 1
ATOM 3027 C CA . LEU A 1 397 ? 15.077 -9.033 -12.645 1.00 90.56 397 LEU A CA 1
ATOM 3028 C C . LEU A 1 397 ? 16.528 -8.853 -12.199 1.00 90.56 397 LEU A C 1
ATOM 3030 O O . LEU A 1 397 ? 17.235 -9.848 -12.060 1.00 90.56 397 LEU A O 1
ATOM 3034 N N . ARG A 1 398 ? 16.985 -7.618 -11.955 1.00 83.69 398 ARG A N 1
ATOM 3035 C CA . ARG A 1 398 ? 18.309 -7.404 -11.362 1.00 83.69 398 ARG A CA 1
ATOM 3036 C C . ARG A 1 398 ? 18.341 -8.087 -10.001 1.00 83.69 398 ARG A C 1
ATOM 3038 O O . ARG A 1 398 ? 17.442 -7.868 -9.190 1.00 83.69 398 ARG A O 1
ATOM 3045 N N . SER A 1 399 ? 19.372 -8.892 -9.759 1.00 64.69 399 SER A N 1
ATOM 3046 C CA . SER A 1 399 ? 19.641 -9.471 -8.447 1.00 64.69 399 SER A CA 1
ATOM 3047 C C . SER A 1 399 ? 19.776 -8.323 -7.451 1.00 64.69 399 SER A C 1
ATOM 3049 O O . SER A 1 399 ? 20.771 -7.598 -7.459 1.00 64.69 399 SER A O 1
ATOM 3051 N N . GLY A 1 400 ? 18.738 -8.088 -6.649 1.00 58.78 400 GLY A N 1
ATOM 3052 C CA . GLY A 1 400 ? 18.880 -7.237 -5.479 1.00 58.78 400 GLY A CA 1
ATOM 3053 C C . GLY A 1 400 ? 19.880 -7.910 -4.548 1.00 58.78 400 GLY A C 1
ATOM 3054 O O . GLY A 1 400 ? 19.890 -9.135 -4.469 1.00 58.78 400 GLY A O 1
ATOM 3055 N N . ASP A 1 401 ? 20.720 -7.143 -3.851 1.00 57.81 401 ASP A N 1
ATOM 3056 C CA . ASP A 1 401 ? 21.484 -7.697 -2.729 1.00 57.81 401 ASP A CA 1
ATOM 3057 C C . ASP A 1 401 ? 20.496 -8.441 -1.812 1.00 57.81 401 ASP A C 1
ATOM 3059 O O . ASP A 1 401 ? 19.622 -7.810 -1.206 1.00 57.81 401 ASP A O 1
ATOM 3063 N N . ASP A 1 402 ? 20.617 -9.774 -1.763 1.00 54.62 402 ASP A N 1
ATOM 3064 C CA . ASP A 1 402 ? 19.577 -10.769 -1.425 1.00 54.62 402 ASP A CA 1
ATOM 3065 C C . ASP A 1 402 ? 18.894 -10.619 -0.046 1.00 54.62 402 ASP A C 1
ATOM 3067 O O . ASP A 1 402 ? 18.009 -11.389 0.312 1.00 54.62 402 ASP A O 1
ATOM 3071 N N . ASN A 1 403 ? 19.253 -9.615 0.754 1.00 55.94 403 ASN A N 1
ATOM 3072 C CA . ASN A 1 403 ? 18.816 -9.474 2.141 1.00 55.94 403 ASN A CA 1
ATOM 3073 C C . ASN A 1 403 ? 17.914 -8.262 2.438 1.00 55.94 403 ASN A C 1
ATOM 3075 O O . ASN A 1 403 ? 17.667 -7.985 3.615 1.00 55.94 403 ASN A O 1
ATOM 3079 N N . ARG A 1 404 ? 17.437 -7.496 1.440 1.00 65.75 404 ARG A N 1
ATOM 3080 C CA . ARG A 1 404 ? 16.666 -6.254 1.707 1.00 65.75 404 ARG A CA 1
ATOM 3081 C C . ARG A 1 404 ? 15.383 -6.022 0.896 1.00 65.75 404 ARG A C 1
ATOM 3083 O O . ARG A 1 404 ? 14.840 -4.919 0.979 1.00 65.75 404 ARG A O 1
ATOM 3090 N N . THR A 1 405 ? 14.859 -7.004 0.165 1.00 75.62 405 THR A N 1
ATOM 3091 C CA . THR A 1 405 ? 13.544 -6.877 -0.495 1.00 75.62 405 THR A CA 1
ATOM 3092 C C . THR A 1 405 ? 12.402 -7.288 0.445 1.00 75.62 405 THR A C 1
ATOM 3094 O O . THR A 1 405 ? 12.556 -8.170 1.289 1.00 75.62 405 THR A O 1
ATOM 3097 N N . LEU A 1 406 ? 11.249 -6.615 0.355 1.00 78.69 406 LEU A N 1
ATOM 3098 C CA . LEU A 1 406 ? 10.051 -6.941 1.144 1.00 78.69 406 LEU A CA 1
ATOM 3099 C C . LEU A 1 406 ? 9.278 -8.117 0.545 1.00 78.69 406 LEU A C 1
ATOM 3101 O O . LEU A 1 406 ? 8.607 -8.852 1.272 1.00 78.69 406 LEU A O 1
ATOM 3105 N N . PHE A 1 407 ? 9.330 -8.253 -0.778 1.00 83.25 407 PHE A N 1
ATOM 3106 C CA . PHE A 1 407 ? 8.656 -9.303 -1.527 1.00 83.25 407 PHE A CA 1
ATOM 3107 C C . PHE A 1 407 ? 9.662 -10.043 -2.413 1.00 83.25 407 PHE A C 1
ATOM 3109 O O . PHE A 1 407 ? 10.656 -9.457 -2.841 1.00 83.25 407 PHE A O 1
ATOM 3116 N N . PRO A 1 408 ? 9.419 -11.334 -2.700 1.00 85.12 408 PRO A N 1
ATOM 3117 C CA . PRO A 1 408 ? 10.278 -12.078 -3.605 1.00 85.12 408 PRO A CA 1
ATOM 3118 C C . PRO A 1 408 ? 10.214 -11.488 -5.019 1.00 85.12 408 PRO A C 1
ATOM 3120 O O . PRO A 1 408 ? 9.163 -11.012 -5.466 1.00 85.12 408 PRO A O 1
ATOM 3123 N N . SER A 1 409 ? 11.335 -11.574 -5.733 1.00 85.75 409 SER A N 1
ATOM 3124 C CA . SER A 1 409 ? 11.421 -11.298 -7.170 1.00 85.75 409 SER A CA 1
ATOM 3125 C C . SER A 1 409 ? 10.380 -12.111 -7.963 1.00 85.75 409 SER A C 1
ATOM 3127 O O . SER A 1 409 ? 9.907 -13.149 -7.487 1.00 85.75 409 SER A O 1
ATOM 3129 N N . PRO A 1 410 ? 9.966 -11.650 -9.161 1.00 89.62 410 PRO A N 1
ATOM 3130 C CA . PRO A 1 410 ? 8.977 -12.362 -9.963 1.00 89.62 410 PRO A CA 1
ATOM 3131 C C . PRO A 1 410 ? 9.399 -13.789 -10.301 1.00 89.62 410 PRO A C 1
ATOM 3133 O O . PRO A 1 410 ? 10.535 -14.050 -10.680 1.00 89.62 410 PRO A O 1
ATOM 3136 N N . SER A 1 411 ? 8.443 -14.703 -10.160 1.00 90.88 411 SER A N 1
ATOM 3137 C CA . SER A 1 411 ? 8.641 -16.131 -10.415 1.00 90.88 411 SER A CA 1
ATOM 3138 C C . SER A 1 411 ? 8.770 -16.434 -11.913 1.00 90.88 411 SER A C 1
ATOM 3140 O O . SER A 1 411 ? 8.242 -15.703 -12.750 1.00 90.88 411 SER A O 1
ATOM 3142 N N . ASP A 1 412 ? 9.396 -17.554 -12.275 1.00 90.81 412 ASP A N 1
ATOM 3143 C CA . ASP A 1 412 ? 9.501 -18.007 -13.671 1.00 90.81 412 ASP A CA 1
ATOM 3144 C C . ASP A 1 412 ? 8.179 -18.022 -14.467 1.00 90.81 412 ASP A C 1
ATOM 3146 O O . ASP A 1 412 ? 8.169 -17.587 -15.620 1.00 90.81 412 ASP A O 1
ATOM 3150 N N . PRO A 1 413 ? 7.030 -18.489 -13.937 1.00 94.94 413 PRO A N 1
ATOM 3151 C CA . PRO A 1 413 ? 5.770 -18.392 -14.673 1.00 94.94 413 PRO A CA 1
ATOM 3152 C C . PRO A 1 413 ? 5.317 -16.938 -14.884 1.00 94.94 413 PRO A C 1
ATOM 3154 O O . PRO A 1 413 ? 4.802 -16.610 -15.952 1.00 94.94 413 PRO A O 1
ATOM 3157 N N . GLU A 1 414 ? 5.539 -16.050 -13.910 1.00 93.19 414 GLU A N 1
ATOM 3158 C CA . GLU A 1 414 ? 5.211 -14.621 -14.016 1.00 93.19 414 GLU A CA 1
ATOM 3159 C C . GLU A 1 414 ? 6.088 -13.894 -15.046 1.00 93.19 414 GLU A C 1
ATOM 3161 O O . GLU A 1 414 ? 5.608 -12.995 -15.746 1.00 93.19 414 GLU A O 1
ATOM 3166 N N . THR A 1 415 ? 7.366 -14.268 -15.151 1.00 94.25 415 THR A N 1
ATOM 3167 C CA . THR A 1 415 ? 8.294 -13.714 -16.146 1.00 94.25 415 THR A CA 1
ATOM 3168 C C . THR A 1 415 ? 7.978 -14.237 -17.548 1.00 94.25 415 THR A C 1
ATOM 3170 O O . THR A 1 415 ? 7.944 -13.451 -18.494 1.00 94.25 415 THR A O 1
ATOM 3173 N N . ASN A 1 416 ? 7.652 -15.527 -17.689 1.00 93.94 416 ASN A N 1
ATOM 3174 C CA . ASN A 1 416 ? 7.200 -16.128 -18.950 1.00 93.94 416 ASN A CA 1
ATOM 3175 C C . ASN A 1 416 ? 5.910 -15.484 -19.490 1.00 93.94 416 ASN A C 1
ATOM 3177 O O . ASN A 1 416 ? 5.851 -15.128 -20.670 1.00 93.94 416 ASN A O 1
ATOM 3181 N N . ASP A 1 417 ? 4.885 -15.314 -18.644 1.00 95.12 417 ASP A N 1
ATOM 3182 C CA . ASP A 1 417 ? 3.623 -14.655 -19.026 1.00 95.12 417 ASP A CA 1
ATOM 3183 C C . ASP A 1 417 ? 3.878 -13.211 -19.476 1.00 95.12 417 ASP A C 1
ATOM 3185 O O . ASP A 1 417 ? 3.378 -12.782 -20.516 1.00 95.12 417 ASP A O 1
ATOM 3189 N N . PHE A 1 418 ? 4.723 -12.475 -18.747 1.00 96.19 418 PHE A N 1
ATOM 3190 C CA . PHE A 1 418 ? 5.077 -11.106 -19.110 1.00 96.19 418 PHE A CA 1
ATOM 3191 C C . PHE A 1 418 ? 5.771 -11.022 -20.477 1.00 96.19 418 PHE A C 1
ATOM 3193 O O . PHE A 1 418 ? 5.344 -10.240 -21.325 1.00 96.19 418 PHE A O 1
ATOM 3200 N N . VAL A 1 419 ? 6.804 -11.839 -20.715 1.00 95.69 419 VAL A N 1
ATOM 3201 C CA . VAL A 1 419 ? 7.552 -11.861 -21.986 1.00 95.69 419 VAL A CA 1
ATOM 3202 C C . VAL A 1 419 ? 6.641 -12.238 -23.158 1.00 95.69 419 VAL A C 1
ATOM 3204 O O . VAL A 1 419 ? 6.733 -11.631 -24.223 1.00 95.69 419 VAL A O 1
ATOM 3207 N N . THR A 1 420 ? 5.716 -13.180 -22.954 1.00 95.19 420 THR A N 1
ATOM 3208 C CA . THR A 1 420 ? 4.730 -13.578 -23.972 1.00 95.19 420 THR A CA 1
ATOM 3209 C C . THR A 1 420 ? 3.814 -12.411 -24.338 1.00 95.19 420 THR A C 1
ATOM 3211 O O . THR A 1 420 ? 3.689 -12.065 -25.510 1.00 95.19 420 THR A O 1
ATOM 3214 N N . ARG A 1 421 ? 3.239 -11.728 -23.341 1.00 94.62 421 ARG A N 1
ATOM 3215 C CA . ARG A 1 421 ? 2.383 -10.554 -23.581 1.00 94.62 421 ARG A CA 1
ATOM 3216 C C . ARG A 1 421 ? 3.144 -9.395 -24.214 1.00 94.62 421 ARG A C 1
ATOM 3218 O O . ARG A 1 421 ? 2.578 -8.669 -25.026 1.00 94.62 421 ARG A O 1
ATOM 3225 N N . LEU A 1 422 ? 4.409 -9.204 -23.840 1.00 94.31 422 LEU A N 1
ATOM 3226 C CA . LEU A 1 422 ? 5.265 -8.182 -24.432 1.00 94.31 422 LEU A CA 1
ATOM 3227 C C . LEU A 1 422 ? 5.522 -8.471 -25.913 1.00 94.31 422 LEU A C 1
ATOM 3229 O O . LEU A 1 422 ? 5.368 -7.567 -26.727 1.00 94.31 422 LEU A O 1
ATOM 3233 N N . ARG A 1 423 ? 5.832 -9.722 -26.273 1.00 92.94 423 ARG A N 1
ATOM 3234 C CA . ARG A 1 423 ? 5.973 -10.156 -27.671 1.00 92.94 423 ARG A CA 1
ATOM 3235 C C . ARG A 1 423 ? 4.715 -9.854 -28.478 1.00 92.94 423 ARG A C 1
ATOM 3237 O O . ARG A 1 423 ? 4.805 -9.284 -29.564 1.00 92.94 423 ARG A O 1
ATOM 3244 N N . ASP A 1 424 ? 3.552 -10.218 -27.947 1.00 92.00 424 ASP A N 1
ATOM 3245 C CA . ASP A 1 424 ? 2.276 -10.027 -28.635 1.00 92.00 424 ASP A CA 1
ATOM 3246 C C . ASP A 1 424 ? 1.961 -8.523 -28.788 1.00 92.00 424 ASP A C 1
ATOM 3248 O O . ASP A 1 424 ? 1.529 -8.082 -29.852 1.00 92.00 424 ASP A O 1
ATOM 3252 N N . CYS A 1 425 ? 2.277 -7.709 -27.773 1.00 89.50 425 CYS A N 1
ATOM 3253 C CA . CYS A 1 425 ? 2.167 -6.249 -27.832 1.00 89.50 425 CYS A CA 1
ATOM 3254 C C . CYS A 1 425 ? 3.107 -5.624 -28.874 1.00 89.50 425 CYS A C 1
ATOM 3256 O O . CYS A 1 425 ? 2.681 -4.745 -29.620 1.00 89.50 425 CYS A O 1
ATOM 3258 N N . CYS A 1 426 ? 4.369 -6.061 -28.943 1.00 89.25 426 CYS A N 1
ATOM 3259 C CA . CYS A 1 426 ? 5.320 -5.589 -29.952 1.00 89.25 426 CYS A CA 1
ATOM 3260 C C . CYS A 1 426 ? 4.878 -5.989 -31.366 1.00 89.25 426 CYS A C 1
ATOM 3262 O O . CYS A 1 426 ? 4.990 -5.194 -32.294 1.00 89.25 426 CYS A O 1
ATOM 3264 N N . SER A 1 427 ? 4.322 -7.194 -31.520 1.00 86.94 427 SER A N 1
ATOM 3265 C CA . SER A 1 427 ? 3.835 -7.709 -32.807 1.00 86.94 427 SER A CA 1
ATOM 3266 C C . SER A 1 427 ? 2.605 -6.951 -33.321 1.00 86.94 427 SER A C 1
ATOM 3268 O O . SER A 1 427 ? 2.406 -6.850 -34.527 1.00 86.94 427 SER A O 1
ATOM 3270 N N . ALA A 1 428 ? 1.786 -6.409 -32.415 1.00 84.88 428 ALA A N 1
ATOM 3271 C CA . ALA A 1 428 ? 0.597 -5.622 -32.740 1.00 84.88 428 ALA A CA 1
ATOM 3272 C C . ALA A 1 428 ? 0.876 -4.118 -32.945 1.00 84.88 428 ALA A C 1
ATOM 3274 O O . ALA A 1 428 ? -0.048 -3.364 -33.256 1.00 84.88 428 ALA A O 1
ATOM 3275 N N . ALA A 1 429 ? 2.113 -3.654 -32.734 1.00 80.19 429 ALA A N 1
ATOM 3276 C CA . ALA A 1 429 ? 2.447 -2.239 -32.845 1.00 80.19 429 ALA A CA 1
ATOM 3277 C C . ALA A 1 429 ? 2.413 -1.751 -34.310 1.00 80.19 429 ALA A C 1
ATOM 3279 O O . ALA A 1 429 ? 2.732 -2.526 -35.210 1.00 80.19 429 ALA A O 1
ATOM 3280 N N . PRO A 1 430 ? 2.092 -0.467 -34.574 1.00 72.62 430 PRO A N 1
ATOM 3281 C CA . PRO A 1 430 ? 2.039 0.078 -35.937 1.00 72.62 430 PRO A CA 1
ATOM 3282 C C . PRO A 1 430 ? 3.379 0.021 -36.686 1.00 72.62 430 PRO A C 1
ATOM 3284 O O . PRO A 1 430 ? 3.408 -0.099 -37.907 1.00 72.62 430 PRO A O 1
ATOM 3287 N N . GLU A 1 431 ? 4.492 0.097 -35.953 1.00 73.38 431 GLU A N 1
ATOM 3288 C CA . GLU A 1 431 ? 5.855 0.093 -36.491 1.00 73.38 431 GLU A CA 1
ATOM 3289 C C . GLU A 1 431 ? 6.705 -0.962 -35.759 1.00 73.38 431 GLU A C 1
ATOM 3291 O O . GLU A 1 431 ? 7.634 -0.622 -35.022 1.00 73.38 431 GLU A O 1
ATOM 3296 N N . PRO A 1 432 ? 6.406 -2.264 -35.933 1.00 63.56 432 PRO A N 1
ATOM 3297 C CA . PRO A 1 432 ? 6.989 -3.332 -35.116 1.00 63.56 432 PRO A CA 1
ATOM 3298 C C . PRO A 1 432 ? 8.512 -3.426 -35.279 1.00 63.56 432 PRO A C 1
ATOM 3300 O O . PRO A 1 432 ? 9.211 -3.824 -34.355 1.00 63.56 432 PRO A O 1
ATOM 3303 N N . LYS A 1 433 ? 9.039 -2.983 -36.429 1.00 62.31 433 LYS A N 1
ATOM 3304 C CA . LYS A 1 433 ? 10.477 -2.966 -36.737 1.00 62.31 433 LYS A CA 1
ATOM 3305 C C . LYS A 1 433 ? 11.292 -2.046 -35.817 1.00 62.31 433 LYS A C 1
ATOM 3307 O O . LYS A 1 433 ? 12.478 -2.293 -35.644 1.00 62.31 433 LYS A O 1
ATOM 3312 N N . ARG A 1 434 ? 10.659 -1.033 -35.205 1.00 67.56 434 ARG A N 1
ATOM 3313 C CA . ARG A 1 434 ? 11.320 -0.064 -34.311 1.00 67.56 434 ARG A CA 1
ATOM 3314 C C . ARG A 1 434 ? 11.461 -0.552 -32.867 1.00 67.56 434 ARG A C 1
ATOM 3316 O O . ARG A 1 434 ? 12.124 0.096 -32.061 1.00 67.56 434 ARG A O 1
ATOM 3323 N N . LEU A 1 435 ? 10.852 -1.687 -32.517 1.00 74.12 435 LEU A N 1
ATOM 3324 C CA . LEU A 1 435 ? 10.729 -2.137 -31.133 1.00 74.12 435 LEU A CA 1
ATOM 3325 C C . LEU A 1 435 ? 11.766 -3.212 -30.775 1.00 74.12 435 LEU A C 1
ATOM 3327 O O . LEU A 1 435 ? 11.563 -4.377 -31.076 1.00 74.12 435 LEU A O 1
ATOM 3331 N N . PHE A 1 436 ? 12.801 -2.848 -30.015 1.00 88.31 436 PHE A N 1
ATOM 3332 C CA . PHE A 1 436 ? 13.749 -3.792 -29.380 1.00 88.31 436 PHE A CA 1
ATOM 3333 C C . PHE A 1 436 ? 13.338 -4.236 -27.965 1.00 88.31 436 PHE A C 1
ATOM 3335 O O . PHE A 1 436 ? 14.123 -4.796 -27.193 1.00 88.31 436 PHE A O 1
ATOM 3342 N N . ALA A 1 437 ? 12.116 -3.894 -27.551 1.00 90.06 437 ALA A N 1
ATOM 3343 C CA . ALA A 1 437 ? 11.639 -4.126 -26.192 1.00 90.06 437 ALA A CA 1
ATOM 3344 C C . ALA A 1 437 ? 11.578 -5.622 -25.841 1.00 90.06 437 ALA A C 1
ATOM 3346 O O . ALA A 1 437 ? 11.870 -6.006 -24.708 1.00 90.06 437 ALA A O 1
ATOM 3347 N N . PHE A 1 438 ? 11.207 -6.466 -26.805 1.00 92.81 438 PHE A N 1
ATOM 3348 C CA . PHE A 1 438 ? 11.099 -7.905 -26.592 1.00 92.81 438 PHE A CA 1
ATOM 3349 C C . PHE A 1 438 ? 12.478 -8.535 -26.362 1.00 92.81 438 PHE A C 1
ATOM 3351 O O . PHE A 1 438 ? 12.670 -9.286 -25.408 1.00 92.81 438 PHE A O 1
ATOM 3358 N N . GLU A 1 439 ? 13.458 -8.160 -27.173 1.00 93.38 439 GLU A N 1
ATOM 3359 C CA . GLU A 1 439 ? 14.833 -8.639 -27.121 1.00 93.38 439 GLU A CA 1
ATOM 3360 C C . GLU A 1 439 ? 15.520 -8.166 -25.841 1.00 93.38 439 GLU A C 1
ATOM 3362 O O . GLU A 1 439 ? 16.139 -8.972 -25.150 1.00 93.38 439 GLU A O 1
ATOM 3367 N N . ARG A 1 440 ? 15.298 -6.909 -25.429 1.00 93.00 440 ARG A N 1
ATOM 3368 C CA . ARG A 1 440 ? 15.724 -6.407 -24.112 1.00 93.00 440 ARG A CA 1
ATOM 3369 C C . ARG A 1 440 ? 15.158 -7.242 -22.961 1.00 93.00 440 ARG A C 1
ATOM 3371 O O . ARG A 1 440 ? 15.873 -7.543 -22.008 1.00 93.00 440 ARG A O 1
ATOM 3378 N N . ALA A 1 441 ? 13.886 -7.636 -23.029 1.00 93.94 441 ALA A N 1
ATOM 3379 C CA . ALA A 1 441 ? 13.278 -8.477 -21.998 1.00 93.94 441 ALA A CA 1
ATOM 3380 C C . ALA A 1 441 ? 13.836 -9.914 -21.995 1.00 93.94 441 ALA A C 1
ATOM 3382 O O . ALA A 1 441 ? 13.951 -10.514 -20.926 1.00 93.94 441 ALA A O 1
ATOM 3383 N N . LEU A 1 442 ? 14.206 -10.459 -23.161 1.00 94.50 442 LEU A N 1
ATOM 3384 C CA . LEU A 1 442 ? 14.886 -11.755 -23.264 1.00 94.50 442 LEU A CA 1
ATOM 3385 C C . LEU A 1 442 ? 16.292 -11.707 -22.653 1.00 94.50 442 LEU A C 1
ATOM 3387 O O . LEU A 1 442 ? 16.625 -12.584 -21.856 1.00 94.50 442 LEU A O 1
ATOM 3391 N N . VAL A 1 443 ? 17.074 -10.669 -22.969 1.00 94.19 443 VAL A N 1
ATOM 3392 C CA . VAL A 1 443 ? 18.405 -10.432 -22.381 1.00 94.19 443 VAL A CA 1
ATOM 3393 C C . VAL A 1 443 ? 18.304 -10.312 -20.864 1.00 94.19 443 VAL A C 1
ATOM 3395 O O . VAL A 1 443 ? 19.001 -11.019 -20.147 1.00 94.19 443 VAL A O 1
ATOM 3398 N N . ALA A 1 444 ? 17.369 -9.502 -20.360 1.00 92.25 444 ALA A N 1
ATOM 3399 C CA . ALA A 1 444 ? 17.180 -9.309 -18.923 1.00 92.25 444 ALA A CA 1
ATOM 3400 C C . ALA A 1 444 ? 16.845 -10.595 -18.151 1.00 92.25 444 ALA A C 1
ATOM 3402 O O . ALA A 1 444 ? 17.124 -10.696 -16.960 1.00 92.25 444 ALA A O 1
ATOM 3403 N N . ARG A 1 445 ? 16.236 -11.577 -18.819 1.00 92.56 445 ARG A N 1
ATOM 3404 C CA . ARG A 1 445 ? 15.930 -12.891 -18.246 1.00 92.56 445 ARG A CA 1
ATOM 3405 C C . ARG A 1 445 ? 17.123 -13.860 -18.285 1.00 92.56 445 ARG A C 1
ATOM 3407 O O . ARG A 1 445 ? 17.037 -14.946 -17.724 1.00 92.56 445 ARG A O 1
ATOM 3414 N N . GLY A 1 446 ? 18.213 -13.496 -18.956 1.00 90.94 446 GLY A N 1
ATOM 3415 C CA . GLY A 1 446 ? 19.356 -14.373 -19.216 1.00 90.94 446 GLY A CA 1
ATOM 3416 C C . GLY A 1 446 ? 19.202 -15.240 -20.471 1.00 90.94 446 GLY A C 1
ATOM 3417 O O . GLY A 1 446 ? 20.063 -16.067 -20.749 1.00 90.94 446 GLY A O 1
ATOM 3418 N N . ASN A 1 447 ? 18.150 -15.040 -21.276 1.00 92.50 447 ASN A N 1
ATOM 3419 C CA . ASN A 1 447 ? 17.945 -15.747 -22.547 1.00 92.50 447 ASN A CA 1
ATOM 3420 C C . ASN A 1 447 ? 18.653 -15.027 -23.708 1.00 92.50 447 ASN A C 1
ATOM 3422 O O . ASN A 1 447 ? 18.065 -14.773 -24.764 1.00 92.50 447 ASN A O 1
ATOM 3426 N N . THR A 1 448 ? 19.922 -14.684 -23.507 1.00 92.50 448 THR A N 1
ATOM 3427 C CA . THR A 1 448 ? 20.721 -13.873 -24.431 1.00 92.50 448 THR A CA 1
ATOM 3428 C C . THR A 1 448 ? 20.823 -14.484 -25.826 1.00 92.50 448 THR A C 1
ATOM 3430 O O . THR A 1 448 ? 20.686 -13.776 -26.820 1.00 92.50 448 THR A O 1
ATOM 3433 N N . ASP A 1 449 ? 21.001 -15.802 -25.925 1.00 93.25 449 ASP A N 1
ATOM 3434 C CA . ASP A 1 449 ? 21.137 -16.475 -27.223 1.00 93.25 449 ASP A CA 1
ATOM 3435 C C . ASP A 1 449 ? 19.849 -16.401 -28.046 1.00 93.25 449 ASP A C 1
ATOM 3437 O O . ASP A 1 449 ? 19.889 -16.176 -29.254 1.00 93.25 449 ASP A O 1
ATOM 3441 N N . SER A 1 450 ? 18.691 -16.513 -27.387 1.00 91.88 450 SER A N 1
ATOM 3442 C CA . SER A 1 450 ? 17.395 -16.333 -28.047 1.00 91.88 450 SER A CA 1
ATOM 3443 C C . SER A 1 450 ? 17.192 -14.889 -28.503 1.00 91.88 450 SER A C 1
ATOM 3445 O O . SER A 1 450 ? 16.657 -14.671 -29.585 1.00 91.88 450 SER A O 1
ATOM 3447 N N . ALA A 1 451 ? 17.634 -13.907 -27.708 1.00 91.88 451 ALA A N 1
ATOM 3448 C CA . ALA A 1 451 ? 17.570 -12.500 -28.096 1.00 91.88 451 ALA A CA 1
ATOM 3449 C C . ALA A 1 451 ? 18.408 -12.237 -29.356 1.00 91.88 451 ALA A C 1
ATOM 3451 O O . ALA A 1 451 ? 17.893 -11.701 -30.333 1.00 91.88 451 ALA A O 1
ATOM 3452 N N . LEU A 1 452 ? 19.667 -12.683 -29.372 1.00 92.06 452 LEU A N 1
ATOM 3453 C CA . LEU A 1 452 ? 20.564 -12.507 -30.518 1.00 92.06 452 LEU A CA 1
ATOM 3454 C C . LEU A 1 452 ? 20.055 -13.224 -31.776 1.00 92.06 452 LEU A C 1
ATOM 3456 O O . LEU A 1 452 ? 20.104 -12.639 -32.854 1.00 92.06 452 LEU A O 1
ATOM 3460 N N . ALA A 1 453 ? 19.504 -14.436 -31.649 1.00 90.00 453 ALA A N 1
ATOM 3461 C CA . ALA A 1 453 ? 18.921 -15.163 -32.778 1.00 90.00 453 ALA A CA 1
ATOM 3462 C C . ALA A 1 453 ? 17.723 -14.423 -33.406 1.00 90.00 453 ALA A C 1
ATOM 3464 O O . ALA A 1 453 ? 17.568 -14.404 -34.627 1.00 90.00 453 ALA A O 1
ATOM 3465 N N . VAL A 1 454 ? 16.884 -13.780 -32.584 1.00 88.88 454 VAL A N 1
ATOM 3466 C CA . VAL A 1 454 ? 15.767 -12.952 -33.070 1.00 88.88 454 VAL A CA 1
ATOM 3467 C C . VAL A 1 454 ? 16.285 -11.712 -33.806 1.00 88.88 454 VAL A C 1
ATOM 3469 O O . VAL A 1 454 ? 15.823 -11.429 -34.912 1.00 88.88 454 VAL A O 1
ATOM 3472 N N . LEU A 1 455 ? 17.276 -11.013 -33.243 1.00 89.38 455 LEU A N 1
ATOM 3473 C CA . LEU A 1 455 ? 17.904 -9.835 -33.863 1.00 89.38 455 LEU A CA 1
ATOM 3474 C C . LEU A 1 455 ? 18.578 -10.171 -35.200 1.00 89.38 455 LEU A C 1
ATOM 3476 O O . LEU A 1 455 ? 18.493 -9.417 -36.171 1.00 89.38 455 LEU A O 1
ATOM 3480 N N . GLU A 1 456 ? 19.221 -11.332 -35.267 1.00 87.19 456 GLU A N 1
ATOM 3481 C CA . GLU A 1 456 ? 19.845 -11.852 -36.478 1.00 87.19 456 GLU A CA 1
ATOM 3482 C C . GLU A 1 456 ? 18.804 -12.134 -37.570 1.00 87.19 456 GLU A C 1
ATOM 3484 O O . GLU A 1 456 ? 19.014 -11.772 -38.726 1.00 87.19 456 GLU A O 1
ATOM 3489 N N . HIS A 1 457 ? 17.646 -12.690 -37.209 1.00 84.44 457 HIS A N 1
ATOM 3490 C CA . HIS A 1 457 ? 16.546 -12.910 -38.150 1.00 84.44 457 HIS A CA 1
ATOM 3491 C C . HIS A 1 457 ? 15.903 -11.614 -38.664 1.00 84.44 457 HIS A C 1
ATOM 3493 O O . HIS A 1 457 ? 15.431 -11.578 -39.800 1.00 84.44 457 HIS A O 1
ATOM 3499 N N . GLN A 1 458 ? 15.874 -10.554 -37.850 1.00 79.12 458 GLN A N 1
ATOM 3500 C CA . GLN A 1 458 ? 15.334 -9.244 -38.240 1.00 79.12 458 GLN A CA 1
ATOM 3501 C C . GLN A 1 458 ? 16.255 -8.476 -39.200 1.00 79.12 458 GLN A C 1
ATOM 3503 O O . GLN A 1 458 ? 15.806 -7.568 -39.901 1.00 79.12 458 GLN A O 1
ATOM 3508 N N . THR A 1 459 ? 17.536 -8.843 -39.250 1.00 75.75 459 THR A N 1
ATOM 3509 C CA . THR A 1 459 ? 18.571 -8.212 -40.075 1.00 75.75 459 THR A CA 1
ATOM 3510 C C . THR A 1 459 ? 18.936 -9.118 -41.257 1.00 75.75 459 THR A C 1
ATOM 3512 O O . THR A 1 459 ? 20.045 -9.639 -41.359 1.00 75.75 459 THR A O 1
ATOM 3515 N N . THR A 1 460 ? 17.979 -9.359 -42.164 1.00 60.25 460 THR A N 1
ATOM 3516 C CA . THR A 1 460 ? 18.207 -10.188 -43.363 1.00 60.25 460 THR A CA 1
ATOM 3517 C C . THR A 1 460 ? 19.282 -9.596 -44.285 1.00 60.25 460 THR A C 1
ATOM 3519 O O . THR A 1 460 ? 19.321 -8.390 -44.521 1.00 60.25 460 THR A O 1
ATOM 3522 N N . ALA A 1 461 ? 20.126 -10.479 -44.827 1.00 50.72 461 ALA A N 1
ATOM 3523 C CA . ALA A 1 461 ? 21.450 -10.243 -45.418 1.00 50.72 461 ALA A CA 1
ATOM 3524 C C . ALA A 1 461 ? 21.549 -9.352 -46.684 1.00 50.72 461 ALA A C 1
ATOM 3526 O O . ALA A 1 461 ? 22.654 -9.159 -47.190 1.00 50.72 461 ALA A O 1
ATOM 3527 N N . ASP A 1 462 ? 20.455 -8.764 -47.172 1.00 50.12 462 ASP A N 1
ATOM 3528 C CA . ASP A 1 462 ? 20.433 -8.012 -48.440 1.00 50.12 462 ASP A CA 1
ATOM 3529 C C . ASP A 1 462 ? 20.751 -6.511 -48.303 1.00 50.12 462 ASP A C 1
ATOM 3531 O O . ASP A 1 462 ? 20.938 -5.823 -49.304 1.00 50.12 462 ASP A O 1
ATOM 3535 N N . ALA A 1 463 ? 20.906 -5.988 -47.080 1.00 49.06 463 ALA A N 1
ATOM 3536 C CA . ALA A 1 463 ? 21.380 -4.613 -46.854 1.00 49.06 463 ALA A CA 1
ATOM 3537 C C . ALA A 1 463 ? 22.904 -4.450 -47.058 1.00 49.06 463 ALA A C 1
ATOM 3539 O O . ALA A 1 463 ? 23.461 -3.378 -46.821 1.00 49.06 463 ALA A O 1
ATOM 3540 N N . ALA A 1 464 ? 23.596 -5.498 -47.523 1.00 46.00 464 ALA A N 1
ATOM 3541 C CA . ALA A 1 464 ? 25.014 -5.487 -47.876 1.00 46.00 464 ALA A CA 1
ATOM 3542 C C . ALA A 1 464 ? 25.290 -4.707 -49.181 1.00 46.00 464 ALA A C 1
ATOM 3544 O O . ALA A 1 464 ? 26.019 -5.157 -50.063 1.00 46.00 464 ALA A O 1
ATOM 3545 N N . SER A 1 465 ? 24.735 -3.505 -49.324 1.00 43.31 465 SER A N 1
ATOM 3546 C CA . SER A 1 465 ? 25.150 -2.569 -50.361 1.00 43.31 465 SER A CA 1
ATOM 3547 C C . SER A 1 465 ? 26.489 -1.950 -49.966 1.00 43.31 465 SER A C 1
ATOM 3549 O O . SER A 1 465 ? 26.512 -0.935 -49.279 1.00 43.31 465 SER A O 1
ATOM 3551 N N . SER A 1 466 ? 27.585 -2.611 -50.355 1.00 45.84 466 SER A N 1
ATOM 3552 C CA . SER A 1 466 ? 28.836 -2.056 -50.917 1.00 45.84 466 SER A CA 1
ATOM 3553 C C . SER A 1 466 ? 29.465 -0.768 -50.339 1.00 45.84 466 SER A C 1
ATOM 3555 O O . SER A 1 466 ? 30.327 -0.177 -50.990 1.00 45.84 466 SER A O 1
ATOM 3557 N N . ARG A 1 467 ? 29.082 -0.302 -49.151 1.00 49.75 467 ARG A N 1
ATOM 3558 C CA . ARG A 1 467 ? 29.570 0.935 -48.534 1.00 49.75 467 ARG A CA 1
ATOM 3559 C C . ARG A 1 467 ? 30.509 0.581 -47.384 1.00 49.75 467 ARG A C 1
ATOM 3561 O O . ARG A 1 467 ? 30.054 0.105 -46.356 1.00 49.75 467 ARG A O 1
ATOM 3568 N N . THR A 1 468 ? 31.805 0.768 -47.652 1.00 54.25 468 THR A N 1
ATOM 3569 C CA . THR A 1 468 ? 32.920 1.002 -46.708 1.00 54.25 468 THR A CA 1
ATOM 3570 C C . THR A 1 468 ? 33.091 0.040 -45.515 1.00 54.25 468 THR A C 1
ATOM 3572 O O . THR A 1 468 ? 32.220 -0.140 -44.677 1.00 54.25 468 THR A O 1
ATOM 3575 N N . ARG A 1 469 ? 34.290 -0.551 -45.382 1.00 68.75 469 ARG A N 1
ATOM 3576 C CA . ARG A 1 469 ? 34.706 -1.282 -44.170 1.00 68.75 469 ARG A CA 1
ATOM 3577 C C . ARG A 1 469 ? 34.969 -0.267 -43.051 1.00 68.75 469 ARG A C 1
ATOM 3579 O O . ARG A 1 469 ? 36.007 0.383 -43.077 1.00 68.75 469 ARG A O 1
ATOM 3586 N N . PHE A 1 470 ? 34.047 -0.130 -42.107 1.00 80.69 470 PHE A N 1
ATOM 3587 C CA . PHE A 1 470 ? 34.236 0.629 -40.867 1.00 80.69 470 PHE A CA 1
ATOM 3588 C C . PHE A 1 470 ? 34.152 -0.300 -39.648 1.00 80.69 470 PHE A C 1
ATOM 3590 O O . PHE A 1 470 ? 33.647 -1.419 -39.754 1.00 80.69 470 PHE A O 1
ATOM 3597 N N . ASP A 1 471 ? 34.675 0.153 -38.507 1.00 84.06 471 ASP A N 1
ATOM 3598 C CA . ASP A 1 471 ? 34.653 -0.604 -37.253 1.00 84.06 471 ASP A CA 1
ATOM 3599 C C . ASP A 1 471 ? 33.213 -0.787 -36.733 1.00 84.06 471 ASP A C 1
ATOM 3601 O O . ASP A 1 471 ? 32.432 0.163 -36.671 1.00 84.06 471 ASP A O 1
ATOM 3605 N N . ALA A 1 472 ? 32.856 -2.021 -36.370 1.00 87.69 472 ALA A N 1
ATOM 3606 C CA . ALA A 1 472 ? 31.545 -2.365 -35.823 1.00 87.69 472 ALA A CA 1
ATOM 3607 C C . ALA A 1 472 ? 31.419 -2.029 -34.329 1.00 87.69 472 ALA A C 1
ATOM 3609 O O . ALA A 1 472 ? 30.299 -1.920 -33.829 1.00 87.69 472 ALA A O 1
ATOM 3610 N N . THR A 1 473 ? 32.538 -1.865 -33.617 1.00 91.44 473 THR A N 1
ATOM 3611 C CA . THR A 1 473 ? 32.577 -1.760 -32.149 1.00 91.44 473 THR A CA 1
ATOM 3612 C C . THR A 1 473 ? 31.680 -0.643 -31.592 1.00 91.44 473 THR A C 1
ATOM 3614 O O . THR A 1 473 ? 30.857 -0.938 -30.723 1.00 91.44 473 THR A O 1
ATOM 3617 N N . PRO A 1 474 ? 31.697 0.602 -32.119 1.00 90.56 474 PRO A N 1
ATOM 3618 C CA . PRO A 1 474 ? 30.835 1.672 -31.601 1.00 90.56 474 PRO A CA 1
ATOM 3619 C C . PRO A 1 474 ? 29.336 1.405 -31.815 1.00 90.56 474 PRO A C 1
ATOM 3621 O O . PRO A 1 474 ? 28.503 1.803 -31.000 1.00 90.56 474 PRO A O 1
ATOM 3624 N N . LEU A 1 475 ? 28.984 0.711 -32.906 1.00 92.56 475 LEU A N 1
ATOM 3625 C CA . LEU A 1 475 ? 27.607 0.312 -33.215 1.00 92.56 475 LEU A CA 1
ATOM 3626 C C . LEU A 1 475 ? 27.150 -0.825 -32.290 1.00 92.56 475 LEU A C 1
ATOM 3628 O O . LEU A 1 475 ? 26.014 -0.821 -31.813 1.00 92.56 475 LEU A O 1
ATOM 3632 N N . ALA A 1 476 ? 28.042 -1.778 -32.016 1.00 93.06 476 ALA A N 1
ATOM 3633 C CA . ALA A 1 476 ? 27.797 -2.901 -31.122 1.00 93.06 476 ALA A CA 1
ATOM 3634 C C . ALA A 1 476 ? 27.623 -2.448 -29.666 1.00 93.06 476 ALA A C 1
ATOM 3636 O O . ALA A 1 476 ? 26.672 -2.877 -29.013 1.00 93.06 476 ALA A O 1
ATOM 3637 N N . ASP A 1 477 ? 28.467 -1.529 -29.185 1.00 93.75 477 ASP A N 1
ATOM 3638 C CA . ASP A 1 477 ? 28.331 -0.917 -27.860 1.00 93.75 477 ASP A CA 1
ATOM 3639 C C . ASP A 1 477 ? 26.982 -0.187 -27.715 1.00 93.75 477 ASP A C 1
ATOM 3641 O O . ASP A 1 477 ? 26.289 -0.353 -26.710 1.00 93.75 477 ASP A O 1
ATOM 3645 N N . ALA A 1 478 ? 26.564 0.574 -28.734 1.00 91.50 478 ALA A N 1
ATOM 3646 C CA . ALA A 1 478 ? 25.271 1.260 -28.734 1.00 91.50 478 ALA A CA 1
ATOM 3647 C C . ALA A 1 478 ? 24.088 0.279 -28.685 1.00 91.50 478 ALA A C 1
ATOM 3649 O O . ALA A 1 478 ? 23.116 0.496 -27.955 1.00 91.50 478 ALA A O 1
ATOM 3650 N N . ALA A 1 479 ? 24.168 -0.817 -29.443 1.00 93.38 479 ALA A N 1
ATOM 3651 C CA . ALA A 1 479 ? 23.139 -1.847 -29.435 1.00 93.38 479 ALA A CA 1
ATOM 3652 C C . ALA A 1 479 ? 23.084 -2.599 -28.093 1.00 93.38 479 ALA A C 1
ATOM 3654 O O . ALA A 1 479 ? 21.999 -2.806 -27.546 1.00 93.38 479 ALA A O 1
ATOM 3655 N N . ALA A 1 480 ? 24.241 -2.938 -27.521 1.00 93.69 480 ALA A N 1
ATOM 3656 C CA . ALA A 1 480 ? 24.364 -3.550 -26.200 1.00 93.69 480 ALA A CA 1
ATOM 3657 C C . ALA A 1 480 ? 23.786 -2.644 -25.094 1.00 93.69 480 ALA A C 1
ATOM 3659 O O . ALA A 1 480 ? 23.029 -3.105 -24.234 1.00 93.69 480 ALA A O 1
ATOM 3660 N N . PHE A 1 481 ? 24.049 -1.335 -25.172 1.00 91.75 481 PHE A N 1
ATOM 3661 C CA . PHE A 1 481 ? 23.469 -0.330 -24.282 1.00 91.75 481 PHE A CA 1
ATOM 3662 C C . PHE A 1 481 ? 21.934 -0.302 -24.351 1.00 91.75 481 PHE A C 1
ATOM 3664 O O . PHE A 1 481 ? 21.268 -0.349 -23.315 1.00 91.75 481 PHE A O 1
ATOM 3671 N N . LEU A 1 482 ? 21.352 -0.292 -25.556 1.00 90.19 482 LEU A N 1
ATOM 3672 C CA . LEU A 1 482 ? 19.894 -0.303 -25.750 1.00 90.19 482 LEU A CA 1
ATOM 3673 C C . LEU A 1 482 ? 19.229 -1.577 -25.209 1.00 90.19 482 LEU A C 1
ATOM 3675 O O . LEU A 1 482 ? 18.147 -1.508 -24.609 1.00 90.19 482 LEU A O 1
ATOM 3679 N N . LEU A 1 483 ? 19.897 -2.724 -25.370 1.00 92.25 483 LEU A N 1
ATOM 3680 C CA . LEU A 1 483 ? 19.491 -4.014 -24.803 1.00 92.25 483 LEU A CA 1
ATOM 3681 C C . LEU A 1 483 ? 19.691 -4.087 -23.280 1.00 92.25 483 LEU A C 1
ATOM 3683 O O . LEU A 1 483 ? 19.109 -4.954 -22.630 1.00 92.25 483 LEU A O 1
ATOM 3687 N N . GLY A 1 484 ? 20.435 -3.148 -22.693 1.00 88.94 484 GLY A N 1
ATOM 3688 C CA . GLY A 1 484 ? 20.637 -3.023 -21.252 1.00 88.94 484 GLY A CA 1
ATOM 3689 C C . GLY A 1 484 ? 21.713 -3.941 -20.671 1.00 88.94 484 GLY A C 1
ATOM 3690 O O . GLY A 1 484 ? 21.759 -4.078 -19.448 1.00 88.94 484 GLY A O 1
ATOM 3691 N N . ASP A 1 485 ? 22.558 -4.540 -21.514 1.00 90.50 485 ASP A N 1
ATOM 3692 C CA . ASP A 1 485 ? 23.675 -5.397 -21.111 1.00 90.50 485 ASP A CA 1
ATOM 3693 C C . ASP A 1 485 ? 24.901 -5.143 -22.002 1.00 90.50 485 ASP A C 1
ATOM 3695 O O . ASP A 1 485 ? 24.977 -5.607 -23.141 1.00 90.50 485 ASP A O 1
ATOM 3699 N N . MET A 1 486 ? 25.881 -4.410 -21.463 1.00 90.62 486 MET A N 1
ATOM 3700 C CA . MET A 1 486 ? 27.119 -4.076 -22.175 1.00 90.62 486 MET A CA 1
ATOM 3701 C C . MET A 1 486 ? 28.003 -5.298 -22.460 1.00 90.62 486 MET A C 1
ATOM 3703 O O . MET A 1 486 ? 28.838 -5.226 -23.360 1.00 90.62 486 MET A O 1
ATOM 3707 N N . ALA A 1 487 ? 27.813 -6.429 -21.766 1.00 90.75 487 ALA A N 1
ATOM 3708 C CA . ALA A 1 487 ? 28.555 -7.659 -22.051 1.00 90.75 487 ALA A CA 1
ATOM 3709 C C . ALA A 1 487 ? 28.228 -8.231 -23.444 1.00 90.75 487 ALA A C 1
ATOM 3711 O O . ALA A 1 487 ? 28.989 -9.028 -23.990 1.00 90.75 487 ALA A O 1
ATOM 3712 N N . LEU A 1 488 ? 27.120 -7.798 -24.059 1.00 92.19 488 LEU A N 1
ATOM 3713 C CA . LEU A 1 488 ? 26.748 -8.187 -25.419 1.00 92.19 488 LEU A CA 1
ATOM 3714 C C . LEU A 1 488 ? 27.589 -7.516 -26.502 1.00 92.19 488 LEU A C 1
ATOM 3716 O O . LEU A 1 488 ? 27.560 -7.983 -27.640 1.00 92.19 488 LEU A O 1
ATOM 3720 N N . SER A 1 489 ? 28.326 -6.453 -26.168 1.00 93.00 489 SER A N 1
ATOM 3721 C CA . SER A 1 489 ? 29.086 -5.675 -27.146 1.00 93.00 489 SER A CA 1
ATOM 3722 C C . SER A 1 489 ? 30.070 -6.542 -27.929 1.00 93.00 489 SER A C 1
ATOM 3724 O O . SER A 1 489 ? 30.032 -6.540 -29.154 1.00 93.00 489 SER A O 1
ATOM 3726 N N . GLU A 1 490 ? 30.856 -7.392 -27.259 1.00 92.50 490 GLU A N 1
ATOM 3727 C CA . GLU A 1 490 ? 31.824 -8.274 -27.932 1.00 92.50 490 GLU A CA 1
ATOM 3728 C C . GLU A 1 490 ? 31.145 -9.242 -28.912 1.00 92.50 490 GLU A C 1
ATOM 3730 O O . GLU A 1 490 ? 31.619 -9.465 -30.027 1.00 92.50 490 GLU A O 1
ATOM 3735 N N . ARG A 1 491 ? 29.989 -9.792 -28.520 1.00 93.56 491 ARG A N 1
ATOM 3736 C CA . ARG A 1 491 ? 29.221 -10.728 -29.353 1.00 93.56 491 ARG A CA 1
ATOM 3737 C C . ARG A 1 491 ? 28.597 -10.036 -30.565 1.00 93.56 491 ARG A C 1
ATOM 3739 O O . ARG A 1 491 ? 28.544 -10.634 -31.636 1.00 93.56 491 ARG A O 1
ATOM 3746 N N . LEU A 1 492 ? 28.127 -8.801 -30.398 1.00 91.62 492 LEU A N 1
ATOM 3747 C CA . LEU A 1 492 ? 27.556 -7.984 -31.470 1.00 91.62 492 LEU A CA 1
ATOM 3748 C C . LEU A 1 492 ? 28.642 -7.409 -32.391 1.00 91.62 492 LEU A C 1
ATOM 3750 O O . LEU A 1 492 ? 28.424 -7.319 -33.594 1.00 91.62 492 LEU A O 1
ATOM 3754 N N . ALA A 1 493 ? 29.824 -7.083 -31.866 1.00 90.19 493 ALA A N 1
ATOM 3755 C CA . ALA A 1 493 ? 30.966 -6.597 -32.642 1.00 90.19 493 ALA A CA 1
ATOM 3756 C C . ALA A 1 493 ? 31.537 -7.673 -33.580 1.00 90.19 493 ALA A C 1
ATOM 3758 O O . ALA A 1 493 ? 32.125 -7.349 -34.609 1.00 90.19 493 ALA A O 1
ATOM 3759 N N . ALA A 1 494 ? 31.319 -8.956 -33.268 1.00 91.00 494 ALA A N 1
ATOM 3760 C CA . ALA A 1 494 ? 31.645 -10.067 -34.160 1.00 91.00 494 ALA A CA 1
ATOM 3761 C C . ALA A 1 494 ? 30.733 -10.142 -35.403 1.00 91.00 494 ALA A C 1
ATOM 3763 O O . ALA A 1 494 ? 31.043 -10.867 -36.352 1.00 91.00 494 ALA A O 1
ATOM 3764 N N . TRP A 1 495 ? 29.599 -9.429 -35.421 1.00 89.31 495 TRP A N 1
ATOM 3765 C CA . TRP A 1 495 ? 28.737 -9.352 -36.599 1.00 89.31 495 TRP A CA 1
ATOM 3766 C C . TRP A 1 495 ? 29.321 -8.380 -37.634 1.00 89.31 495 TRP A C 1
ATOM 3768 O O . TRP A 1 495 ? 30.007 -7.424 -37.275 1.00 89.31 495 TRP A O 1
ATOM 3778 N N . PRO A 1 496 ? 29.022 -8.554 -38.936 1.00 88.50 496 PRO A N 1
ATOM 3779 C CA . PRO A 1 496 ? 29.419 -7.576 -39.943 1.00 88.50 496 PRO A CA 1
ATOM 3780 C C . PRO A 1 496 ? 28.882 -6.177 -39.601 1.00 88.50 496 PRO A C 1
ATOM 3782 O O . PRO A 1 496 ? 27.683 -6.030 -39.365 1.00 88.50 496 PRO A O 1
ATOM 3785 N N . ALA A 1 497 ? 29.731 -5.143 -39.641 1.00 87.44 497 ALA A N 1
ATOM 3786 C CA . ALA A 1 497 ? 29.340 -3.764 -39.315 1.00 87.44 497 ALA A CA 1
ATOM 3787 C C . ALA A 1 497 ? 28.059 -3.278 -40.039 1.00 87.44 497 ALA A C 1
ATOM 3789 O O . ALA A 1 497 ? 27.202 -2.690 -39.378 1.00 87.44 497 ALA A O 1
ATOM 3790 N N . PRO A 1 498 ? 27.833 -3.593 -41.337 1.00 87.25 498 PRO A N 1
ATOM 3791 C CA . PRO A 1 498 ? 26.580 -3.248 -42.017 1.00 87.25 498 PRO A CA 1
ATOM 3792 C C . PRO A 1 498 ? 25.335 -3.899 -41.402 1.00 87.25 498 PRO A C 1
ATOM 3794 O O . PRO A 1 498 ? 24.258 -3.315 -41.427 1.00 87.25 498 PRO A O 1
ATOM 3797 N N . LYS A 1 499 ? 25.469 -5.097 -40.823 1.00 87.62 499 LYS A N 1
ATOM 3798 C CA . LYS A 1 499 ? 24.369 -5.808 -40.160 1.00 87.62 499 LYS A CA 1
ATOM 3799 C C . LYS A 1 499 ? 23.994 -5.138 -38.839 1.00 87.62 499 LYS A C 1
ATOM 3801 O O . LYS A 1 499 ? 22.812 -4.978 -38.553 1.00 87.62 499 LYS A O 1
ATOM 3806 N N . VAL A 1 500 ? 24.990 -4.713 -38.057 1.00 90.00 500 VAL A N 1
ATOM 3807 C CA . VAL A 1 500 ? 24.765 -3.967 -36.806 1.00 90.00 500 VAL A CA 1
ATOM 3808 C C . VAL A 1 500 ? 24.202 -2.574 -37.102 1.00 90.00 500 VAL A C 1
ATOM 3810 O O . VAL A 1 500 ? 23.303 -2.113 -36.406 1.00 90.00 500 VAL A O 1
ATOM 3813 N N . LEU A 1 501 ? 24.657 -1.925 -38.178 1.00 89.69 501 LEU A N 1
ATOM 3814 C CA . LEU A 1 501 ? 24.073 -0.667 -38.642 1.00 89.69 501 LEU A CA 1
ATOM 3815 C C . LEU A 1 501 ? 22.598 -0.840 -39.031 1.00 89.69 501 LEU A C 1
ATOM 3817 O O . LEU A 1 501 ? 21.758 -0.099 -38.531 1.00 89.69 501 LEU A O 1
ATOM 3821 N N . ALA A 1 502 ? 22.273 -1.854 -39.840 1.00 87.00 502 ALA A N 1
ATOM 3822 C CA . ALA A 1 502 ? 20.894 -2.160 -40.227 1.00 87.00 502 ALA A CA 1
ATOM 3823 C C . ALA A 1 502 ? 19.998 -2.454 -39.011 1.00 87.00 502 ALA A C 1
ATOM 3825 O O . ALA A 1 502 ? 18.812 -2.120 -39.010 1.00 87.00 502 ALA A O 1
ATOM 3826 N N . LEU A 1 503 ? 20.558 -3.049 -37.951 1.00 89.94 503 LEU A N 1
ATOM 3827 C CA . LEU A 1 503 ? 19.845 -3.231 -36.691 1.00 89.94 503 LEU A CA 1
ATOM 3828 C C . LEU A 1 503 ? 19.464 -1.888 -36.054 1.00 89.94 503 LEU A C 1
ATOM 3830 O O . LEU A 1 503 ? 18.308 -1.684 -35.690 1.00 89.94 503 LEU A O 1
ATOM 3834 N N . LEU A 1 504 ? 20.424 -0.968 -35.937 1.00 89.12 504 LEU A N 1
ATOM 3835 C CA . LEU A 1 504 ? 20.175 0.362 -35.383 1.00 89.12 504 LEU A CA 1
ATOM 3836 C C . LEU A 1 504 ? 19.203 1.163 -36.264 1.00 89.12 504 LEU A C 1
ATOM 3838 O O . LEU A 1 504 ? 18.318 1.833 -35.736 1.00 89.12 504 LEU A O 1
ATOM 3842 N N . GLU A 1 505 ? 19.308 1.062 -37.592 1.00 86.88 505 GLU A N 1
ATOM 3843 C CA . GLU A 1 505 ? 18.366 1.673 -38.542 1.00 86.88 505 GLU A CA 1
ATOM 3844 C C . GLU A 1 505 ? 16.940 1.133 -38.362 1.00 86.88 505 GLU A C 1
ATOM 3846 O O . GLU A 1 505 ? 15.989 1.917 -38.328 1.00 86.88 505 GLU A O 1
ATOM 3851 N N . ASN A 1 506 ? 16.778 -0.182 -38.159 1.00 86.38 506 ASN A N 1
ATOM 3852 C CA . ASN A 1 506 ? 15.482 -0.779 -37.826 1.00 86.38 506 ASN A CA 1
ATOM 3853 C C . ASN A 1 506 ? 14.899 -0.157 -36.549 1.00 86.38 506 ASN A C 1
ATOM 3855 O O . ASN A 1 506 ? 13.709 0.155 -36.515 1.00 86.38 506 ASN A O 1
ATOM 3859 N N . TRP A 1 507 ? 15.739 0.120 -35.548 1.00 85.56 507 TRP A N 1
ATOM 3860 C CA . TRP A 1 507 ? 15.365 0.798 -34.300 1.00 85.56 507 TRP A CA 1
ATOM 3861 C C . TRP A 1 507 ? 15.212 2.322 -34.419 1.00 85.56 507 TRP A C 1
ATOM 3863 O O . TRP A 1 507 ? 14.997 2.998 -33.414 1.00 85.56 507 TRP A O 1
ATOM 3873 N N . GLY A 1 508 ? 15.271 2.868 -35.636 1.00 83.44 508 GLY A N 1
ATOM 3874 C CA . GLY A 1 508 ? 15.042 4.284 -35.907 1.00 83.44 508 GLY A CA 1
ATOM 3875 C C . GLY A 1 508 ? 16.301 5.148 -35.881 1.00 83.44 508 GLY A C 1
ATOM 3876 O O . GLY A 1 508 ? 16.188 6.363 -35.712 1.00 83.44 508 GLY A O 1
ATOM 3877 N N . ALA A 1 509 ? 17.491 4.563 -36.046 1.00 83.81 509 ALA A N 1
ATOM 3878 C CA . ALA A 1 509 ? 18.713 5.344 -36.178 1.00 83.81 509 ALA A CA 1
ATOM 3879 C C . ALA A 1 509 ? 18.683 6.257 -37.399 1.00 83.81 509 ALA A C 1
ATOM 3881 O O . ALA A 1 509 ? 18.362 5.849 -38.514 1.00 83.81 509 ALA A O 1
ATOM 3882 N N . THR A 1 510 ? 19.066 7.509 -37.171 1.00 83.69 510 THR A N 1
ATOM 3883 C CA . THR A 1 510 ? 19.326 8.467 -38.237 1.00 83.69 510 THR A CA 1
ATOM 3884 C C . THR A 1 510 ? 20.800 8.372 -38.599 1.00 83.69 510 THR A C 1
ATOM 3886 O O . THR A 1 510 ? 21.667 8.651 -37.771 1.00 83.69 510 THR A O 1
ATOM 3889 N N . VAL A 1 511 ? 21.082 7.954 -39.828 1.00 84.88 511 VAL A N 1
ATOM 3890 C CA . VAL A 1 511 ? 22.446 7.803 -40.337 1.00 84.88 511 VAL A CA 1
ATOM 3891 C C . VAL A 1 511 ? 22.776 9.005 -41.212 1.00 84.88 511 VAL A C 1
ATOM 3893 O O . VAL A 1 511 ? 22.096 9.258 -42.208 1.00 84.88 511 VAL A O 1
ATOM 3896 N N . THR A 1 512 ? 23.812 9.759 -40.854 1.00 83.06 512 THR A N 1
ATOM 3897 C CA . THR A 1 512 ? 24.269 10.919 -41.632 1.00 83.06 512 THR A CA 1
ATOM 3898 C C . THR A 1 512 ? 25.778 10.874 -41.854 1.00 83.06 512 THR A C 1
ATOM 3900 O O . THR A 1 512 ? 26.503 10.335 -41.019 1.00 83.06 512 THR A O 1
ATOM 3903 N N . PRO A 1 513 ? 26.288 11.453 -42.954 1.00 82.50 513 PRO A N 1
ATOM 3904 C CA . PRO A 1 513 ? 27.727 11.608 -43.129 1.00 82.50 513 PRO A CA 1
ATOM 3905 C C . PRO A 1 513 ? 28.296 12.535 -42.049 1.00 82.50 513 PRO A C 1
ATOM 3907 O O . PRO A 1 513 ? 27.658 13.522 -41.661 1.00 82.50 513 PRO A O 1
ATOM 3910 N N . ALA A 1 514 ? 29.492 12.220 -41.561 1.00 76.00 514 ALA A N 1
ATOM 3911 C CA . ALA A 1 514 ? 30.213 13.060 -40.624 1.00 76.00 514 ALA A CA 1
ATOM 3912 C C . ALA A 1 514 ? 30.507 14.429 -41.277 1.00 76.00 514 ALA A C 1
ATOM 3914 O O . ALA A 1 514 ? 30.881 14.496 -42.452 1.00 76.00 514 ALA A O 1
ATOM 3915 N N . PRO A 1 515 ? 30.324 15.553 -40.558 1.00 71.25 515 PRO A N 1
ATOM 3916 C CA . PRO A 1 515 ? 30.714 16.863 -41.065 1.00 71.25 515 PRO A CA 1
ATOM 3917 C C . PRO A 1 515 ? 32.199 16.883 -41.447 1.00 71.25 515 PRO A C 1
ATOM 3919 O O . PRO A 1 515 ? 33.010 16.279 -40.758 1.00 71.25 515 PRO A O 1
ATOM 3922 N N . GLN A 1 516 ? 32.582 17.665 -42.461 1.00 71.88 516 GLN A N 1
ATOM 3923 C CA . GLN A 1 516 ? 33.991 17.789 -42.887 1.00 71.88 516 GLN A CA 1
ATOM 3924 C C . GLN A 1 516 ? 34.958 18.205 -41.762 1.00 71.88 516 GLN A C 1
ATOM 3926 O O . GLN A 1 516 ? 36.154 17.971 -41.864 1.00 71.88 516 GLN A O 1
ATOM 3931 N N . SER A 1 517 ? 34.449 18.842 -40.705 1.00 67.69 517 SER A N 1
ATOM 3932 C CA . SER A 1 517 ? 35.216 19.267 -39.533 1.00 67.69 517 SER A CA 1
ATOM 3933 C C . SER A 1 517 ? 35.258 18.227 -38.402 1.00 67.69 517 SER A C 1
ATOM 3935 O O . SER A 1 517 ? 35.738 18.545 -37.319 1.00 67.69 517 SER A O 1
ATOM 3937 N N . PHE A 1 518 ? 34.673 17.040 -38.588 1.00 72.75 518 PHE A N 1
ATOM 3938 C CA . PHE A 1 518 ? 34.662 15.967 -37.595 1.00 72.75 518 PHE A CA 1
ATOM 3939 C C . PHE A 1 518 ? 35.912 15.084 -37.759 1.00 72.75 518 PHE A C 1
ATOM 3941 O O . PHE A 1 518 ? 36.263 14.766 -38.897 1.00 72.75 518 PHE A O 1
ATOM 3948 N N . PRO A 1 519 ? 36.588 14.666 -36.672 1.00 72.38 519 PRO A N 1
ATOM 3949 C CA . PRO A 1 519 ? 37.774 13.818 -36.768 1.00 72.38 519 PRO A CA 1
ATOM 3950 C C . PRO A 1 519 ? 37.449 12.487 -37.448 1.00 72.38 519 PRO A C 1
ATOM 3952 O O . PRO A 1 519 ? 36.600 11.731 -36.973 1.00 72.38 519 PRO A O 1
ATOM 3955 N N . ALA A 1 520 ? 38.142 12.182 -38.547 1.00 79.56 520 ALA A N 1
ATOM 3956 C CA . ALA A 1 520 ? 37.902 10.964 -39.322 1.00 79.56 520 ALA A CA 1
ATOM 3957 C C . ALA A 1 520 ? 38.137 9.686 -38.493 1.00 79.56 520 ALA A C 1
ATOM 3959 O O . ALA A 1 520 ? 37.414 8.708 -38.640 1.00 79.56 520 ALA A O 1
ATOM 3960 N N . GLU A 1 521 ? 39.101 9.722 -37.572 1.00 80.12 521 GLU A N 1
ATOM 3961 C CA . GLU A 1 521 ? 39.434 8.632 -36.642 1.00 80.12 521 GLU A CA 1
ATOM 3962 C C . GLU A 1 521 ? 38.359 8.351 -35.582 1.00 80.12 521 GLU A C 1
ATOM 3964 O O . GLU A 1 521 ? 38.333 7.271 -34.996 1.00 80.12 521 GLU A O 1
ATOM 3969 N N . ALA A 1 522 ? 37.449 9.298 -35.338 1.00 75.62 522 ALA A N 1
ATOM 3970 C CA . ALA A 1 522 ? 36.329 9.111 -34.422 1.00 75.62 522 ALA A CA 1
ATOM 3971 C C . ALA A 1 522 ? 35.099 8.492 -35.111 1.00 75.62 522 ALA A C 1
ATOM 3973 O O . ALA A 1 522 ? 34.163 8.088 -34.419 1.00 75.62 522 ALA A O 1
ATOM 3974 N N . ALA A 1 523 ? 35.082 8.409 -36.447 1.00 80.25 523 ALA A N 1
ATOM 3975 C CA . ALA A 1 523 ? 33.990 7.821 -37.216 1.00 80.25 523 ALA A CA 1
ATOM 3976 C C . ALA A 1 523 ? 34.194 6.297 -37.424 1.00 80.25 523 ALA A C 1
ATOM 3978 O O . ALA A 1 523 ? 35.293 5.882 -37.789 1.00 80.25 523 ALA A O 1
ATOM 3979 N N . PRO A 1 524 ? 33.158 5.446 -37.266 1.00 87.31 524 PRO A N 1
ATOM 3980 C CA . PRO A 1 524 ? 31.780 5.792 -36.937 1.00 87.31 524 PRO A CA 1
ATOM 3981 C C . PRO A 1 524 ? 31.608 6.276 -35.494 1.00 87.31 524 PRO A C 1
ATOM 3983 O O . PRO A 1 524 ? 32.157 5.701 -34.556 1.00 87.31 524 PRO A O 1
ATOM 3986 N N . PHE A 1 525 ? 30.798 7.322 -35.338 1.00 84.25 525 PHE A N 1
ATOM 3987 C CA . PHE A 1 525 ? 30.415 7.870 -34.040 1.00 84.25 525 PHE A CA 1
ATOM 3988 C C . PHE A 1 525 ? 28.926 7.644 -33.811 1.00 84.25 525 PHE A C 1
ATOM 3990 O O . PHE A 1 525 ? 28.106 7.984 -34.666 1.00 84.25 525 PHE A O 1
ATOM 3997 N N . VAL A 1 526 ? 28.573 7.077 -32.662 1.00 86.25 526 VAL A N 1
ATOM 3998 C CA . VAL A 1 526 ? 27.196 6.711 -32.330 1.00 86.25 526 VAL A CA 1
ATOM 3999 C C . VAL A 1 526 ? 26.786 7.392 -31.042 1.00 86.25 526 VAL A C 1
ATOM 4001 O O . VAL A 1 526 ? 27.495 7.314 -30.040 1.00 86.25 526 VAL A O 1
ATOM 4004 N N . VAL A 1 527 ? 25.616 8.023 -31.058 1.00 82.62 527 VAL A N 1
ATOM 4005 C CA . VAL A 1 527 ? 24.984 8.591 -29.866 1.00 82.62 527 VAL A CA 1
ATOM 4006 C C . VAL A 1 527 ? 23.604 7.990 -29.710 1.00 82.62 527 VAL A C 1
ATOM 4008 O O . VAL A 1 527 ? 22.802 8.001 -30.644 1.00 82.62 527 VAL A O 1
ATOM 4011 N N . VAL A 1 528 ? 23.322 7.509 -28.506 1.00 82.69 528 VAL A N 1
ATOM 4012 C CA . VAL A 1 528 ? 21.999 7.055 -28.098 1.00 82.69 528 VAL A CA 1
ATOM 4013 C C . VAL A 1 528 ? 21.531 7.920 -26.940 1.00 82.69 528 VAL A C 1
ATOM 4015 O O . VAL A 1 528 ? 22.240 8.081 -25.947 1.00 82.69 528 VAL A O 1
ATOM 4018 N N . ALA A 1 529 ? 20.318 8.446 -27.053 1.00 76.69 529 ALA A N 1
ATOM 4019 C CA . ALA A 1 529 ? 19.650 9.162 -25.982 1.00 76.69 529 ALA A CA 1
ATOM 4020 C C . ALA A 1 529 ? 18.269 8.561 -25.736 1.00 76.69 529 ALA A C 1
ATOM 4022 O O . ALA A 1 529 ? 17.417 8.562 -26.623 1.00 76.69 529 ALA A O 1
ATOM 4023 N N . GLN A 1 530 ? 18.026 8.072 -24.524 1.00 75.81 530 GLN A N 1
ATOM 4024 C CA . GLN A 1 530 ? 16.727 7.560 -24.116 1.00 75.81 530 GLN A CA 1
ATOM 4025 C C . GLN A 1 530 ? 16.155 8.430 -22.997 1.00 75.81 530 GLN A C 1
ATOM 4027 O O . GLN A 1 530 ? 16.675 8.481 -21.880 1.00 75.81 530 GLN A O 1
ATOM 4032 N N . LEU A 1 531 ? 15.060 9.125 -23.309 1.00 70.06 531 LEU A N 1
ATOM 4033 C CA . LEU A 1 531 ? 14.329 9.924 -22.335 1.00 70.06 531 LEU A CA 1
ATOM 4034 C C . LEU A 1 531 ? 13.291 9.074 -21.619 1.00 70.06 531 LEU A C 1
ATOM 4036 O O . LEU A 1 531 ? 12.430 8.447 -22.241 1.00 70.06 531 LEU A O 1
ATOM 4040 N N . LEU A 1 532 ? 13.342 9.132 -20.296 1.00 68.44 532 LEU A N 1
ATOM 4041 C CA . LEU A 1 532 ? 12.511 8.349 -19.412 1.00 68.44 532 LEU A CA 1
ATOM 4042 C C . LEU A 1 532 ? 11.707 9.271 -18.478 1.00 68.44 532 LEU A C 1
ATOM 4044 O O . LEU A 1 532 ? 12.044 10.446 -18.316 1.00 68.44 532 LEU A O 1
ATOM 4048 N N . PRO A 1 533 ? 10.619 8.784 -17.854 1.00 62.16 533 PRO A N 1
ATOM 4049 C CA . PRO A 1 533 ? 9.797 9.618 -16.974 1.00 62.16 533 PRO A CA 1
ATOM 4050 C C . PRO A 1 533 ? 10.563 10.197 -15.779 1.00 62.16 533 PRO A C 1
ATOM 4052 O O . PRO A 1 533 ? 10.276 11.322 -15.367 1.00 62.16 533 PRO A O 1
ATOM 4055 N N . ASP A 1 534 ? 11.507 9.415 -15.258 1.00 63.72 534 ASP A N 1
ATOM 4056 C CA . ASP A 1 534 ? 12.288 9.607 -14.036 1.00 63.72 534 ASP A CA 1
ATOM 4057 C C . ASP A 1 534 ? 13.756 9.970 -14.295 1.00 63.72 534 ASP A C 1
ATOM 4059 O O . ASP A 1 534 ? 14.415 10.499 -13.405 1.00 63.72 534 ASP A O 1
ATOM 4063 N N . GLN A 1 535 ? 14.276 9.719 -15.499 1.00 68.69 535 GLN A N 1
ATOM 4064 C CA . GLN A 1 535 ? 15.694 9.906 -15.803 1.00 68.69 535 GLN A CA 1
ATOM 4065 C C . GLN A 1 535 ? 15.969 10.113 -17.297 1.00 68.69 535 GLN A C 1
ATOM 4067 O O . GLN A 1 535 ? 15.081 10.051 -18.144 1.00 68.69 535 GLN A O 1
ATOM 4072 N N . VAL A 1 536 ? 17.229 10.344 -17.629 1.00 70.56 536 VAL A N 1
ATOM 4073 C CA . VAL A 1 536 ? 17.754 10.339 -18.992 1.00 70.56 536 VAL A CA 1
ATOM 4074 C C . VAL A 1 536 ? 18.928 9.375 -19.018 1.00 70.56 536 VAL A C 1
ATOM 4076 O O . VAL A 1 536 ? 19.838 9.507 -18.205 1.00 70.56 536 VAL A O 1
ATOM 4079 N N . GLU A 1 537 ? 18.912 8.432 -19.953 1.00 77.81 537 GLU A N 1
ATOM 4080 C CA . GLU A 1 537 ? 20.015 7.505 -20.213 1.00 77.81 537 GLU A CA 1
ATOM 4081 C C . GLU A 1 537 ? 20.708 7.900 -21.519 1.00 77.81 537 GLU A C 1
ATOM 4083 O O . GLU A 1 537 ? 20.047 8.050 -22.548 1.00 77.81 537 GLU A O 1
ATOM 4088 N N . LEU A 1 538 ? 22.031 8.060 -21.482 1.00 77.19 538 LEU A N 1
ATOM 4089 C CA . LEU A 1 538 ? 22.849 8.365 -22.650 1.00 77.19 538 LEU A CA 1
ATOM 4090 C C . LEU A 1 538 ? 23.978 7.368 -22.842 1.00 77.19 538 LEU A C 1
ATOM 4092 O O . LEU A 1 538 ? 24.623 6.946 -21.880 1.00 77.19 538 LEU A O 1
ATOM 4096 N N . PHE A 1 539 ? 24.291 7.138 -24.108 1.00 84.38 539 PHE A N 1
ATOM 4097 C CA . PHE A 1 539 ? 25.500 6.475 -24.555 1.00 84.38 539 PHE A CA 1
ATOM 4098 C C . PHE A 1 539 ? 26.134 7.266 -25.700 1.00 84.38 539 PHE A C 1
ATOM 4100 O O . PHE A 1 539 ? 25.430 7.762 -26.583 1.00 84.38 539 PHE A O 1
ATOM 4107 N N . ALA A 1 540 ? 27.461 7.349 -25.699 1.00 82.12 540 ALA A N 1
ATOM 4108 C CA . ALA A 1 540 ? 28.234 7.768 -26.858 1.00 82.12 540 ALA A CA 1
ATOM 4109 C C . ALA A 1 540 ? 29.443 6.846 -27.045 1.00 82.12 540 ALA A C 1
ATOM 4111 O O . ALA A 1 540 ? 30.124 6.518 -26.070 1.00 82.12 540 ALA A O 1
ATOM 4112 N N . GLY A 1 541 ? 29.712 6.468 -28.293 1.00 84.50 541 GLY A N 1
ATOM 4113 C CA . GLY A 1 541 ? 30.827 5.608 -28.683 1.00 84.50 541 GLY A CA 1
ATOM 4114 C C . GLY A 1 541 ? 31.454 6.062 -29.999 1.00 84.50 541 GLY A C 1
ATOM 4115 O O . GLY A 1 541 ? 30.745 6.519 -30.896 1.00 84.50 541 GLY A O 1
ATOM 4116 N N . ALA A 1 542 ? 32.774 5.940 -30.111 1.00 84.38 542 ALA A N 1
ATOM 4117 C CA . ALA A 1 542 ? 33.571 6.348 -31.266 1.00 84.38 542 ALA A CA 1
ATOM 4118 C C . ALA A 1 542 ? 34.557 5.244 -31.679 1.00 84.38 542 ALA A C 1
ATOM 4120 O O . ALA A 1 542 ? 34.992 4.450 -30.843 1.00 84.38 542 ALA A O 1
ATOM 4121 N N . ALA A 1 543 ? 34.957 5.226 -32.953 1.00 85.44 543 ALA A N 1
ATOM 4122 C CA . ALA A 1 543 ? 35.874 4.215 -33.500 1.00 85.44 543 ALA A CA 1
ATOM 4123 C C . ALA A 1 543 ? 37.293 4.253 -32.907 1.00 85.44 543 ALA A C 1
ATOM 4125 O O . ALA A 1 543 ? 38.004 3.254 -32.920 1.00 85.44 543 ALA A O 1
ATOM 4126 N N . ASN A 1 544 ? 37.693 5.378 -32.315 1.00 79.50 544 ASN A N 1
ATOM 4127 C CA . ASN A 1 544 ? 38.952 5.507 -31.580 1.00 79.50 544 ASN A CA 1
ATOM 4128 C C . ASN A 1 544 ? 38.930 4.822 -30.191 1.00 79.50 544 ASN A C 1
ATOM 4130 O O . ASN A 1 544 ? 39.836 5.031 -29.387 1.00 79.50 544 ASN A O 1
ATOM 4134 N N . GLY A 1 545 ? 37.877 4.058 -29.872 1.00 77.81 545 GLY A N 1
ATOM 4135 C CA . GLY A 1 545 ? 37.705 3.349 -28.602 1.00 77.81 545 GLY A CA 1
ATOM 4136 C C . GLY A 1 545 ? 37.139 4.202 -27.463 1.00 77.81 545 GLY A C 1
ATOM 4137 O O . GLY A 1 545 ? 36.905 3.687 -26.368 1.00 77.81 545 GLY A O 1
ATOM 4138 N N . SER A 1 546 ? 36.878 5.494 -27.690 1.00 75.62 546 SER A N 1
ATOM 4139 C CA . SER A 1 546 ? 36.211 6.337 -26.697 1.00 75.62 546 SER A CA 1
ATOM 4140 C C . SER A 1 546 ? 34.755 5.921 -26.530 1.00 75.62 546 SER A C 1
ATOM 4142 O O . SER A 1 546 ? 33.973 5.956 -27.479 1.00 75.62 546 SER A O 1
ATOM 4144 N N . ARG A 1 547 ? 34.376 5.580 -25.296 1.00 81.50 547 ARG A N 1
ATOM 4145 C CA . ARG A 1 547 ? 32.995 5.270 -24.919 1.00 81.50 547 ARG A CA 1
ATOM 4146 C C . ARG A 1 547 ? 32.631 5.912 -23.593 1.00 81.50 547 ARG A C 1
ATOM 4148 O O . ARG A 1 547 ? 33.458 5.996 -22.687 1.00 81.50 547 ARG A O 1
ATOM 4155 N N . SER A 1 548 ? 31.378 6.320 -23.449 1.00 78.19 548 SER A N 1
ATOM 4156 C CA . SER A 1 548 ? 30.841 6.742 -22.161 1.00 78.19 548 SER A CA 1
ATOM 4157 C C . SER A 1 548 ? 29.337 6.497 -22.092 1.00 78.19 548 SER A C 1
ATOM 4159 O O . SER A 1 548 ? 28.614 6.583 -23.085 1.00 78.19 548 SER A O 1
ATOM 4161 N N . THR A 1 549 ? 28.879 6.184 -20.887 1.00 79.50 549 THR A N 1
ATOM 4162 C CA . THR A 1 549 ? 27.474 6.002 -20.523 1.00 79.50 549 THR A CA 1
ATOM 4163 C C . THR A 1 549 ? 27.164 6.928 -19.364 1.00 79.50 549 THR A C 1
ATOM 4165 O O . THR A 1 549 ? 27.876 6.900 -18.359 1.00 79.50 549 THR A O 1
ATOM 4168 N N . GLN A 1 550 ? 26.103 7.722 -19.468 1.00 73.50 550 GLN A N 1
ATOM 4169 C CA . GLN A 1 550 ? 25.654 8.568 -18.364 1.00 73.50 550 GLN A CA 1
ATOM 4170 C C . GLN A 1 550 ? 24.172 8.363 -18.098 1.00 73.50 550 GLN A C 1
ATOM 4172 O O . GLN A 1 550 ? 23.383 8.035 -18.983 1.00 73.50 550 GLN A O 1
ATOM 4177 N N . THR A 1 551 ? 23.792 8.542 -16.841 1.00 72.12 551 THR A N 1
ATOM 4178 C CA . THR A 1 551 ? 22.400 8.522 -16.414 1.00 72.12 551 THR A CA 1
ATOM 4179 C C . THR A 1 551 ? 22.178 9.706 -15.494 1.00 72.12 551 THR A C 1
ATOM 4181 O O . THR A 1 551 ? 22.942 9.902 -14.552 1.00 72.12 551 THR A O 1
ATOM 4184 N N . TRP A 1 552 ? 21.144 10.494 -15.768 1.00 66.88 552 TRP A N 1
ATOM 4185 C CA . TRP A 1 552 ? 20.762 11.624 -14.926 1.00 66.88 552 TRP A CA 1
ATOM 4186 C C . TRP A 1 552 ? 19.341 11.458 -14.433 1.00 66.88 552 TRP A C 1
ATOM 4188 O O . TRP A 1 552 ? 18.442 11.198 -15.229 1.00 66.88 552 TRP A O 1
ATOM 4198 N N . GLU A 1 553 ? 19.128 11.670 -13.140 1.00 62.34 553 GLU A N 1
ATOM 4199 C CA . GLU A 1 553 ? 17.784 11.789 -12.587 1.00 62.34 553 GLU A CA 1
ATOM 4200 C C . GLU A 1 553 ? 17.106 13.054 -13.120 1.00 62.34 553 GLU A C 1
ATOM 4202 O O . GLU A 1 553 ? 17.721 14.114 -13.274 1.00 62.34 553 GLU A O 1
ATOM 4207 N N . ARG A 1 554 ? 15.811 12.952 -13.408 1.00 53.91 554 ARG A N 1
ATOM 4208 C CA . ARG A 1 554 ? 15.004 14.104 -13.788 1.00 53.91 554 ARG A CA 1
ATOM 4209 C C . ARG A 1 554 ? 14.865 15.023 -12.566 1.00 53.91 554 ARG A C 1
ATOM 4211 O O . ARG A 1 554 ? 14.405 14.558 -11.525 1.00 53.91 554 ARG A O 1
ATOM 4218 N N . PRO A 1 555 ? 15.197 16.323 -12.662 1.00 46.91 555 PRO A N 1
ATOM 4219 C CA . PRO A 1 555 ? 15.042 17.231 -11.529 1.00 46.91 555 PRO A CA 1
ATOM 4220 C C . PRO A 1 555 ? 13.569 17.296 -11.085 1.00 46.91 555 PRO A C 1
ATOM 4222 O O . PRO A 1 555 ? 12.679 17.515 -11.904 1.00 46.91 555 PRO A O 1
ATOM 4225 N N . GLU A 1 556 ? 13.311 17.129 -9.781 1.00 39.75 556 GLU A N 1
ATOM 4226 C CA . GLU A 1 556 ? 11.969 17.023 -9.164 1.00 39.75 556 GLU A CA 1
ATOM 4227 C C . GLU A 1 556 ? 11.071 18.283 -9.297 1.00 39.75 556 GLU A C 1
ATOM 4229 O O . GLU A 1 556 ? 9.980 18.318 -8.727 1.00 39.75 556 GLU A O 1
ATOM 4234 N N . ARG A 1 557 ? 11.471 19.339 -10.023 1.00 38.31 557 ARG A N 1
ATOM 4235 C CA . ARG A 1 557 ? 10.736 20.619 -10.061 1.00 38.31 557 ARG A CA 1
ATOM 4236 C C . ARG A 1 557 ? 10.305 21.055 -11.460 1.00 38.31 557 ARG A C 1
ATOM 4238 O O . ARG A 1 557 ? 11.140 21.258 -12.338 1.00 38.31 557 ARG A O 1
ATOM 4245 N N . ASP A 1 558 ? 9.002 21.331 -11.573 1.00 35.34 558 ASP A N 1
ATOM 4246 C CA . ASP A 1 558 ? 8.375 22.239 -12.543 1.00 35.34 558 ASP A CA 1
ATOM 4247 C C . ASP A 1 558 ? 8.981 23.651 -12.405 1.00 35.34 558 ASP A C 1
ATOM 4249 O O . ASP A 1 558 ? 8.383 24.567 -11.840 1.00 35.34 558 ASP A O 1
ATOM 4253 N N . TYR A 1 559 ? 10.202 23.853 -12.897 1.00 33.78 559 TYR A N 1
ATOM 4254 C CA . TYR A 1 559 ? 10.638 25.194 -13.262 1.00 33.78 559 TYR A CA 1
ATOM 4255 C C . TYR A 1 559 ? 9.979 25.516 -14.599 1.00 33.78 559 TYR A C 1
ATOM 4257 O O . TYR A 1 559 ? 10.315 24.940 -15.633 1.00 33.78 559 TYR A O 1
ATOM 4265 N N . GLY A 1 560 ? 8.974 26.394 -14.548 1.00 31.53 560 GLY A N 1
ATOM 4266 C CA . GLY A 1 560 ? 8.258 26.875 -15.720 1.00 31.53 560 GLY A CA 1
ATOM 4267 C C . GLY A 1 560 ? 9.216 27.230 -16.856 1.00 31.53 560 GLY A C 1
ATOM 4268 O O . GLY A 1 560 ? 10.124 28.033 -16.667 1.00 31.53 560 GLY A O 1
ATOM 4269 N N . ALA A 1 561 ? 9.008 26.597 -18.012 1.00 31.84 561 ALA A N 1
ATOM 4270 C CA . ALA A 1 561 ? 9.491 26.997 -19.335 1.00 31.84 561 ALA A CA 1
ATOM 4271 C C . ALA A 1 561 ? 10.929 27.564 -19.443 1.00 31.84 561 ALA A C 1
ATOM 4273 O O . ALA A 1 561 ? 11.192 28.390 -20.313 1.00 31.84 561 ALA A O 1
ATOM 4274 N N . THR A 1 562 ? 11.883 27.139 -18.609 1.00 31.47 562 THR A N 1
ATOM 4275 C CA . THR A 1 562 ? 13.258 27.657 -18.659 1.00 31.47 562 THR A CA 1
ATOM 4276 C C . THR A 1 562 ? 14.264 26.523 -18.527 1.00 31.47 562 THR A C 1
ATOM 4278 O O . THR A 1 562 ? 14.525 26.017 -17.447 1.00 31.47 562 THR A O 1
ATOM 4281 N N . ALA A 1 563 ? 14.760 26.113 -19.700 1.00 35.94 563 ALA A N 1
ATOM 4282 C CA . ALA A 1 563 ? 15.967 25.339 -19.978 1.00 35.94 563 ALA A CA 1
ATOM 4283 C C . ALA A 1 563 ? 16.400 24.306 -18.922 1.00 35.94 563 ALA A C 1
ATOM 4285 O O . ALA A 1 563 ? 16.982 24.632 -17.891 1.00 35.94 563 ALA A O 1
ATOM 4286 N N . TRP A 1 564 ? 16.296 23.028 -19.287 1.00 41.03 564 TRP A N 1
ATOM 4287 C CA . TRP A 1 564 ? 17.256 22.039 -18.808 1.00 41.03 564 TRP A CA 1
ATOM 4288 C C . TRP A 1 564 ? 18.663 22.601 -19.097 1.00 41.03 564 TRP A C 1
ATOM 4290 O O . TRP A 1 564 ? 19.009 22.868 -20.255 1.00 41.03 564 TRP A O 1
ATOM 4300 N N . ASN A 1 565 ? 19.448 22.866 -18.051 1.00 42.69 565 ASN A N 1
ATOM 4301 C CA . ASN A 1 565 ? 20.862 23.188 -18.207 1.00 42.69 565 ASN A CA 1
ATOM 4302 C C . ASN A 1 565 ? 21.533 21.914 -18.722 1.00 42.69 565 ASN A C 1
ATOM 4304 O O . ASN A 1 565 ? 21.636 20.931 -17.992 1.00 42.69 565 ASN A O 1
ATOM 4308 N N . GLY A 1 566 ? 21.867 21.907 -20.014 1.00 41.97 566 GLY A N 1
ATOM 4309 C CA . GLY A 1 566 ? 22.435 20.750 -20.695 1.00 41.97 566 GLY A CA 1
ATOM 4310 C C . GLY A 1 566 ? 23.672 20.234 -19.965 1.00 41.97 566 GLY A C 1
ATOM 4311 O O . GLY A 1 566 ? 24.545 21.015 -19.589 1.00 41.97 566 GLY A O 1
ATOM 4312 N N . GLY A 1 567 ? 23.744 18.919 -19.771 1.00 42.41 567 GLY A N 1
ATOM 4313 C CA . GLY A 1 567 ? 24.999 18.266 -19.434 1.00 42.41 567 GLY A CA 1
ATOM 4314 C C . GLY A 1 567 ? 25.911 18.348 -20.653 1.00 42.41 567 GLY A C 1
ATOM 4315 O O . GLY A 1 567 ? 25.675 17.671 -21.650 1.00 42.41 567 GLY A O 1
ATOM 4316 N N . GLY A 1 568 ? 26.920 19.215 -20.607 1.00 40.22 568 GLY A N 1
ATOM 4317 C CA . GLY A 1 568 ? 27.961 19.232 -21.628 1.00 40.22 568 GLY A CA 1
ATOM 4318 C C . GLY A 1 568 ? 28.761 17.935 -21.553 1.00 40.22 568 GLY A C 1
ATOM 4319 O O . GLY A 1 568 ? 29.195 17.542 -20.472 1.00 40.22 568 GLY A O 1
ATOM 4320 N N . TRP A 1 569 ? 28.937 17.268 -22.689 1.00 40.16 569 TRP A N 1
ATOM 4321 C CA . TRP A 1 569 ? 29.911 16.196 -22.822 1.00 40.16 569 TRP A CA 1
ATOM 4322 C C . TRP A 1 569 ? 31.185 16.773 -23.439 1.00 40.16 569 TRP A C 1
ATOM 4324 O O . TRP A 1 569 ? 31.165 17.647 -24.307 1.00 40.16 569 TRP A O 1
ATOM 4334 N N . THR A 1 570 ? 32.319 16.280 -22.975 1.00 41.88 570 THR A N 1
ATOM 4335 C CA . THR A 1 570 ? 33.615 16.474 -23.615 1.00 41.88 570 THR A CA 1
ATOM 4336 C C . THR A 1 570 ? 34.171 15.081 -23.845 1.00 41.88 570 THR A C 1
ATOM 4338 O O . THR A 1 570 ? 34.278 14.300 -22.901 1.00 41.88 570 THR A O 1
ATOM 4341 N N . LEU A 1 571 ? 34.469 14.741 -25.101 1.00 41.22 571 LEU A N 1
ATOM 4342 C CA . LEU A 1 571 ? 35.261 13.553 -25.407 1.00 41.22 571 LEU A CA 1
ATOM 4343 C C . LEU A 1 571 ? 36.628 13.756 -24.746 1.00 41.22 571 LEU A C 1
ATOM 4345 O O . LEU A 1 571 ? 37.397 14.606 -25.182 1.00 41.22 571 LEU A O 1
ATOM 4349 N N . ALA A 1 572 ? 36.896 13.047 -23.650 1.00 37.09 572 ALA A N 1
ATOM 4350 C CA . ALA A 1 572 ? 38.229 13.011 -23.066 1.00 37.09 572 ALA A CA 1
ATOM 4351 C C . ALA A 1 572 ? 39.102 12.061 -23.913 1.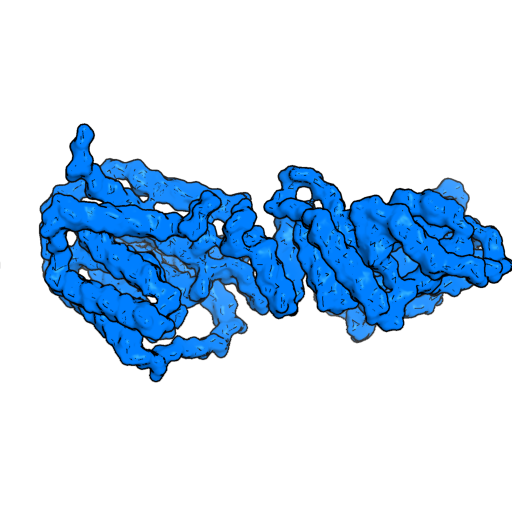00 37.09 572 ALA A C 1
ATOM 4353 O O . ALA A 1 572 ? 38.629 10.977 -24.258 1.00 37.09 572 ALA A O 1
ATOM 4354 N N . PRO A 1 573 ? 40.331 12.463 -24.278 1.00 39.38 573 PRO A N 1
ATOM 4355 C CA . PRO A 1 573 ? 41.140 11.774 -25.278 1.00 39.38 573 PRO A CA 1
ATOM 4356 C C . PRO A 1 573 ? 41.669 10.415 -24.799 1.00 39.38 573 PRO A C 1
ATOM 4358 O O . PRO A 1 573 ? 41.981 10.234 -23.621 1.00 39.38 573 PRO A O 1
ATOM 4361 N N . ALA A 1 574 ? 41.876 9.505 -25.755 1.00 34.09 574 ALA A N 1
ATOM 4362 C CA . ALA A 1 574 ? 43.044 8.635 -25.712 1.00 34.09 574 ALA A CA 1
ATOM 4363 C C . ALA A 1 574 ? 44.261 9.532 -25.993 1.00 34.09 574 ALA A C 1
ATOM 4365 O O . ALA A 1 574 ? 44.272 10.242 -26.990 1.00 34.09 574 ALA A O 1
ATOM 4366 N N . GLU A 1 575 ? 45.183 9.583 -25.035 1.00 35.16 575 GLU A N 1
ATOM 4367 C CA . GLU A 1 575 ? 46.482 10.270 -25.031 1.00 35.16 575 GLU A CA 1
ATOM 4368 C C . GLU A 1 575 ? 46.885 11.016 -26.331 1.00 35.16 575 GLU A C 1
ATOM 4370 O O . GLU A 1 575 ? 47.176 10.397 -27.347 1.00 35.16 575 GLU A O 1
ATOM 4375 N N . TYR A 1 576 ? 47.005 12.351 -26.222 1.00 35.69 576 TYR A N 1
ATOM 4376 C CA . TYR A 1 576 ? 47.535 13.320 -27.206 1.00 35.69 576 TYR A CA 1
ATOM 4377 C C . TYR A 1 576 ? 46.657 13.658 -28.434 1.00 35.69 576 TYR A C 1
ATOM 4379 O O . TYR A 1 576 ? 46.762 13.022 -29.475 1.00 35.69 576 TYR A O 1
ATOM 4387 N N . GLY A 1 577 ? 45.905 14.772 -28.377 1.00 42.16 577 GLY A N 1
ATOM 4388 C CA . GLY A 1 577 ? 45.347 15.420 -29.579 1.00 42.16 577 GLY A CA 1
ATOM 4389 C C . GLY A 1 577 ? 44.112 16.303 -29.358 1.00 42.16 577 GLY A C 1
ATOM 4390 O O . GLY A 1 577 ? 43.356 16.102 -28.413 1.00 42.16 577 GLY A O 1
ATOM 4391 N N . GLU A 1 578 ? 43.944 17.291 -30.238 1.00 51.22 578 GLU A N 1
ATOM 4392 C CA . GLU A 1 578 ? 42.882 18.309 -30.331 1.00 51.22 578 GLU A CA 1
ATOM 4393 C C . GLU A 1 578 ? 41.468 17.679 -30.438 1.00 51.22 578 GLU A C 1
ATOM 4395 O O . GLU A 1 578 ? 41.160 16.988 -31.407 1.00 51.22 578 GLU A O 1
ATOM 4400 N N . THR A 1 579 ? 40.585 17.884 -29.444 1.00 52.16 579 THR A N 1
ATOM 4401 C CA . THR A 1 579 ? 39.276 17.192 -29.363 1.00 52.16 579 THR A CA 1
ATOM 4402 C C . THR A 1 579 ? 38.073 18.088 -29.689 1.00 52.16 579 THR A C 1
ATOM 4404 O O . THR A 1 579 ? 37.913 19.135 -29.055 1.00 52.16 579 THR A O 1
ATOM 4407 N N . PRO A 1 580 ? 37.139 17.658 -30.562 1.00 53.22 580 PRO A N 1
ATOM 4408 C CA . PRO A 1 580 ? 35.862 18.343 -30.747 1.00 53.22 580 PRO A CA 1
ATOM 4409 C C . PRO A 1 580 ? 34.988 18.233 -29.488 1.00 53.22 580 PRO A C 1
ATOM 4411 O O . PRO A 1 580 ? 34.850 17.165 -28.883 1.00 53.22 580 PRO A O 1
ATOM 4414 N N . ARG A 1 581 ? 34.334 19.336 -29.109 1.00 58.41 581 ARG A N 1
ATOM 4415 C CA . ARG A 1 581 ? 33.370 19.353 -28.000 1.00 58.41 581 ARG A CA 1
ATOM 4416 C C . ARG A 1 581 ? 31.994 18.961 -28.527 1.00 58.41 581 ARG A C 1
ATOM 4418 O O . ARG A 1 581 ? 31.433 19.649 -29.381 1.00 58.41 581 ARG A O 1
ATOM 4425 N N . ILE A 1 582 ? 31.448 17.865 -28.004 1.00 55.97 582 ILE A N 1
ATOM 4426 C CA . ILE A 1 582 ? 30.122 17.362 -28.368 1.00 55.97 582 ILE A CA 1
ATOM 4427 C C . ILE A 1 582 ? 29.176 17.596 -27.196 1.00 55.97 582 ILE A C 1
ATOM 4429 O O . ILE A 1 582 ? 29.263 16.914 -26.186 1.00 55.97 582 ILE A O 1
ATOM 4433 N N . GLU A 1 583 ? 28.243 18.532 -27.318 1.00 60.53 583 GLU A N 1
ATOM 4434 C CA . GLU A 1 583 ? 27.225 18.767 -26.296 1.00 60.53 583 GLU A CA 1
ATOM 4435 C C . GLU A 1 583 ? 25.901 18.125 -26.689 1.00 60.53 583 GLU A C 1
ATOM 4437 O O . GLU A 1 583 ? 25.369 18.401 -27.764 1.00 60.53 583 GLU A O 1
ATOM 4442 N N . LEU A 1 584 ? 25.329 17.322 -25.789 1.00 57.75 584 LEU A N 1
ATOM 4443 C CA . LEU A 1 584 ? 23.932 16.929 -25.889 1.00 57.75 584 LEU A CA 1
ATOM 4444 C C . LEU A 1 584 ? 23.099 17.803 -24.955 1.00 57.75 584 LEU A C 1
ATOM 4446 O O . LEU A 1 584 ? 23.150 17.685 -23.732 1.00 57.75 584 LEU A O 1
ATOM 4450 N N . ARG A 1 585 ? 22.294 18.683 -25.539 1.00 60.19 585 ARG A N 1
ATOM 4451 C CA . ARG A 1 585 ? 21.364 19.520 -24.797 1.00 60.19 585 ARG A CA 1
ATOM 4452 C C . ARG A 1 585 ? 19.975 18.923 -24.865 1.00 60.19 585 ARG A C 1
ATOM 4454 O O . ARG A 1 585 ? 19.406 18.800 -25.936 1.00 60.19 585 ARG A O 1
ATOM 4461 N N . ILE A 1 586 ? 19.398 18.615 -23.718 1.00 56.00 586 ILE A N 1
ATOM 4462 C CA . ILE A 1 586 ? 17.971 18.310 -23.620 1.00 56.00 586 ILE A CA 1
ATOM 4463 C C . ILE A 1 586 ? 17.263 19.636 -23.349 1.00 56.00 586 ILE A C 1
ATOM 4465 O O . ILE A 1 586 ? 17.790 20.473 -22.627 1.00 56.00 586 ILE A O 1
ATOM 4469 N N . ALA A 1 587 ? 16.125 19.887 -23.975 1.00 55.84 587 ALA A N 1
ATOM 4470 C CA . ALA A 1 587 ? 15.302 21.077 -23.796 1.00 55.84 587 ALA A CA 1
ATOM 4471 C C . ALA A 1 587 ? 13.830 20.666 -23.838 1.00 55.84 587 ALA A C 1
ATOM 4473 O O . ALA A 1 587 ? 13.509 19.651 -24.435 1.00 55.84 587 ALA A O 1
ATOM 4474 N N . ALA A 1 588 ? 12.928 21.433 -23.232 1.00 52.91 588 ALA A N 1
ATOM 4475 C CA . ALA A 1 588 ? 11.500 21.281 -23.502 1.00 52.91 588 ALA A CA 1
ATOM 4476 C C . ALA A 1 588 ? 11.124 22.222 -24.655 1.00 52.91 588 ALA A C 1
ATOM 4478 O O . ALA A 1 588 ? 11.516 23.391 -24.632 1.00 52.91 588 ALA A O 1
ATOM 4479 N N . ASP A 1 589 ? 10.414 21.725 -25.664 1.00 50.88 589 ASP A N 1
ATOM 4480 C CA . ASP A 1 589 ? 9.804 22.552 -26.697 1.00 50.88 589 ASP A CA 1
ATOM 4481 C C . ASP A 1 589 ? 8.584 23.308 -26.148 1.00 50.88 589 ASP A C 1
ATOM 4483 O O . ASP A 1 589 ? 8.162 23.134 -24.999 1.00 50.88 589 ASP A O 1
ATOM 4487 N N . THR A 1 590 ? 8.022 24.180 -26.981 1.00 48.53 590 THR A N 1
ATOM 4488 C CA . THR A 1 590 ? 6.854 25.007 -26.651 1.00 48.53 590 THR A CA 1
ATOM 4489 C C . THR A 1 590 ? 5.589 24.196 -26.354 1.00 48.53 590 THR A C 1
ATOM 4491 O O . THR A 1 590 ? 4.687 24.724 -25.709 1.00 48.53 590 THR A O 1
ATOM 4494 N N . ASP A 1 591 ? 5.546 22.921 -26.754 1.00 48.75 591 ASP A N 1
ATOM 4495 C CA . ASP A 1 591 ? 4.447 21.983 -26.504 1.00 48.75 591 ASP A CA 1
ATOM 4496 C C . ASP A 1 591 ? 4.715 21.085 -25.275 1.00 48.75 591 ASP A C 1
ATOM 4498 O O . ASP A 1 591 ? 3.957 20.151 -24.994 1.00 48.75 591 ASP A O 1
ATOM 4502 N N . GLY A 1 592 ? 5.796 21.341 -24.526 1.00 48.00 592 GLY A N 1
ATOM 4503 C CA . GLY A 1 592 ? 6.196 20.567 -23.349 1.00 48.00 592 GLY A CA 1
ATOM 4504 C C . GLY A 1 592 ? 6.858 19.222 -23.671 1.00 48.00 592 GLY A C 1
ATOM 4505 O O . GLY A 1 592 ? 7.021 18.386 -22.777 1.00 48.00 592 GLY A O 1
ATOM 4506 N N . ARG A 1 593 ? 7.247 18.982 -24.926 1.00 53.12 593 ARG A N 1
ATOM 4507 C CA . ARG A 1 593 ? 7.969 17.778 -25.351 1.00 53.12 593 ARG A CA 1
ATOM 4508 C C . ARG A 1 593 ? 9.454 17.992 -25.143 1.00 53.12 593 ARG A C 1
ATOM 4510 O O . ARG A 1 593 ? 9.995 19.045 -25.442 1.00 53.12 593 ARG A O 1
ATOM 4517 N N . CYS A 1 594 ? 10.141 16.986 -24.634 1.00 52.44 594 CYS A N 1
ATOM 4518 C CA . CYS A 1 594 ? 11.588 17.072 -24.513 1.00 52.44 594 CYS A CA 1
ATOM 4519 C C . CYS A 1 594 ? 12.245 16.819 -25.875 1.00 52.44 594 CYS A C 1
ATOM 4521 O O . CYS A 1 594 ? 12.008 15.783 -26.486 1.00 52.44 594 CYS A O 1
ATOM 4523 N N . VAL A 1 595 ? 13.081 17.756 -26.302 1.00 54.91 595 VAL A N 1
ATOM 4524 C CA . VAL A 1 595 ? 13.928 17.716 -27.488 1.00 54.91 595 VAL A CA 1
ATOM 4525 C C . VAL A 1 595 ? 15.370 17.578 -27.035 1.00 54.91 595 VAL A C 1
ATOM 4527 O O . VAL A 1 595 ? 15.873 18.418 -26.294 1.00 54.91 595 VAL A O 1
ATOM 4530 N N . ALA A 1 596 ? 16.046 16.528 -27.481 1.00 56.16 596 ALA A N 1
ATOM 4531 C CA . ALA A 1 596 ? 17.493 16.427 -27.378 1.00 56.16 596 ALA A CA 1
ATOM 4532 C C . ALA A 1 596 ? 18.145 17.024 -28.640 1.00 56.16 596 ALA A C 1
ATOM 4534 O O . ALA A 1 596 ? 17.683 16.826 -29.761 1.00 56.16 596 ALA A O 1
ATOM 4535 N N . GLU A 1 597 ? 19.196 17.807 -28.442 1.00 61.94 597 GLU A N 1
ATOM 4536 C CA . GLU A 1 597 ? 19.932 18.548 -29.457 1.00 61.94 597 GLU A CA 1
ATOM 4537 C C . GLU A 1 597 ? 21.411 18.193 -29.326 1.00 61.94 597 GLU A C 1
ATOM 4539 O O . GLU A 1 597 ? 22.031 18.487 -28.306 1.00 61.94 597 GLU A O 1
ATOM 4544 N N . LEU A 1 598 ? 21.980 17.580 -30.364 1.00 60.50 598 LEU A N 1
ATOM 4545 C CA . LEU A 1 598 ? 23.418 17.359 -30.452 1.00 60.50 598 LEU A CA 1
ATOM 4546 C C . LEU A 1 598 ? 24.091 18.571 -31.099 1.00 60.50 598 LEU A C 1
ATOM 4548 O O . LEU A 1 598 ? 23.692 19.035 -32.172 1.00 60.50 598 LEU A O 1
ATOM 4552 N N . ARG A 1 599 ? 25.135 19.067 -30.450 1.00 63.97 599 ARG A N 1
ATOM 4553 C CA . ARG A 1 599 ? 25.940 20.199 -30.887 1.00 63.97 599 ARG A CA 1
ATOM 4554 C C . ARG A 1 599 ? 27.390 19.772 -30.967 1.00 63.97 599 ARG A C 1
ATOM 4556 O O . ARG A 1 599 ? 27.921 19.235 -30.005 1.00 63.97 599 ARG A O 1
ATOM 4563 N N . ILE A 1 600 ? 28.023 20.027 -32.104 1.00 61.25 600 ILE A N 1
ATOM 4564 C CA . ILE A 1 600 ? 29.428 19.687 -32.326 1.00 61.25 600 ILE A CA 1
ATOM 4565 C C . ILE A 1 600 ? 30.170 20.994 -32.583 1.00 61.25 600 ILE A C 1
ATOM 4567 O O . ILE A 1 600 ? 29.865 21.705 -33.545 1.00 61.25 600 ILE A O 1
ATOM 4571 N N . ALA A 1 601 ? 31.106 21.329 -31.701 1.00 58.88 601 ALA A N 1
ATOM 4572 C CA . ALA A 1 601 ? 32.052 22.413 -31.911 1.00 58.88 601 ALA A CA 1
ATOM 4573 C C . ALA A 1 601 ? 33.390 21.804 -32.357 1.00 58.88 601 ALA A C 1
ATOM 4575 O O . ALA A 1 601 ? 33.977 21.024 -31.595 1.00 58.88 601 ALA A O 1
ATOM 4576 N N . PRO A 1 602 ? 33.859 22.108 -33.582 1.00 53.81 602 PRO A N 1
ATOM 4577 C CA . PRO A 1 602 ? 35.250 21.869 -33.936 1.00 53.81 602 PRO A CA 1
ATOM 4578 C C . PRO A 1 602 ? 36.159 22.765 -33.082 1.00 53.81 602 PRO A C 1
ATOM 4580 O O . PRO A 1 602 ? 35.703 23.758 -32.512 1.00 53.81 602 PRO A O 1
ATOM 4583 N N . ASP A 1 603 ? 37.427 22.387 -32.972 1.00 58.66 603 ASP A N 1
ATOM 4584 C CA . ASP A 1 603 ? 38.392 23.017 -32.069 1.00 58.66 603 ASP A CA 1
ATOM 4585 C C . ASP A 1 603 ? 38.440 24.559 -32.184 1.00 58.66 603 ASP A C 1
ATOM 4587 O O . ASP A 1 603 ? 38.292 25.129 -33.267 1.00 58.66 603 ASP A O 1
ATOM 4591 N N . GLY A 1 604 ? 38.596 25.245 -31.046 1.00 47.03 604 GLY A N 1
ATOM 4592 C CA . GLY A 1 604 ? 38.712 26.708 -30.944 1.00 47.03 604 GLY A CA 1
ATOM 4593 C C . GLY A 1 604 ? 37.480 27.539 -31.345 1.00 47.03 604 GLY A C 1
ATOM 4594 O O . GLY A 1 604 ? 37.481 28.757 -31.146 1.00 47.03 604 GLY A O 1
ATOM 4595 N N . ALA A 1 605 ? 36.419 26.929 -31.880 1.00 46.50 605 ALA A N 1
ATOM 4596 C CA . ALA A 1 605 ? 35.211 27.635 -32.286 1.00 46.50 605 ALA A CA 1
ATOM 4597 C C . ALA A 1 605 ? 34.229 27.793 -31.112 1.00 46.50 605 ALA A C 1
ATOM 4599 O O . ALA A 1 605 ? 33.795 26.818 -30.499 1.00 46.50 605 ALA A O 1
ATOM 4600 N N . LEU A 1 606 ? 33.819 29.035 -30.830 1.00 42.53 606 LEU A N 1
ATOM 4601 C CA . LEU A 1 606 ? 32.715 29.333 -29.902 1.00 42.53 606 LEU A CA 1
ATOM 4602 C C . LEU A 1 606 ? 31.342 28.930 -30.476 1.00 42.53 606 LEU A C 1
ATOM 4604 O O . LEU A 1 606 ? 30.373 28.802 -29.725 1.00 42.53 606 LEU A O 1
ATOM 4608 N N . ASP A 1 607 ? 31.267 28.713 -31.793 1.00 43.97 607 ASP A N 1
ATOM 4609 C CA . ASP A 1 607 ? 30.035 28.410 -32.511 1.00 43.97 607 ASP A CA 1
ATOM 4610 C C . ASP A 1 607 ? 29.877 26.908 -32.754 1.00 43.97 607 ASP A C 1
ATOM 4612 O O . ASP A 1 607 ? 30.518 26.298 -33.613 1.00 43.97 607 ASP A O 1
ATOM 4616 N N . PHE A 1 608 ? 28.947 26.307 -32.016 1.00 51.75 608 PHE A N 1
ATOM 4617 C CA . PHE A 1 608 ? 28.480 24.955 -32.281 1.00 51.75 608 PHE A CA 1
ATOM 4618 C C . PHE A 1 608 ? 27.748 24.904 -33.624 1.00 51.75 608 PHE A C 1
ATOM 4620 O O . PHE A 1 608 ? 26.728 25.578 -33.810 1.00 51.75 608 PHE A O 1
ATOM 4627 N N . ARG A 1 609 ? 28.182 24.031 -34.543 1.00 52.91 609 ARG A N 1
ATOM 4628 C CA . ARG A 1 609 ? 27.331 23.688 -35.685 1.00 52.91 609 ARG A CA 1
ATOM 4629 C C . ARG A 1 609 ? 26.168 22.847 -35.172 1.00 52.91 609 ARG A C 1
ATOM 4631 O O . ARG A 1 609 ? 26.343 21.757 -34.626 1.00 52.91 609 ARG A O 1
ATOM 4638 N N . ARG A 1 610 ? 24.961 23.383 -35.341 1.00 52.97 610 ARG A N 1
ATOM 4639 C CA . ARG A 1 610 ? 23.708 22.692 -35.051 1.00 52.97 610 ARG A CA 1
ATOM 4640 C C . ARG A 1 610 ? 23.491 21.633 -36.128 1.00 52.97 610 ARG A C 1
ATOM 4642 O O . ARG A 1 610 ? 23.073 21.958 -37.230 1.00 52.97 610 ARG A O 1
ATOM 4649 N N . VAL A 1 611 ? 23.767 20.372 -35.811 1.00 52.69 611 VAL A N 1
ATOM 4650 C CA . VAL A 1 611 ? 23.498 19.242 -36.725 1.00 52.69 611 VAL A CA 1
ATOM 4651 C C . VAL A 1 611 ? 22.020 18.803 -36.644 1.00 52.69 611 VAL A C 1
ATOM 4653 O O . VAL A 1 611 ? 21.601 17.882 -37.328 1.00 52.69 611 VAL A O 1
ATOM 4656 N N . ALA A 1 612 ? 21.209 19.475 -35.815 1.00 51.06 612 ALA A N 1
ATOM 4657 C CA . ALA A 1 612 ? 19.910 19.005 -35.339 1.00 51.06 612 ALA A CA 1
ATOM 4658 C C . ALA A 1 612 ? 18.985 18.376 -36.399 1.00 51.06 612 ALA A C 1
ATOM 4660 O O . ALA A 1 612 ? 18.630 18.998 -37.397 1.00 51.06 612 ALA A O 1
ATOM 4661 N N . THR A 1 613 ? 18.444 17.210 -36.049 1.00 44.28 613 THR A N 1
ATOM 4662 C CA . THR A 1 613 ? 17.037 16.865 -36.298 1.00 44.28 613 THR A CA 1
ATOM 4663 C C . THR A 1 613 ? 16.301 16.875 -34.948 1.00 44.28 613 THR A C 1
ATOM 4665 O O . THR A 1 613 ? 16.924 16.630 -33.912 1.00 44.28 613 THR A O 1
ATOM 4668 N N . PRO A 1 614 ? 15.004 17.228 -34.913 1.00 44.94 614 PRO A N 1
ATOM 4669 C CA . PRO A 1 614 ? 14.243 17.327 -33.676 1.00 44.94 614 PRO A CA 1
ATOM 4670 C C . PRO A 1 614 ? 14.052 15.924 -33.101 1.00 44.94 614 PRO A C 1
ATOM 4672 O O . PRO A 1 614 ? 13.398 15.087 -33.716 1.00 44.94 614 PRO A O 1
ATOM 4675 N N . ILE A 1 615 ? 14.591 15.653 -31.916 1.00 45.69 615 ILE A N 1
ATOM 4676 C CA . ILE A 1 615 ? 14.218 14.440 -31.189 1.00 45.69 615 ILE A CA 1
ATOM 4677 C C . ILE A 1 615 ? 12.820 14.688 -30.610 1.00 45.69 615 ILE A C 1
ATOM 4679 O O . ILE A 1 615 ? 12.674 15.312 -29.567 1.00 45.69 615 ILE A O 1
ATOM 4683 N N . GLY A 1 616 ? 11.774 14.264 -31.316 1.00 38.44 616 GLY A N 1
ATOM 4684 C CA . GLY A 1 616 ? 10.409 14.222 -30.790 1.00 38.44 616 GLY A CA 1
ATOM 4685 C C . GLY A 1 616 ? 9.460 13.462 -31.724 1.00 38.44 616 GLY A C 1
ATOM 4686 O O . GLY A 1 616 ? 9.776 13.339 -32.905 1.00 38.44 616 GLY A O 1
ATOM 4687 N N . PRO A 1 617 ? 8.278 12.987 -31.271 1.00 42.50 617 PRO A N 1
ATOM 4688 C CA . PRO A 1 617 ? 7.748 12.929 -29.911 1.00 42.50 617 PRO A CA 1
ATOM 4689 C C . PRO A 1 617 ? 7.473 11.479 -29.459 1.00 42.50 617 PRO A C 1
ATOM 4691 O O . PRO A 1 617 ? 6.857 10.702 -30.176 1.00 42.50 617 PRO A O 1
ATOM 4694 N N . THR A 1 618 ? 7.869 11.116 -28.245 1.00 51.38 618 THR A N 1
ATOM 4695 C CA . THR A 1 618 ? 7.100 10.320 -27.262 1.00 51.38 618 THR A CA 1
ATOM 4696 C C . THR A 1 618 ? 8.055 9.943 -26.127 1.00 51.38 618 THR A C 1
ATOM 4698 O O . THR A 1 618 ? 9.225 9.664 -26.385 1.00 51.38 618 THR A O 1
ATOM 4701 N N . PRO A 1 619 ? 7.602 9.943 -24.863 1.00 55.53 619 PRO A N 1
ATOM 4702 C CA . PRO A 1 619 ? 8.323 9.221 -23.822 1.00 55.53 619 PRO A CA 1
ATOM 4703 C C . PRO A 1 619 ? 8.547 7.776 -24.292 1.00 55.53 619 PRO A C 1
ATOM 4705 O O . PRO A 1 619 ? 7.651 7.204 -24.908 1.00 55.53 619 PRO A O 1
ATOM 4708 N N . ASP A 1 620 ? 9.697 7.189 -23.964 1.00 62.41 620 ASP A N 1
ATOM 4709 C CA . ASP A 1 620 ? 9.995 5.756 -24.120 1.00 62.41 620 ASP A CA 1
ATOM 4710 C C . ASP A 1 620 ? 10.573 5.267 -25.472 1.00 62.41 620 ASP A C 1
ATOM 4712 O O . ASP A 1 620 ? 10.932 4.093 -25.548 1.00 62.41 620 ASP A O 1
ATOM 4716 N N . THR A 1 621 ? 10.790 6.120 -26.485 1.00 72.75 621 THR A N 1
ATOM 4717 C CA . THR A 1 621 ? 11.539 5.752 -27.718 1.00 72.75 621 THR A CA 1
ATOM 4718 C C . THR A 1 621 ? 12.961 6.331 -27.674 1.00 72.75 621 THR A C 1
ATOM 4720 O O . THR A 1 621 ? 13.099 7.520 -27.372 1.00 72.75 621 THR A O 1
ATOM 4723 N N . PRO A 1 622 ? 14.035 5.557 -27.931 1.00 76.81 622 PRO A N 1
ATOM 4724 C CA . PRO A 1 622 ? 15.376 6.128 -27.984 1.00 76.81 622 PRO A CA 1
ATOM 4725 C C . PRO A 1 622 ? 15.586 6.930 -29.269 1.00 76.81 622 PRO A C 1
ATOM 4727 O O . PRO A 1 622 ? 15.099 6.572 -30.338 1.00 76.81 622 PRO A O 1
ATOM 4730 N N . ALA A 1 623 ? 16.374 7.990 -29.167 1.00 78.00 623 ALA A N 1
ATOM 4731 C CA . ALA A 1 623 ? 16.966 8.656 -30.311 1.00 78.00 623 ALA A CA 1
ATOM 4732 C C . ALA A 1 623 ? 18.356 8.081 -30.560 1.00 78.00 623 ALA A C 1
ATOM 4734 O O . ALA A 1 623 ? 19.164 7.997 -29.634 1.00 78.00 623 ALA A O 1
ATOM 4735 N N . ILE A 1 624 ? 18.627 7.700 -31.804 1.00 83.62 624 ILE A N 1
ATOM 4736 C CA . ILE A 1 624 ? 19.894 7.094 -32.206 1.00 83.62 624 ILE A CA 1
ATOM 4737 C C . ILE A 1 624 ? 20.434 7.895 -33.395 1.00 83.62 624 ILE A C 1
ATOM 4739 O O . ILE A 1 624 ? 19.754 8.034 -34.412 1.00 83.62 624 ILE A O 1
ATOM 4743 N N . LEU A 1 625 ? 21.645 8.432 -33.265 1.00 83.12 625 LEU A N 1
ATOM 4744 C CA . LEU A 1 625 ? 22.369 9.111 -34.339 1.00 83.12 625 LEU A CA 1
ATOM 4745 C C . LEU A 1 625 ? 23.644 8.334 -34.642 1.00 83.12 625 LEU A C 1
ATOM 4747 O O . LEU A 1 625 ? 24.404 8.019 -33.727 1.00 83.12 625 LEU A O 1
ATOM 4751 N N . VAL A 1 626 ? 23.891 8.083 -35.924 1.00 85.88 626 VAL A N 1
ATOM 4752 C CA . VAL A 1 626 ? 25.125 7.466 -36.411 1.00 85.88 626 VAL A CA 1
ATOM 4753 C C . VAL A 1 626 ? 25.782 8.407 -37.415 1.00 85.88 626 VAL A C 1
ATOM 4755 O O . VAL A 1 626 ? 25.191 8.733 -38.445 1.00 85.88 626 VAL A O 1
ATOM 4758 N N . LEU A 1 627 ? 27.009 8.832 -37.120 1.00 84.06 627 LEU A N 1
ATOM 4759 C CA . LEU A 1 627 ? 27.865 9.559 -38.050 1.00 84.06 627 LEU A CA 1
ATOM 4760 C C . LEU A 1 627 ? 28.816 8.573 -38.720 1.00 84.06 627 LEU A C 1
ATOM 4762 O O . LEU A 1 627 ? 29.618 7.935 -38.036 1.00 84.06 627 LEU A O 1
ATOM 4766 N N . LEU A 1 628 ? 28.721 8.449 -40.041 1.00 86.31 628 LEU A N 1
ATOM 4767 C CA . LEU A 1 628 ? 29.610 7.611 -40.850 1.00 86.31 628 LEU A CA 1
ATOM 4768 C C . LEU A 1 628 ? 30.705 8.455 -41.526 1.00 86.31 628 LEU A C 1
ATOM 4770 O O . LEU A 1 628 ? 30.463 9.639 -41.762 1.00 86.31 628 LEU A O 1
ATOM 4774 N N . PRO A 1 629 ? 31.883 7.871 -41.817 1.00 80.19 629 PRO A N 1
ATOM 4775 C CA . PRO A 1 629 ? 32.981 8.564 -42.496 1.00 80.19 629 PRO A CA 1
ATOM 4776 C C . PRO A 1 629 ? 32.625 9.085 -43.895 1.00 80.19 629 PRO A C 1
ATOM 4778 O O . PRO A 1 629 ? 31.729 8.498 -44.553 1.00 80.19 629 PRO A O 1
#

Foldseek 3Di:
DCVVPCLLVLLLLLLLLLLLCVLCVLQVLLQDDFPDPDGVNRVSLVVLLVSVVCVCVVPVDPPDDPLQVVLLVLLLVLLVVCVVVVNDPCSPQSNSLSSSLSSLLVSLQAPVSLLSSLLSNLLSLLVSLVVLVCCQPPVQFCQFDPLPQPDSHHSRVFLLQSLLSLVLSLLSLVCQLPFPPHDPVSNVSSVSSNVSSVVSSCSSCVRCVVPPPPPPWPCLVVDDVSNVSSLVSLVSSVVSLLVLLVVVCVVPVGPVSVSLNVSSVSVNCSVNGPPDDDHSSNSSNSSSSSSNRDPDDNDDPPDPPPVCSSVVSNVVSVVSSCCLRVADRCVDLPRSVNLVSVLVVCLVVLVLVSLLVVLVSVCVVQVLALVSLQSNLSSCLVVLQLLSNLVSLLSLLPPRPPPGYNDDRDDPVSLVVSLVSSVVSLVPDPQSLQDLSSLLSCVSVVVNVVSVVVLLVSQDDPLPPDDDDDQLQQLLCVVCVSSVHSVRSVVRSVDRSSSSVVSVVSNPEDEDADPPLADQQFPFKKKKWAAAPFKIWIWIGGNVGQIDIDIGTDPPDPPDQDFDPWDWDWRDDPPDDQGWTWTWGWHQDPVRAIWTWIWTHRGPDPDTDGPDDTPDDDHSRMHMYTHHD

Secondary structure (DSSP, 8-state):
--GGGTHHHHHHHHHHHHHHHGGGGGGTTTTEETTEEEEHHHHHHHHHHHHHHHHHHHHT---S-HHHHHHHHHHHHHHHHHHHTT--S-HHHHHHHHHHHHHHHHHTTSHHHHHHHHHHHHHHHHHHHHHHHHHHHHS-S-----TTS-------SSHHHHHHHHHHHHHHHHHHHH-TTS-HHHHHHHHHHHHHHHHHHHHHHHHHHTT-------GGGG--HHHHHHHHHHHHHHHHHHHHHHHHHHH---THHHHHHHHHHHHHHHHHHS-----HHHHHHHHHHHHHH--S--S-------HHHHHHHHHHHHHHHHHHHH---TT-TT-TT-HHHHHHHHTTTT-HHHHHHHHHHHHHH-TT-HHHHHHHHHHHHHTT-HHHHHHHHHHHHS---TT--SSPPPPHHHHHHHHHHHHHHHHTSSSGGG--HHHHHHHHTT-HHHHHHHHHHHS-GGG--S-----SHHHHHHHHHHHT-GGGHHHHHTS-HHHHHHHHHHTT-EEEEPPTTS-GGG-SEEEEEEE-SSEEEEEEEETTS-EEEEEEEPPS---TT------B---PPSSSS---EEEEEEEE-TTS-EEEEEEEEPTT-SS-EE------S-TTPEEEEEEE-

Sequence (629 aa):
MNWRRSVPGDAEFLLVALAALWPWEAYGFLLFIPGLHVTLIGFAAFGVIALWAYALVARWRLQLPFELAWPTLALLALIWAAAALGKLHSPFLATGCVLLFVAAARFGRAEGLVERALWTSCLSGGAVAGATLWALISGMLPVAPWVRLGVPGVDARELAGSGLGFVLCLAMAIHFAFSGVASRTKRVAAAISGALILAALVGVVANGLGRSFGYIPPRYFSLDGLSLATLLSALWIFARVAAKAEVQRRESPRPIYVLFLAMAGLAAFGLAWLPAAPRLSHGLLMGLVCAGVVPGKRRAAEVSRRPGAEIAAVGLVAGLSILNLAHVFPANERHPWNYESAARRDFPAARYRALEQRMDVFERRWPNETRTHYWRAKAALARGLPHRAAREFARALRSGDDNRTLFPSPSDPETNDFVTRLRDCCSAAPEPKRLFAFERALVARGNTDSALAVLEHQTTADAASSRTRFDATPLADAAAFLLGDMALSERLAAWPAPKVLALLENWGATVTPAPQSFPAEAAPFVVVAQLLPDQVELFAGAANGSRSTQTWERPERDYGATAWNGGGWTLAPAEYGETPRIELRIAADTDGRCVAELRIAPDGALDFRRVATPIGPTPDTPAILVLLP

pLDDT: mean 72.96, std 16.87, range [28.89, 96.19]